Protein 7F8Y (pdb70)

Structure (mmCIF, N/CA/C/O backbone):
data_7F8Y
#
_entry.id   7F8Y
#
_cell.length_a   54.780
_cell.length_b   72.420
_cell.length_c   86.140
_cell.angle_alpha   90.000
_cell.angle_beta   107.284
_cell.angle_gamma   90.000
#
_symmetry.space_group_name_H-M   'P 1 21 1'
#
loop_
_entity.id
_entity.type
_entity.pdbx_description
1 polymer 'fusion protein of Cholecystokinin receptor type A and Endolysin'
2 non-polymer N-[(3S)-1-methyl-2-oxidanylidene-5-phenyl-3H-1,4-benzodiazepin-3-yl]-1H-indole-2-carboxamide
#
loop_
_atom_site.group_PDB
_atom_site.id
_atom_site.type_symbol
_atom_site.label_atom_id
_atom_site.label_alt_id
_atom_site.label_comp_id
_atom_site.label_asym_id
_atom_site.label_entity_id
_atom_site.label_seq_id
_atom_site.pdbx_PDB_ins_code
_atom_site.Cartn_x
_atom_site.Cartn_y
_atom_site.Cartn_z
_atom_site.occupancy
_atom_site.B_iso_or_equiv
_atom_site.auth_seq_id
_atom_site.auth_comp_id
_atom_site.auth_asym_id
_atom_site.auth_atom_id
_atom_site.pdbx_PDB_model_num
ATOM 1 N N . LYS A 1 46 ? 23.04000 30.98200 63.58700 1.000 158.38871 37 LYS A N 1
ATOM 2 C CA . LYS A 1 46 ? 24.16600 31.67600 64.26800 1.000 158.58136 37 LYS A CA 1
ATOM 3 C C . LYS A 1 46 ? 24.32700 33.08800 63.69500 1.000 153.95640 37 LYS A C 1
ATOM 4 O O . LYS A 1 46 ? 23.37500 33.88600 63.79600 1.000 153.54660 37 LYS A O 1
ATOM 10 N N . GLU A 1 47 ? 25.49100 33.38300 63.11800 1.000 147.12404 38 GLU A N 1
ATOM 11 C CA . GLU A 1 47 ? 25.72100 34.70800 62.55800 1.000 141.57198 38 GLU A CA 1
ATOM 12 C C . GLU A 1 47 ? 25.64000 34.73400 61.03800 1.000 140.53422 38 GLU A C 1
ATOM 13 O O . GLU A 1 47 ? 25.07100 35.66900 60.47000 1.000 140.13318 38 GLU A O 1
ATOM 15 N N . TRP A 1 48 ? 26.15000 33.71400 60.35900 1.000 142.13697 39 TRP A N 1
ATOM 16 C CA . TRP A 1 48 ? 26.07400 33.82200 58.88100 1.000 145.84105 39 TRP A CA 1
ATOM 17 C C . TRP A 1 48 ? 24.74600 33.27700 58.36300 1.000 137.82795 39 TRP A C 1
ATOM 18 O O . TRP A 1 48 ? 24.07900 33.96900 57.58200 1.000 139.06367 39 TRP A O 1
ATOM 29 N N . GLN A 1 49 ? 24.35000 32.11500 58.86100 1.000 132.84517 40 GLN A N 1
ATOM 30 C CA . GLN A 1 49 ? 23.17300 31.43100 58.30900 1.000 129.85331 40 GLN A CA 1
ATOM 31 C C . GLN A 1 49 ? 22.03900 32.35900 57.89100 1.000 119.79273 40 GLN A C 1
ATOM 32 O O . GLN A 1 49 ? 21.53900 32.20100 56.76800 1.000 121.33878 40 GLN A O 1
ATOM 38 N N . PRO A 1 50 ? 21.59700 33.33000 58.69700 1.000 104.28121 41 PRO A N 1
ATOM 39 C CA . PRO A 1 50 ? 20.54600 34.23600 58.20800 1.000 93.99319 41 PRO A CA 1
ATOM 40 C C . PRO A 1 50 ? 20.96900 35.03000 56.98600 1.000 92.56856 41 PRO A C 1
ATOM 41 O O . PRO A 1 50 ? 20.12600 35.31100 56.12500 1.000 93.47062 41 PRO A O 1
ATOM 45 N N . ALA A 1 51 ? 22.25000 35.39600 56.88200 1.000 93.16168 42 ALA A N 1
ATOM 46 C CA . ALA A 1 51 ? 22.70900 36.18100 55.74000 1.000 91.87193 42 ALA A CA 1
ATOM 47 C C . ALA A 1 51 ? 22.62100 35.37500 54.45600 1.000 93.05620 42 ALA A C 1
ATOM 48 O O . ALA A 1 51 ? 22.05000 35.83700 53.46200 1.000 98.94577 42 ALA A O 1
ATOM 50 N N . VAL A 1 52 ? 23.17400 34.16200 54.45900 1.000 90.92752 43 VAL A N 1
ATOM 51 C CA . VAL A 1 52 ? 23.10000 33.32300 53.26800 1.000 86.89741 43 VAL A CA 1
ATOM 52 C C . VAL A 1 52 ? 21.64800 33.04400 52.90900 1.000 89.13563 43 VAL A C 1
ATOM 53 O O . VAL A 1 52 ? 21.27900 32.99800 51.72500 1.000 98.51573 43 VAL A O 1
ATOM 57 N N . GLN A 1 53 ? 20.79700 32.87700 53.92000 1.000 84.23826 44 GLN A N 1
ATOM 58 C CA . GLN A 1 53 ? 19.38000 32.64900 53.66700 1.000 83.23625 44 GLN A CA 1
ATOM 59 C C . GLN A 1 53 ? 18.74600 33.84600 52.95500 1.000 82.93497 44 GLN A C 1
ATOM 60 O O . GLN A 1 53 ? 18.17400 33.70100 51.86800 1.000 74.87124 44 GLN A O 1
ATOM 66 N N . ILE A 1 54 ? 18.85000 35.04000 53.55200 1.000 83.32083 45 ILE A N 1
ATOM 67 C CA . ILE A 1 54 ? 18.34900 36.26200 52.91800 1.000 78.46003 45 ILE A CA 1
ATOM 68 C C . ILE A 1 54 ? 18.89200 36.39300 51.50100 1.000 88.19529 45 ILE A C 1
ATOM 69 O O . ILE A 1 54 ? 18.14800 36.66200 50.55100 1.000 83.89135 45 ILE A O 1
ATOM 74 N N . LEU A 1 55 ? 20.20200 36.19400 51.34700 1.000 90.68525 46 LEU A N 1
ATOM 75 C CA . LEU A 1 55 ? 20.84700 36.23900 50.04000 1.000 80.14205 46 LEU A CA 1
ATOM 76 C C . LEU A 1 55 ? 20.21500 35.24800 49.07500 1.000 85.15002 46 LEU A C 1
ATOM 77 O O . LEU A 1 55 ? 19.66800 35.63700 48.03900 1.000 88.12025 46 LEU A O 1
ATOM 82 N N . LEU A 1 56 ? 20.29000 33.95000 49.39200 1.000 83.92582 47 LEU A N 1
ATOM 83 C CA . LEU A 1 56 ? 19.84400 32.93600 48.43300 1.000 79.39215 47 LEU A CA 1
ATOM 84 C C . LEU A 1 56 ? 18.35400 33.03500 48.16500 1.000 77.81036 47 LEU A C 1
ATOM 85 O O . LEU A 1 56 ? 17.92000 32.91900 47.01400 1.000 85.01499 47 LEU A O 1
ATOM 90 N N . TYR A 1 57 ? 17.55500 33.22400 49.21500 1.000 75.25012 48 TYR A N 1
ATOM 91 C CA . TYR A 1 57 ? 16.11400 33.34500 49.04100 1.000 69.82164 48 TYR A CA 1
ATOM 92 C C . TYR A 1 57 ? 15.77200 34.53400 48.15400 1.000 66.35170 48 TYR A C 1
ATOM 93 O O . TYR A 1 57 ? 14.96700 34.42400 47.22900 1.000 70.59305 48 TYR A O 1
ATOM 102 N N . SER A 1 58 ? 16.37800 35.68300 48.41800 1.000 73.37054 49 SER A N 1
ATOM 103 C CA . SER A 1 58 ? 15.99800 36.87600 47.67600 1.000 81.25916 49 SER A CA 1
ATOM 104 C C . SER A 1 58 ? 16.47500 36.79800 46.23700 1.000 86.91445 49 SER A C 1
ATOM 105 O O . SER A 1 58 ? 15.81500 37.31200 45.32700 1.000 89.00187 49 SER A O 1
ATOM 108 N N . LEU A 1 59 ? 17.62400 36.16100 46.01900 1.000 86.97239 50 LEU A N 1
ATOM 109 C CA . LEU A 1 59 ? 18.12000 35.93700 44.67100 1.000 79.15291 50 LEU A CA 1
ATOM 110 C C . LEU A 1 59 ? 17.20500 34.99300 43.90700 1.000 80.44232 50 LEU A C 1
ATOM 111 O O . LEU A 1 59 ? 16.82400 35.26700 42.76400 1.000 89.41303 50 LEU A O 1
ATOM 116 N N . ILE A 1 60 ? 16.85500 33.86100 44.52500 1.000 71.61097 51 ILE A N 1
ATOM 117 C CA . ILE A 1 60 ? 16.00200 32.87200 43.87200 1.000 68.78420 51 ILE A CA 1
ATOM 118 C C . ILE A 1 60 ? 14.60200 33.42600 43.64000 1.000 74.52377 51 ILE A C 1
ATOM 119 O O . ILE A 1 60 ? 13.90600 33.01200 42.70900 1.000 77.68147 51 ILE A O 1
ATOM 124 N N . PHE A 1 61 ? 14.16600 34.36800 44.46800 1.000 78.74124 52 PHE A N 1
ATOM 125 C CA . PHE A 1 61 ? 12.89900 35.04800 44.22700 1.000 82.86618 52 PHE A CA 1
ATOM 126 C C . PHE A 1 61 ? 12.98100 35.92500 42.98700 1.000 87.63109 52 PHE A C 1
ATOM 127 O O . PHE A 1 61 ? 12.10800 35.86300 42.11200 1.000 89.31625 52 PHE A O 1
ATOM 135 N N . LEU A 1 62 ? 14.04400 36.72900 42.88100 1.000 88.14574 53 LEU A N 1
ATOM 136 C CA . LEU A 1 62 ? 14.19300 37.62500 41.73900 1.000 84.64518 53 LEU A CA 1
ATOM 137 C C . LEU A 1 62 ? 14.25200 36.84500 40.43900 1.000 83.34573 53 LEU A C 1
ATOM 138 O O . LEU A 1 62 ? 13.49300 37.12100 39.50800 1.000 87.06060 53 LEU A O 1
ATOM 143 N N . LEU A 1 63 ? 15.14300 35.85200 40.36400 1.000 82.48305 54 LEU A N 1
ATOM 144 C CA . LEU A 1 63 ? 15.24500 35.03800 39.15700 1.000 87.92670 54 LEU A CA 1
ATOM 145 C C . LEU A 1 63 ? 13.90400 34.41700 38.79000 1.000 83.90989 54 LEU A C 1
ATOM 146 O O . LEU A 1 63 ? 13.52200 34.39900 37.61600 1.000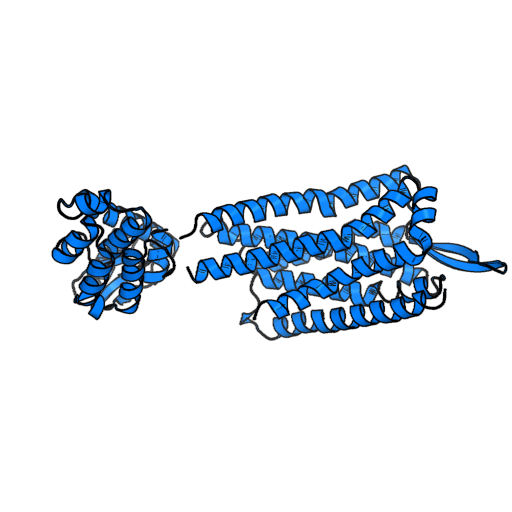 88.02816 54 LEU A O 1
ATOM 151 N N . SER A 1 64 ? 13.17800 33.90200 39.78100 1.000 78.16977 55 SER A N 1
ATOM 152 C CA . SER A 1 64 ? 11.93800 33.18800 39.50000 1.000 81.99789 55 SER A CA 1
ATOM 153 C C . SER A 1 64 ? 10.83700 34.14400 39.06300 1.000 84.06860 55 SER A C 1
ATOM 154 O O . SER A 1 64 ? 10.05400 33.82700 38.16200 1.000 79.11005 55 SER A O 1
ATOM 157 N N . VAL A 1 65 ? 10.76800 35.32000 39.68200 1.000 84.68439 56 VAL A N 1
ATOM 158 C CA . VAL A 1 65 ? 9.78100 36.32100 39.28600 1.000 84.06754 56 VAL A CA 1
ATOM 159 C C . VAL A 1 65 ? 10.11400 36.87000 37.90200 1.000 97.67206 56 VAL A C 1
ATOM 160 O O . VAL A 1 65 ? 9.30600 36.79500 36.96700 1.000 101.24068 56 VAL A O 1
ATOM 164 N N . LEU A 1 66 ? 11.32200 37.41500 37.74800 1.000 101.10318 57 LEU A N 1
ATOM 165 C CA . LEU A 1 66 ? 11.76900 37.88400 36.44300 1.000 96.54356 57 LEU A CA 1
ATOM 166 C C . LEU A 1 66 ? 11.69500 36.76500 35.41200 1.000 94.75109 57 LEU A C 1
ATOM 167 O O . LEU A 1 66 ? 11.12600 36.93700 34.32800 1.000 100.39199 57 LEU A O 1
ATOM 172 N N . GLY A 1 67 ? 12.23500 35.59300 35.75400 1.000 87.56360 58 GLY A N 1
ATOM 173 C CA . GLY A 1 67 ? 12.30700 34.51100 34.78400 1.000 79.17183 58 GLY A CA 1
ATOM 174 C C . GLY A 1 67 ? 10.94800 34.10100 34.25500 1.000 78.45007 58 GLY A C 1
ATOM 175 O O . GLY A 1 67 ? 10.74400 34.00500 33.04300 1.000 78.81497 58 GLY A O 1
ATOM 176 N N . ASN A 1 68 ? 9.99200 33.87100 35.15600 1.000 73.02110 59 ASN A N 1
ATOM 177 C CA . ASN A 1 68 ? 8.71400 33.33900 34.71000 1.000 66.84032 59 ASN A CA 1
ATOM 178 C C . ASN A 1 68 ? 7.84700 34.41300 34.06700 1.000 71.23790 59 ASN A C 1
ATOM 179 O O . ASN A 1 68 ? 7.17900 34.13500 33.06800 1.000 82.31717 59 ASN A O 1
ATOM 184 N N . THR A 1 69 ? 7.82400 35.63900 34.59400 1.000 65.72633 60 THR A N 1
ATOM 185 C CA . THR A 1 69 ? 7.00800 36.65200 33.92800 1.000 78.83494 60 THR A CA 1
ATOM 186 C C . THR A 1 69 ? 7.53600 36.93700 32.52600 1.000 86.97114 60 THR A C 1
ATOM 187 O O . THR A 1 69 ? 6.75800 37.15300 31.58900 1.000 93.29396 60 THR A O 1
ATOM 191 N N . LEU A 1 70 ? 8.85600 36.92600 32.36400 1.000 86.71321 61 LEU A N 1
ATOM 192 C CA . LEU A 1 70 ? 9.45400 36.97600 31.03700 1.000 82.53859 61 LEU A CA 1
ATOM 193 C C . LEU A 1 70 ? 8.87900 35.89000 30.13100 1.000 75.39492 61 LEU A C 1
ATOM 194 O O . LEU A 1 70 ? 8.29900 36.18500 29.08000 1.000 73.43601 61 LEU A O 1
ATOM 199 N N . VAL A 1 71 ? 9.02400 34.62200 30.54000 1.000 67.38780 62 VAL A N 1
ATOM 200 C CA . VAL A 1 71 ? 8.49300 33.50600 29.76000 1.000 64.95834 62 VAL A CA 1
ATOM 201 C C . VAL A 1 71 ? 7.02500 33.73300 29.41700 1.000 78.58473 62 VAL A C 1
ATOM 202 O O . VAL A 1 71 ? 6.59000 33.46900 28.28900 1.000 84.98138 62 VAL A O 1
ATOM 206 N N . ILE A 1 72 ? 6.23800 34.23700 30.37300 1.000 78.12433 63 ILE A N 1
ATOM 207 C CA . ILE A 1 72 ? 4.82000 34.47300 30.10400 1.000 78.08815 63 ILE A CA 1
ATOM 208 C C . ILE A 1 72 ? 4.64000 35.61100 29.10900 1.000 89.73413 63 ILE A C 1
ATOM 209 O O . ILE A 1 72 ? 3.88000 35.49400 28.14100 1.000 95.40311 63 ILE A O 1
ATOM 214 N N . THR A 1 73 ? 5.29900 36.74800 29.35100 1.000 92.24697 64 THR A N 1
ATOM 215 C CA . THR A 1 73 ? 5.06900 37.91400 28.50300 1.000 93.40298 64 THR A CA 1
ATOM 216 C C . THR A 1 73 ? 5.54600 37.66300 27.07400 1.000 93.33527 64 THR A C 1
ATOM 217 O O . THR A 1 73 ? 4.91400 38.12400 26.11800 1.000 96.21968 64 THR A O 1
ATOM 221 N N . VAL A 1 74 ? 6.65700 36.93800 26.90600 1.000 86.71768 65 VAL A N 1
ATOM 222 C CA . VAL A 1 74 ? 7.09600 36.56300 25.56600 1.000 84.67595 65 VAL A CA 1
ATOM 223 C C . VAL A 1 74 ? 6.02900 35.72300 24.87700 1.000 97.58540 65 VAL A C 1
ATOM 224 O O . VAL A 1 74 ? 5.66100 35.98100 23.72500 1.000 105.67540 65 VAL A O 1
ATOM 228 N N . LEU A 1 75 ? 5.50200 34.71500 25.58100 1.000 94.41765 66 LEU A N 1
ATOM 229 C CA . LEU A 1 75 ? 4.51900 33.81500 24.98300 1.000 86.70560 66 LEU A CA 1
ATOM 230 C C . LEU A 1 75 ? 3.20000 34.52800 24.70600 1.000 89.49602 66 LEU A C 1
ATOM 231 O O . LEU A 1 75 ? 2.57300 34.29300 23.66900 1.000 89.74458 66 LEU A O 1
ATOM 236 N N . ILE A 1 76 ? 2.75600 35.39300 25.62200 1.000 95.91983 67 ILE A N 1
ATOM 237 C CA . ILE A 1 76 ? 1.54000 36.16700 25.37800 1.000 98.23484 67 ILE A CA 1
ATOM 238 C C . ILE A 1 76 ? 1.74200 37.10900 24.19700 1.000 110.04755 67 ILE A C 1
ATOM 239 O O . ILE A 1 76 ? 0.82000 37.34700 23.40700 1.000 118.56180 67 ILE A O 1
ATOM 244 N N . ARG A 1 77 ? 2.95600 37.64500 24.04500 1.000 110.02865 68 ARG A N 1
ATOM 245 C CA . ARG A 1 77 ? 3.24900 38.52800 22.91800 1.000 107.58522 68 ARG A CA 1
ATOM 246 C C . ARG A 1 77 ? 3.13800 37.78200 21.59500 1.000 100.65413 68 ARG A C 1
ATOM 247 O O . ARG A 1 77 ? 2.31500 38.12600 20.74200 1.000 103.14205 68 ARG A O 1
ATOM 255 N N . ASN A 1 78 ? 3.99500 36.78300 21.41400 1.000 93.55806 69 ASN A N 1
ATOM 256 C CA . ASN A 1 78 ? 4.09600 36.09800 20.10200 1.000 100.57749 69 ASN A CA 1
ATOM 257 C C . ASN A 1 78 ? 3.08800 34.97000 19.88800 1.000 98.37950 69 ASN A C 1
ATOM 258 O O . ASN A 1 78 ? 3.23700 33.91500 20.49500 1.000 89.48694 69 ASN A O 1
ATOM 263 N N . LYS A 1 79 ? 2.09900 35.21200 19.03200 1.000 104.78683 70 LYS A N 1
ATOM 264 C CA . LYS A 1 79 ? 1.21000 34.12900 18.63100 1.000 106.34971 70 LYS A CA 1
ATOM 265 C C . LYS A 1 79 ? 1.98300 32.99700 17.96100 1.000 107.65283 70 LYS A C 1
ATOM 266 O O . LYS A 1 79 ? 1.61600 31.82500 18.11000 1.000 109.02416 70 LYS A O 1
ATOM 268 N N . ARG A 1 80 ? 3.07100 33.34500 17.28200 1.000 107.36219 71 ARG A N 1
ATOM 269 C CA . ARG A 1 80 ? 3.87400 32.31700 16.58000 1.000 106.43109 71 ARG A CA 1
ATOM 270 C C . ARG A 1 80 ? 4.45200 31.33000 17.59500 1.000 106.65239 71 ARG A C 1
ATOM 271 O O . ARG A 1 80 ? 4.61300 30.15900 17.23800 1.000 105.30638 71 ARG A O 1
ATOM 279 N N . MET A 1 81 ? 4.72600 31.78600 18.81900 1.000 107.28223 72 MET A N 1
ATOM 280 C CA . MET A 1 81 ? 5.34200 30.92200 19.81800 1.000 104.31614 72 MET A CA 1
ATOM 281 C C . MET A 1 81 ? 4.35800 29.90100 20.38900 1.000 105.13750 72 MET A C 1
ATOM 282 O O . MET A 1 81 ? 4.76800 28.79400 20.74900 1.000 115.44612 72 MET A O 1
ATOM 287 N N . ARG A 1 82 ? 3.06700 30.23900 20.46900 1.000 96.10455 73 ARG A N 1
ATOM 288 C CA . ARG A 1 82 ? 2.07100 29.39900 21.14000 1.000 89.95428 73 ARG A CA 1
ATOM 289 C C . ARG A 1 82 ? 1.85300 28.08900 20.38200 1.000 91.66732 73 ARG A C 1
ATOM 290 O O . ARG A 1 82 ? 0.85700 27.88800 19.68400 1.000 101.96361 73 ARG A O 1
ATOM 298 N N . THR A 1 83 ? 2.80000 27.17200 20.53000 1.000 87.99407 74 THR A N 1
ATOM 299 C CA . THR A 1 83 ? 2.60000 25.79300 20.11700 1.000 86.98636 74 THR A CA 1
ATOM 300 C C . THR A 1 83 ? 1.92300 25.01400 21.24600 1.000 89.26960 74 THR A C 1
ATOM 301 O O . THR A 1 83 ? 1.73600 25.52400 22.35000 1.000 98.79405 74 THR A O 1
ATOM 305 N N . VAL A 1 84 ? 1.52800 23.77200 20.95900 1.000 78.85874 75 VAL A N 1
ATOM 306 C CA . VAL A 1 84 ? 0.88700 22.96800 21.99500 1.000 79.46106 75 VAL A CA 1
ATOM 307 C C . VAL A 1 84 ? 1.85000 22.74700 23.15700 1.000 78.74888 75 VAL A C 1
ATOM 308 O O . VAL A 1 84 ? 1.48200 22.89600 24.32800 1.000 82.38107 75 VAL A O 1
ATOM 312 N N . THR A 1 85 ? 3.10600 22.41800 22.85100 1.000 70.39968 76 THR A N 1
ATOM 313 C CA . THR A 1 85 ? 4.06900 22.16500 23.91300 1.000 73.69676 76 THR A CA 1
ATOM 314 C C . THR A 1 85 ? 4.30200 23.41300 24.76400 1.000 84.97577 76 THR A C 1
ATOM 315 O O . THR A 1 85 ? 4.47500 23.30900 25.98500 1.000 92.84726 76 THR A O 1
ATOM 319 N N . ASN A 1 86 ? 4.27300 24.60300 24.15400 1.000 80.62700 77 ASN A N 1
ATOM 320 C CA . ASN A 1 86 ? 4.54200 25.82100 24.91300 1.000 75.37335 77 ASN A CA 1
ATOM 321 C C . ASN A 1 86 ? 3.33100 26.33200 25.67800 1.000 85.35168 77 ASN A C 1
ATOM 322 O O . ASN A 1 86 ? 3.50600 27.05800 26.66500 1.000 89.15245 77 ASN A O 1
ATOM 327 N N . ILE A 1 87 ? 2.11600 26.00500 25.23700 1.000 84.11133 78 ILE A N 1
ATOM 328 C CA . ILE A 1 87 ? 0.93900 26.33900 26.03100 1.000 73.72200 78 ILE A CA 1
ATOM 329 C C . ILE A 1 87 ? 1.02900 25.65500 27.38900 1.000 72.02198 78 ILE A C 1
ATOM 330 O O . ILE A 1 87 ? 0.68800 26.23700 28.42900 1.000 67.34190 78 ILE A O 1
ATOM 335 N N . PHE A 1 88 ? 1.53800 24.42600 27.40700 1.000 69.00849 79 PHE A N 1
ATOM 336 C CA . PHE A 1 88 ? 1.80900 23.76500 28.67500 1.000 66.82650 79 PHE A CA 1
ATOM 337 C C . PHE A 1 88 ? 2.92500 24.46900 29.44400 1.000 66.32416 79 PHE A C 1
ATOM 338 O O . PHE A 1 88 ? 2.74100 24.84300 30.60500 1.000 71.94908 79 PHE A O 1
ATOM 346 N N . LEU A 1 89 ? 4.08900 24.67600 28.81700 1.000 63.27858 80 LEU A N 1
ATOM 347 C CA . LEU A 1 89 ? 5.15500 25.43000 29.47500 1.000 57.48495 80 LEU A CA 1
ATOM 348 C C . LEU A 1 89 ? 4.68100 26.80700 29.91500 1.000 55.53655 80 LEU A C 1
ATOM 349 O O . LEU A 1 89 ? 5.37300 27.47600 30.68900 1.000 68.30770 80 LEU A O 1
ATOM 354 N N . LEU A 1 90 ? 3.52700 27.25100 29.43000 1.000 56.96736 81 LEU A N 1
ATOM 355 C CA . LEU A 1 90 ? 2.95400 28.50900 29.88600 1.000 65.10498 81 LEU A CA 1
ATOM 356 C C . LEU A 1 90 ? 2.12100 28.30900 31.15100 1.000 65.37431 81 LEU A C 1
ATOM 357 O O . LEU A 1 90 ? 2.08300 29.18800 32.01400 1.000 69.15970 81 LEU A O 1
ATOM 362 N N . SER A 1 91 ? 1.51800 27.12000 31.25800 1.000 56.68678 82 SER A N 1
ATOM 363 C CA . SER A 1 91 ? 0.75400 26.72400 32.46900 1.000 61.33101 82 SER A CA 1
ATOM 364 C C . SER A 1 91 ? 1.77800 26.39100 33.55900 1.000 67.52525 82 SER A C 1
ATOM 365 O O . SER A 1 91 ? 1.49500 26.65000 34.74500 1.000 74.23541 82 SER A O 1
ATOM 368 N N . LEU A 1 92 ? 2.92500 25.83600 33.14600 1.000 60.76086 83 LEU A N 1
ATOM 369 C CA . LEU A 1 92 ? 4.01700 25.52100 34.05300 1.000 62.08018 83 LEU A CA 1
ATOM 370 C C . LEU A 1 92 ? 4.62900 26.79000 34.62900 1.000 72.14070 83 LEU A C 1
ATOM 371 O O . LEU A 1 92 ? 4.91500 26.86300 35.83500 1.000 78.14744 83 LEU A O 1
ATOM 376 N N . ALA A 1 93 ? 4.81700 27.81000 33.78700 1.000 66.69777 84 ALA A N 1
ATOM 377 C CA . ALA A 1 93 ? 5.39100 29.06500 34.25900 1.000 69.20932 84 ALA A CA 1
ATOM 378 C C . ALA A 1 93 ? 4.41200 29.85400 35.11400 1.000 69.43076 84 ALA A C 1
ATOM 379 O O . ALA A 1 93 ? 4.83600 30.71200 35.89600 1.000 70.75486 84 ALA A O 1
ATOM 381 N N . VAL A 1 94 ? 3.11200 29.58600 34.98900 1.000 68.71029 85 VAL A N 1
ATOM 382 C CA . VAL A 1 94 ? 2.16400 30.25800 35.86300 1.000 69.68046 85 VAL A CA 1
ATOM 383 C C . VAL A 1 94 ? 2.19300 29.63300 37.25500 1.000 68.51361 85 VAL A C 1
ATOM 384 O O . VAL A 1 94 ? 2.17100 30.34800 38.26100 1.000 73.86063 85 VAL A O 1
ATOM 388 N N . SER A 1 95 ? 2.31000 28.31200 37.31500 1.000 62.01032 86 SER A N 1
ATOM 389 C CA . SER A 1 95 ? 2.40700 27.65300 38.63800 1.000 64.06728 86 SER A CA 1
ATOM 390 C C . SER A 1 95 ? 3.71800 28.07700 39.30000 1.000 71.40013 86 SER A C 1
ATOM 391 O O . SER A 1 95 ? 3.71900 28.25800 40.50800 1.000 76.49997 86 SER A O 1
ATOM 394 N N . ASN A 1 96 ? 4.79900 28.19500 38.53200 1.000 73.75131 87 ASN A N 1
ATOM 395 C CA . ASN A 1 96 ? 6.05800 28.65500 39.10500 1.000 64.28924 87 ASN A CA 1
ATOM 396 C C . ASN A 1 96 ? 5.92000 30.06500 39.66300 1.000 66.80329 87 ASN A C 1
ATOM 397 O O . ASN A 1 96 ? 6.54300 30.39800 40.67100 1.000 85.14585 87 ASN A O 1
ATOM 402 N N . LEU A 1 97 ? 5.11800 30.91100 39.02000 1.000 58.61531 88 LEU A N 1
ATOM 403 C CA . LEU A 1 97 ? 4.89800 32.25700 39.53900 1.000 70.65815 88 LEU A CA 1
ATOM 404 C C . LEU A 1 97 ? 4.00600 32.22200 40.77000 1.000 81.35228 88 LEU A C 1
ATOM 405 O O . LEU A 1 97 ? 4.20200 32.99900 41.71200 1.000 86.93703 88 LEU A O 1
ATOM 410 N N . MET A 1 98 ? 3.00600 31.34000 40.76300 1.000 82.47248 89 MET A N 1
ATOM 411 C CA . MET A 1 98 ? 2.11100 31.20800 41.90500 1.000 80.93626 89 MET A CA 1
ATOM 412 C C . MET A 1 98 ? 2.88900 30.74600 43.14000 1.000 79.80401 89 MET A C 1
ATOM 413 O O . MET A 1 98 ? 2.85900 31.39000 44.19700 1.000 85.72773 89 MET A O 1
ATOM 418 N N . LEU A 1 99 ? 3.62200 29.64300 43.00900 1.000 64.80884 90 LEU A N 1
ATOM 419 C CA . LEU A 1 99 ? 4.50800 29.19000 44.07000 1.000 64.46181 90 LEU A CA 1
ATOM 420 C C . LEU A 1 99 ? 5.47300 30.28500 44.50900 1.000 72.62873 90 LEU A C 1
ATOM 421 O O . LEU A 1 99 ? 5.80700 30.38900 45.69900 1.000 73.67665 90 LEU A O 1
ATOM 426 N N . CYS A 1 100 ? 5.92200 31.09600 43.56800 1.000 66.60590 91 CYS A N 1
ATOM 427 C CA . CYS A 1 100 ? 6.97600 32.07100 43.91600 1.000 74.95661 91 CYS A CA 1
ATOM 428 C C . CYS A 1 100 ? 6.43100 33.27600 44.68200 1.000 82.65834 91 CYS A C 1
ATOM 429 O O . CYS A 1 100 ? 7.16100 33.79300 45.51500 1.000 92.17638 91 CYS A O 1
ATOM 432 N N . LEU A 1 101 ? 5.19400 33.68600 44.42200 1.000 82.80694 92 LEU A N 1
ATOM 433 C CA . LEU A 1 101 ? 4.61700 34.86900 45.06000 1.000 81.98433 92 LEU A CA 1
ATOM 434 C C . LEU A 1 101 ? 3.66100 34.54500 46.19500 1.000 86.32045 92 LEU A C 1
ATOM 435 O O . LEU A 1 101 ? 3.49200 35.36800 47.09800 1.000 90.05012 92 LEU A O 1
ATOM 440 N N . PHE A 1 102 ? 3.03000 33.37800 46.18100 1.000 87.87904 93 PHE A N 1
ATOM 441 C CA . PHE A 1 102 ? 2.04800 33.04900 47.19900 1.000 85.87660 93 PHE A CA 1
ATOM 442 C C . PHE A 1 102 ? 2.56300 32.05900 48.23000 1.000 81.10805 93 PHE A C 1
ATOM 443 O O . PHE A 1 102 ? 1.78000 31.62100 49.07100 1.000 90.16889 93 PHE A O 1
ATOM 451 N N . CYS A 1 103 ? 3.84000 31.67600 48.18700 1.000 75.61240 94 CYS A N 1
ATOM 452 C CA . CYS A 1 103 ? 4.35000 30.72400 49.17100 1.000 73.74106 94 CYS A CA 1
ATOM 453 C C . CYS A 1 103 ? 5.72900 31.09200 49.69600 1.000 86.47030 94 CYS A C 1
ATOM 454 O O . CYS A 1 103 ? 5.99000 30.95700 50.89300 1.000 101.29298 94 CYS A O 1
ATOM 457 N N . MET A 1 104 ? 6.62400 31.53300 48.82100 1.000 84.67786 95 MET A N 1
ATOM 458 C CA . MET A 1 104 ? 8.01400 31.71200 49.23700 1.000 86.70077 95 MET A CA 1
ATOM 459 C C . MET A 1 104 ? 8.19900 32.77300 50.31700 1.000 92.47828 95 MET A C 1
ATOM 460 O O . MET A 1 104 ? 8.93600 32.50600 51.28200 1.000 102.32472 95 MET A O 1
ATOM 465 N N . PRO A 1 105 ? 7.59100 33.96400 50.24700 1.000 86.87801 96 PRO A N 1
ATOM 466 C CA . PRO A 1 105 ? 7.81000 34.91800 51.34800 1.000 83.14322 96 PRO A CA 1
ATOM 467 C C . PRO A 1 105 ? 7.29200 34.37300 52.66700 1.000 80.06102 96 PRO A C 1
ATOM 468 O O . PRO A 1 105 ? 8.00100 34.38100 53.67900 1.000 88.17735 96 PRO A O 1
ATOM 472 N N . PHE A 1 106 ? 6.08000 33.83700 52.65800 1.000 75.40568 97 PHE A N 1
ATOM 473 C CA . PHE A 1 106 ? 5.47200 33.22900 53.82700 1.000 74.86595 97 PHE A CA 1
ATOM 474 C C . PHE A 1 106 ? 6.12300 31.88900 54.16600 1.000 85.92089 97 PHE A C 1
ATOM 475 O O . PHE A 1 106 ? 5.52900 31.06200 54.86900 1.000 85.64779 97 PHE A O 1
ATOM 483 N N . ASN A 1 107 ? 7.34600 31.67000 53.68100 1.000 88.84985 98 ASN A N 1
ATOM 484 C CA . ASN A 1 107 ? 8.20600 30.60600 54.19000 1.000 91.94323 98 ASN A CA 1
ATOM 485 C C . ASN A 1 107 ? 9.56100 31.10600 54.65400 1.000 93.72075 98 ASN A C 1
ATOM 486 O O . ASN A 1 107 ? 10.03700 30.67000 55.70200 1.000 106.08139 98 ASN A O 1
ATOM 491 N N . LEU A 1 108 ? 10.20100 32.01300 53.91300 1.000 89.78538 99 LEU A N 1
ATOM 492 C CA . LEU A 1 108 ? 11.46400 32.58200 54.38000 1.000 90.11553 99 LEU A CA 1
ATOM 493 C C . LEU A 1 108 ? 11.25100 33.42800 55.62400 1.000 93.62699 99 LEU A C 1
ATOM 494 O O . LEU A 1 108 ? 11.94400 33.25600 56.63200 1.000 91.41688 99 LEU A O 1
ATOM 499 N N . ILE A 1 109 ? 10.31300 34.37600 55.55800 1.000 92.87937 100 ILE A N 1
ATOM 500 C CA . ILE A 1 109 ? 10.07700 35.26200 56.69100 1.000 92.05886 100 ILE A CA 1
ATOM 501 C C . ILE A 1 109 ? 9.76600 34.46800 57.96700 1.000 85.88438 100 ILE A C 1
ATOM 502 O O . ILE A 1 109 ? 10.45100 34.67500 58.97200 1.000 91.13390 100 ILE A O 1
ATOM 507 N N . PRO A 1 110 ? 8.79200 33.55000 57.97300 1.000 77.33640 101 PRO A N 1
ATOM 508 C CA . PRO A 1 110 ? 8.58700 32.77800 59.21100 1.000 71.49127 101 PRO A CA 1
ATOM 509 C C . PRO A 1 110 ? 9.77600 31.91200 59.59500 1.000 75.26084 101 PRO A C 1
ATOM 510 O O . PRO A 1 110 ? 10.05100 31.75900 60.78800 1.000 82.36663 101 PRO A O 1
ATOM 514 N N . ASN A 1 111 ? 10.48300 31.32600 58.62500 1.000 76.20585 102 ASN A N 1
ATOM 515 C CA . ASN A 1 111 ? 11.62000 30.47700 58.96600 1.000 81.22553 102 ASN A CA 1
ATOM 516 C C . ASN A 1 111 ? 12.80900 31.31700 59.40300 1.000 88.22165 102 ASN A C 1
ATOM 517 O O . ASN A 1 111 ? 13.64900 30.85500 60.18200 1.000 91.56066 102 ASN A O 1
ATOM 522 N N . LEU A 1 112 ? 12.88500 32.55500 58.92000 1.000 94.17713 103 LEU A N 1
ATOM 523 C CA . LEU A 1 112 ? 13.93800 33.46400 59.35200 1.000 97.25631 103 LEU A CA 1
ATOM 524 C C . LEU A 1 112 ? 13.66700 33.98700 60.75400 1.000 89.65285 103 LEU A C 1
ATOM 525 O O . LEU A 1 112 ? 14.60300 34.17400 61.54100 1.000 87.54458 103 LEU A O 1
ATOM 530 N N . LEU A 1 113 ? 12.39100 34.25700 61.06900 1.000 89.67817 104 LEU A N 1
ATOM 531 C CA . LEU A 1 113 ? 11.98400 34.72300 62.39300 1.000 95.94548 104 LEU A CA 1
ATOM 532 C C . LEU A 1 113 ? 11.74800 33.58400 63.38100 1.000 98.96000 104 LEU A C 1
ATOM 533 O O . LEU A 1 113 ? 11.70000 33.83300 64.59000 1.000 97.54777 104 LEU A O 1
ATOM 538 N N . LYS A 1 114 ? 11.58200 32.35100 62.89200 1.000 98.75324 105 LYS A N 1
ATOM 539 C CA . LYS A 1 114 ? 11.21900 31.19800 63.71500 1.000 97.77072 105 LYS A CA 1
ATOM 540 C C . LYS A 1 114 ? 9.85200 31.39500 64.36500 1.000 101.05998 105 LYS A C 1
ATOM 541 O O . LYS A 1 114 ? 9.54900 30.79600 65.39900 1.000 108.94865 105 LYS A O 1
ATOM 547 N N . ASP A 1 115 ? 9.01100 32.22700 63.75600 1.000 97.31667 106 ASP A N 1
ATOM 548 C CA . ASP A 1 115 ? 7.66400 32.47900 64.25700 1.000 92.89887 106 ASP A CA 1
ATOM 549 C C . ASP A 1 115 ? 6.77500 32.79500 63.06800 1.000 88.96145 106 ASP A C 1
ATOM 550 O O . ASP A 1 115 ? 6.97600 33.81500 62.40600 1.000 85.57435 106 ASP A O 1
ATOM 555 N N . PHE A 1 116 ? 5.79800 31.93600 62.79600 1.000 89.23528 107 PHE A N 1
ATOM 556 C CA . PHE A 1 116 ? 4.81700 32.24100 61.76000 1.000 93.43636 107 PHE A CA 1
ATOM 557 C C . PHE A 1 116 ? 3.91100 33.34700 62.28800 1.000 93.30228 107 PHE A C 1
ATOM 558 O O . PHE A 1 116 ? 3.00600 33.10400 63.08800 1.000 93.98916 107 PHE A O 1
ATOM 566 N N . ILE A 1 117 ? 4.16700 34.57800 61.84000 1.000 86.88053 108 ILE A N 1
ATOM 567 C CA . ILE A 1 117 ? 3.48600 35.76100 62.35600 1.000 83.29735 108 ILE A CA 1
ATOM 568 C C . ILE A 1 117 ? 2.32400 36.20600 61.48100 1.000 83.86233 108 ILE A C 1
ATOM 569 O O . ILE A 1 117 ? 1.60300 37.14600 61.85800 1.000 81.49539 108 ILE A O 1
ATOM 574 N N . PHE A 1 118 ? 2.13600 35.59000 60.31800 1.000 79.61965 109 PHE A N 1
ATOM 575 C CA . PHE A 1 118 ? 0.97900 35.89900 59.50100 1.000 84.68129 109 PHE A CA 1
ATOM 576 C C . PHE A 1 118 ? -0.23100 35.15600 60.05800 1.000 90.15360 109 PHE A C 1
ATOM 577 O O . PHE A 1 118 ? -0.14000 34.39600 61.03000 1.000 98.24532 109 PHE A O 1
ATOM 585 N N . GLY A 1 119 ? -1.38100 35.37400 59.44300 1.000 88.22637 110 GLY A N 1
ATOM 586 C CA . GLY A 1 119 ? -2.61100 34.84500 59.99600 1.000 90.05309 110 GLY A CA 1
ATOM 587 C C . GLY A 1 119 ? -2.71900 33.33400 59.90800 1.000 83.74929 110 GLY A C 1
ATOM 588 O O . GLY A 1 119 ? -1.91100 32.64300 59.29300 1.000 84.85335 110 GLY A O 1
ATOM 589 N N . SER A 1 120 ? -3.75600 32.80600 60.55600 1.000 84.83240 111 SER A N 1
ATOM 590 C CA . SER A 1 120 ? -4.11000 31.41200 60.32300 1.000 84.30935 111 SER A CA 1
ATOM 591 C C . SER A 1 120 ? -4.54300 31.19200 58.87900 1.000 82.99654 111 SER A C 1
ATOM 592 O O . SER A 1 120 ? -4.36400 30.09600 58.33700 1.000 79.36061 111 SER A O 1
ATOM 595 N N . ALA A 1 121 ? -5.09600 32.22500 58.23800 1.000 79.43815 112 ALA A N 1
ATOM 596 C CA . ALA A 1 121 ? -5.53000 32.09900 56.85300 1.000 74.80587 112 ALA A CA 1
ATOM 597 C C . ALA A 1 121 ? -4.33500 31.99100 55.91500 1.000 76.60329 112 ALA A C 1
ATOM 598 O O . ALA A 1 121 ? -4.25800 31.06300 55.09600 1.000 78.90052 112 ALA A O 1
ATOM 600 N N . VAL A 1 122 ? -3.40300 32.94500 56.00400 1.000 69.31633 113 VAL A N 1
ATOM 601 C CA . VAL A 1 122 ? -2.14700 32.84400 55.26400 1.000 66.90881 113 VAL A CA 1
ATOM 602 C C . VAL A 1 122 ? -1.51600 31.47100 55.44100 1.000 72.02513 113 VAL A C 1
ATOM 603 O O . VAL A 1 122 ? -0.90300 30.92700 54.51700 1.000 73.10888 113 VAL A O 1
ATOM 607 N N . CYS A 1 123 ? -1.63600 30.89900 56.63600 1.000 75.20373 114 CYS A N 1
ATOM 608 C CA . CYS A 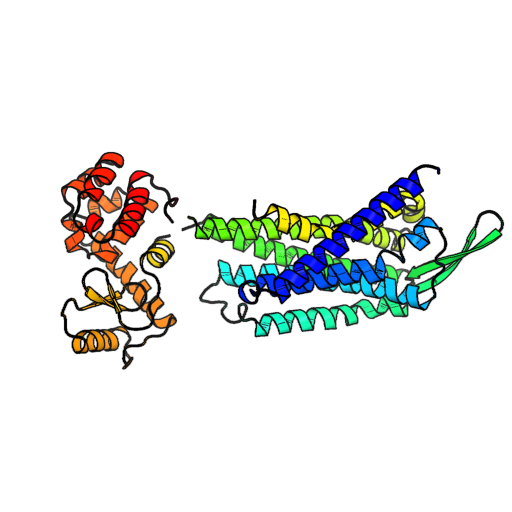1 123 ? -1.07600 29.57500 56.86600 1.000 65.67270 114 CYS A CA 1
ATOM 609 C C . CYS A 1 123 ? -1.79200 28.51800 56.02000 1.000 59.84284 114 CYS A C 1
ATOM 610 O O . CYS A 1 123 ? -1.15200 27.63200 55.44600 1.000 54.40583 114 CYS A O 1
ATOM 613 N N . LYS A 1 124 ? -3.11700 28.59200 55.92500 1.000 67.35170 115 LYS A N 1
ATOM 614 C CA . LYS A 1 124 ? -3.84200 27.66800 55.05800 1.000 68.92651 115 LYS A CA 1
ATOM 615 C C . LYS A 1 124 ? -3.59300 27.97900 53.58400 1.000 68.41984 115 LYS A C 1
ATOM 616 O O . LYS A 1 124 ? -3.54500 27.06400 52.75600 1.000 61.68645 115 LYS A O 1
ATOM 622 N N . THR A 1 125 ? -3.44600 29.26300 53.23900 1.000 72.68984 116 THR A N 1
ATOM 623 C CA . THR A 1 125 ? -3.23600 29.65500 51.84500 1.000 74.73950 116 THR A CA 1
ATOM 624 C C . THR A 1 125 ? -1.88300 29.18000 51.33500 1.000 76.55423 116 THR A C 1
ATOM 625 O O . THR A 1 125 ? -1.78900 28.55100 50.27500 1.000 77.43757 116 THR A O 1
ATOM 629 N N . THR A 1 126 ? -0.81900 29.49100 52.07700 1.000 76.87710 117 THR A N 1
ATOM 630 C CA . THR A 1 126 ? 0.53500 29.17500 51.63600 1.000 76.52037 117 THR A CA 1
ATOM 631 C C . THR A 1 126 ? 0.72700 27.67300 51.45700 1.000 74.94247 117 THR A C 1
ATOM 632 O O . THR A 1 126 ? 1.48300 27.23400 50.58500 1.000 72.13179 117 THR A O 1
ATOM 636 N N . THR A 1 127 ? 0.05400 26.86400 52.26900 1.000 70.31542 118 THR A N 1
ATOM 637 C CA . THR A 1 127 ? 0.19700 25.42400 52.10900 1.000 66.94379 118 THR A CA 1
ATOM 638 C C . THR A 1 127 ? -0.63900 24.92800 50.93300 1.000 67.99957 118 THR A C 1
ATOM 639 O O . THR A 1 127 ? -0.21900 24.02700 50.18600 1.000 58.13248 118 THR A O 1
ATOM 643 N N . TYR A 1 128 ? -1.80600 25.54900 50.72900 1.000 70.76555 119 TYR A N 1
ATOM 644 C CA . TYR A 1 128 ? -2.69300 25.18900 49.62800 1.000 61.12941 119 TYR A CA 1
ATOM 645 C C . TYR A 1 128 ? -2.01900 25.40900 48.27800 1.000 65.36365 119 TYR A C 1
ATOM 646 O O . TYR A 1 128 ? -1.96700 24.50000 47.44400 1.000 69.02369 119 TYR A O 1
ATOM 655 N N . PHE A 1 129 ? -1.48900 26.61500 48.05000 1.000 64.52133 120 PHE A N 1
ATOM 656 C CA . PHE A 1 129 ? -0.89500 26.92800 46.75600 1.000 68.30879 120 PHE A CA 1
ATOM 657 C C . PHE A 1 129 ? 0.38900 26.14900 46.51200 1.000 73.52636 120 PHE A C 1
ATOM 658 O O . PHE A 1 129 ? 0.70600 25.83900 45.36300 1.000 70.82178 120 PHE A O 1
ATOM 666 N N . MET A 1 130 ? 1.11700 25.79400 47.56700 1.000 71.03080 121 MET A N 1
ATOM 667 C CA . MET A 1 130 ? 2.33800 25.02200 47.37800 1.000 61.30545 121 MET A CA 1
ATOM 668 C C . MET A 1 130 ? 2.02700 23.63500 46.83400 1.000 57.30219 121 MET A C 1
ATOM 669 O O . MET A 1 130 ? 2.71100 23.15000 45.93200 1.000 67.51484 121 MET A O 1
ATOM 674 N N . GLY A 1 131 ? 1.00500 22.97500 47.37300 1.000 54.74627 122 GLY A N 1
ATOM 675 C CA . GLY A 1 131 ? 0.64400 21.65500 46.88800 1.000 49.46525 122 GLY A CA 1
ATOM 676 C C . GLY A 1 131 ? -0.13500 21.71100 45.59300 1.000 63.36834 122 GLY A C 1
ATOM 677 O O . GLY A 1 131 ? -0.04300 20.79200 44.76600 1.000 65.85158 122 GLY A O 1
ATOM 678 N N . THR A 1 132 ? -0.91100 22.77900 45.39100 1.000 60.51846 123 THR A N 1
ATOM 679 C CA . THR A 1 132 ? -1.57400 22.94700 44.10900 1.000 60.36537 123 THR A CA 1
ATOM 680 C C . THR A 1 132 ? -0.54800 23.10500 43.00400 1.000 63.72134 123 THR A C 1
ATOM 681 O O . THR A 1 132 ? -0.63100 22.44800 41.96200 1.000 66.69270 123 THR A O 1
ATOM 685 N N . SER A 1 133 ? 0.44200 23.95300 43.24800 1.000 66.40681 124 SER A N 1
ATOM 686 C CA . SER A 1 133 ? 1.50400 24.21100 42.24800 1.000 54.15069 124 SER A CA 1
ATOM 687 C C . SER A 1 133 ? 2.20900 22.91100 41.86100 1.000 61.86624 124 SER A C 1
ATOM 688 O O . SER A 1 133 ? 2.28300 22.61900 40.68100 1.000 76.57724 124 SER A O 1
ATOM 691 N N . VAL A 1 134 ? 2.71400 22.17800 42.83900 1.000 55.54190 125 VAL A N 1
ATOM 692 C CA . VAL A 1 134 ? 3.44300 20.91800 42.54700 1.000 51.86032 125 VAL A CA 1
ATOM 693 C C . VAL A 1 134 ? 2.56400 19.98200 41.72100 1.000 48.56055 125 VAL A C 1
ATOM 694 O O . VAL A 1 134 ? 3.09900 19.28100 40.88600 1.000 51.74125 125 VAL A O 1
ATOM 698 N N . SER A 1 135 ? 1.26000 19.97900 41.95800 1.000 52.77645 126 SER A N 1
ATOM 699 C CA . SER A 1 135 ? 0.37000 19.07800 41.24100 1.000 55.27016 126 SER A CA 1
ATOM 700 C C . SER A 1 135 ? 0.18900 19.54700 39.79900 1.000 60.32164 126 SER A C 1
ATOM 701 O O . SER A 1 135 ? 0.37200 18.77800 38.85100 1.000 63.15743 126 SER A O 1
ATOM 704 N N . VAL A 1 136 ? -0.10000 20.82500 39.64700 1.000 59.67726 127 VAL A N 1
ATOM 705 C CA . VAL A 1 136 ? -0.26500 21.38200 38.28700 1.000 48.25247 127 VAL A CA 1
ATOM 706 C C . VAL A 1 136 ? 1.02300 21.10500 37.52400 1.000 60.12416 127 VAL A C 1
ATOM 707 O O . VAL A 1 136 ? 0.94500 20.58000 36.43200 1.000 72.58319 127 VAL A O 1
ATOM 711 N N . SER A 1 137 ? 2.16900 21.39400 38.12700 1.000 56.20009 128 SER A N 1
ATOM 712 C CA . SER A 1 137 ? 3.43700 21.27700 37.41200 1.000 57.88574 128 SER A CA 1
ATOM 713 C C . SER A 1 137 ? 3.70500 19.84500 36.98700 1.000 60.62117 128 SER A C 1
ATOM 714 O O . SER A 1 137 ? 4.04400 19.57800 35.82500 1.000 67.77436 128 SER A O 1
ATOM 717 N N . THR A 1 138 ? 3.54700 18.91200 37.91900 1.000 56.48531 129 THR A N 1
ATOM 718 C CA . THR A 1 138 ? 3.79900 17.50900 37.62700 1.000 57.27592 129 THR A CA 1
ATOM 719 C C . THR A 1 138 ? 2.89300 17.00100 36.50800 1.000 55.60653 129 THR A C 1
ATOM 720 O O . THR A 1 138 ? 3.29500 16.16600 35.69500 1.000 45.10340 129 THR A O 1
ATOM 724 N N . TRP A 1 139 ? 1.66300 17.46100 36.46600 1.000 47.30140 130 TRP A N 1
ATOM 725 C CA . TRP A 1 139 ? 0.79200 16.92400 35.45200 1.000 58.05377 130 TRP A CA 1
ATOM 726 C C . TRP A 1 139 ? 0.88800 17.71000 34.15500 1.000 61.29094 130 TRP A C 1
ATOM 727 O O . TRP A 1 139 ? 0.65500 17.13100 33.09600 1.000 63.09179 130 TRP A O 1
ATOM 738 N N . ASN A 1 140 ? 1.33100 18.96800 34.21000 1.000 55.98785 131 ASN A N 1
ATOM 739 C CA . ASN A 1 140 ? 1.75000 19.64900 32.99300 1.000 63.01003 131 ASN A CA 1
ATOM 740 C C . ASN A 1 140 ? 2.92200 18.92200 32.33900 1.000 70.58009 131 ASN A C 1
ATOM 741 O O . ASN A 1 140 ? 2.91700 18.67000 31.12600 1.000 80.45137 131 ASN A O 1
ATOM 746 N N . LEU A 1 141 ? 3.91200 18.54900 33.13500 1.000 62.07416 132 LEU A N 1
ATOM 747 C CA . LEU A 1 141 ? 5.06900 17.83400 32.55700 1.000 51.89734 132 LEU A CA 1
ATOM 748 C C . LEU A 1 141 ? 4.60700 16.50600 31.95800 1.000 53.47046 132 LEU A C 1
ATOM 749 O O . LEU A 1 141 ? 5.19800 16.08600 30.98000 1.000 54.59377 132 LEU A O 1
ATOM 754 N N . VAL A 1 142 ? 3.59800 15.86900 32.54000 1.000 51.15717 133 VAL A N 1
ATOM 755 C CA . VAL A 1 142 ? 3.10400 14.61400 31.98700 1.000 53.60009 133 VAL A CA 1
ATOM 756 C C . VAL A 1 142 ? 2.40300 14.85900 30.65600 1.000 59.94993 133 VAL A C 1
ATOM 757 O O . VAL A 1 142 ? 2.56600 14.09400 29.70100 1.000 56.10052 133 VAL A O 1
ATOM 761 N N . ALA A 1 143 ? 1.58500 15.90800 30.59300 1.000 46.53084 134 ALA A N 1
ATOM 762 C CA . ALA A 1 143 ? 0.90800 16.24900 29.36000 1.000 52.22766 134 ALA A CA 1
ATOM 763 C C . ALA A 1 143 ? 1.91400 16.49300 28.24300 1.000 60.88567 134 ALA A C 1
ATOM 764 O O . ALA A 1 143 ? 1.72900 16.01800 27.11800 1.000 66.09169 134 ALA A O 1
ATOM 766 N N . ILE A 1 144 ? 2.98800 17.19800 28.56400 1.000 62.36523 135 ILE A N 1
ATOM 767 C CA . ILE A 1 144 ? 4.03200 17.49000 27.54700 1.000 52.41456 135 ILE A CA 1
ATOM 768 C C . ILE A 1 144 ? 4.57000 16.17000 26.99700 1.000 58.31309 135 ILE A C 1
ATOM 769 O O . ILE A 1 144 ? 4.49400 15.96700 25.79600 1.000 76.03884 135 ILE A O 1
ATOM 774 N N . SER A 1 145 ? 5.07400 15.30300 27.86400 1.000 55.28550 136 SER A N 1
ATOM 775 C CA . SER A 1 145 ? 5.61200 14.00700 27.44800 1.000 55.56745 136 SER A CA 1
ATOM 776 C C . SER A 1 145 ? 4.62400 13.23800 26.57900 1.000 56.82079 136 SER A C 1
ATOM 777 O O . SER A 1 145 ? 5.03200 12.44900 25.72800 1.000 61.62815 136 SER A O 1
ATOM 780 N N . LEU A 1 146 ? 3.32600 13.41700 26.81800 1.000 58.70008 137 LEU A N 1
ATOM 781 C CA . LEU A 1 146 ? 2.29100 12.66900 26.11300 1.000 62.54166 137 LEU A CA 1
ATOM 782 C C . LEU A 1 146 ? 1.99800 13.27800 24.74400 1.000 67.08380 137 LEU A C 1
ATOM 783 O O . LEU A 1 146 ? 1.62400 12.56100 23.81300 1.000 60.97560 137 LEU A O 1
ATOM 788 N N . GLU A 1 147 ? 2.17500 14.59000 24.60100 1.000 70.38242 138 GLU A N 1
ATOM 789 C CA . GLU A 1 147 ? 1.96600 15.23100 23.31500 1.000 68.93161 138 GLU A CA 1
ATOM 790 C C . GLU A 1 147 ? 3.17800 15.03700 22.40200 1.000 75.33369 138 GLU A C 1
ATOM 791 O O . GLU A 1 147 ? 3.02300 14.70400 21.22500 1.000 75.84093 138 GLU A O 1
ATOM 797 N N . ARG A 1 148 ? 4.39400 15.21700 22.92000 1.000 72.75512 139 ARG A N 1
ATOM 798 C CA . ARG A 1 148 ? 5.56800 14.85500 22.13500 1.000 63.77740 139 ARG A CA 1
ATOM 799 C C . ARG A 1 148 ? 5.54600 13.37800 21.76200 1.000 63.27804 139 ARG A C 1
ATOM 800 O O . ARG A 1 148 ? 6.10100 12.98700 20.73000 1.000 68.28521 139 ARG A O 1
ATOM 808 N N . TYR A 1 149 ? 4.95500 12.53200 22.60000 1.000 63.34546 140 TYR A N 1
ATOM 809 C CA . TYR A 1 149 ? 4.84000 11.13400 22.20700 1.000 64.33572 140 TYR A CA 1
ATOM 810 C C . TYR A 1 149 ? 3.89400 10.99300 21.02700 1.000 70.33957 140 TYR A C 1
ATOM 811 O O . TYR A 1 149 ? 4.16300 10.23300 20.08900 1.000 72.33142 140 TYR A O 1
ATOM 820 N N . GLY A 1 150 ? 2.76700 11.70100 21.07200 1.000 68.20936 141 GLY A N 1
ATOM 821 C CA . GLY A 1 150 ? 1.86000 11.68700 19.94600 1.000 74.85111 141 GLY A CA 1
ATOM 822 C C . GLY A 1 150 ? 2.51500 12.19600 18.67700 1.000 70.89724 141 GLY A C 1
ATOM 823 O O . GLY A 1 150 ? 2.36600 11.60600 17.61100 1.000 77.15339 141 GLY A O 1
ATOM 824 N N . ALA A 1 151 ? 3.27000 13.28800 18.78200 1.000 62.68564 142 ALA A N 1
ATOM 825 C CA . ALA A 1 151 ? 3.82200 13.91200 17.59000 1.000 56.13830 142 ALA A CA 1
ATOM 826 C C . ALA A 1 151 ? 4.92500 13.05300 16.98800 1.000 64.23704 142 ALA A C 1
ATOM 827 O O . ALA A 1 151 ? 4.95700 12.82200 15.77700 1.000 81.53089 142 ALA A O 1
ATOM 829 N N . ILE A 1 152 ? 5.82000 12.53900 17.82300 1.000 66.74339 143 ILE A N 1
ATOM 830 C CA . ILE A 1 152 ? 7.01400 11.86900 17.32300 1.000 62.45732 143 ILE A CA 1
ATOM 831 C C . ILE A 1 152 ? 6.73200 10.40700 16.98500 1.000 69.36945 143 ILE A C 1
ATOM 832 O O . ILE A 1 152 ? 7.27100 9.86900 16.01600 1.000 81.90274 143 ILE A O 1
ATOM 837 N N . CYS A 1 153 ? 5.89500 9.73800 17.76900 1.000 72.24627 144 CYS A N 1
ATOM 838 C CA . CYS A 1 153 ? 5.72800 8.29200 17.67200 1.000 79.79218 144 CYS A CA 1
ATOM 839 C C . CYS A 1 153 ? 4.47000 7.87400 16.93700 1.000 86.41685 144 CYS A C 1
ATOM 840 O O . CYS A 1 153 ? 4.41100 6.75300 16.42500 1.000 91.48866 144 CYS A O 1
ATOM 843 N N . LYS A 1 154 ? 3.44100 8.71300 16.92500 1.000 86.75065 145 LYS A N 1
ATOM 844 C CA . LYS A 1 154 ? 2.19900 8.41300 16.21500 1.000 89.92316 145 LYS A CA 1
ATOM 845 C C . LYS A 1 154 ? 1.72700 9.67300 15.49700 1.000 103.03123 145 LYS A C 1
ATOM 846 O O . LYS A 1 154 ? 0.66000 10.21500 15.79400 1.000 115.62822 145 LYS A O 1
ATOM 852 N N . PRO A 1 155 ? 2.52600 10.17700 14.53000 1.000 95.01681 146 PRO A N 1
ATOM 853 C CA . PRO A 1 155 ? 2.20900 11.46900 13.90600 1.000 96.48998 146 PRO A CA 1
ATOM 854 C C . PRO A 1 155 ? 0.88900 11.46500 13.14800 1.000 111.72952 146 PRO A C 1
ATOM 855 O O . PRO A 1 155 ? -0.01800 12.23600 13.47800 1.000 111.87358 146 PRO A O 1
ATOM 859 N N . LEU A 1 156 ? 0.76200 10.57000 12.16900 1.000 122.90730 147 LEU A N 1
ATOM 860 C CA . LEU A 1 156 ? -0.47800 10.48500 11.35300 1.000 130.87057 147 LEU A CA 1
ATOM 861 C C . LEU A 1 156 ? -1.49100 9.56800 12.04100 1.000 132.15618 147 LEU A C 1
ATOM 862 O O . LEU A 1 156 ? -2.36000 9.01900 11.33900 1.000 139.64693 147 LEU A O 1
ATOM 864 N N . GLN A 1 157 ? -1.37300 9.41600 13.36000 1.000 125.01134 148 GLN A N 1
ATOM 865 C CA . GLN A 1 157 ? -2.27900 8.56900 14.12400 1.000 122.75843 148 GLN A CA 1
ATOM 866 C C . GLN A 1 157 ? -2.78100 9.21600 15.40400 1.000 128.89681 148 GLN A C 1
ATOM 867 O O . GLN A 1 157 ? -3.79500 8.75800 15.94500 1.000 135.70284 148 GLN A O 1
ATOM 873 N N . SER A 1 158 ? -2.06700 10.23700 15.88300 1.000 127.61261 149 SER A N 1
ATOM 874 C CA . SER A 1 158 ? -2.43800 10.95900 17.12800 1.000 124.94923 149 SER A CA 1
ATOM 875 C C . SER A 1 158 ? -2.81000 12.39400 16.76700 1.000 123.27838 149 SER A C 1
ATOM 876 O O . SER A 1 158 ? -2.14800 13.31600 17.25800 1.000 123.35979 149 SER A O 1
ATOM 879 N N . ARG A 1 159 ? -3.83100 12.54900 15.93300 1.000 119.78555 150 ARG A N 1
ATOM 880 C CA . ARG A 1 159 ? -4.27100 13.88300 15.45500 1.000 116.53101 150 ARG A CA 1
ATOM 881 C C . ARG A 1 159 ? -4.90500 14.76400 16.53500 1.000 118.36260 150 ARG A C 1
ATOM 882 O O . ARG A 1 159 ? -4.63000 15.96600 16.49300 1.000 119.35499 150 ARG A O 1
ATOM 884 N N . VAL A 1 160 ? -5.70600 14.23500 17.46200 1.000 114.99447 151 VAL A N 1
ATOM 885 C CA . VAL A 1 160 ? -6.38100 15.20700 18.38100 1.000 109.33954 151 VAL A CA 1
ATOM 886 C C . VAL A 1 160 ? -5.45600 15.69800 19.49500 1.000 102.92769 151 VAL A C 1
ATOM 887 O O . VAL A 1 160 ? -5.62100 16.84300 19.93100 1.000 94.36126 151 VAL A O 1
ATOM 891 N N . TRP A 1 161 ? -4.52500 14.86000 19.93200 1.000 106.69132 152 TRP A N 1
ATOM 892 C CA . TRP A 1 161 ? -3.58800 15.27600 20.99900 1.000 111.45360 152 TRP A CA 1
ATOM 893 C C . TRP A 1 161 ? -2.82800 16.51400 20.52700 1.000 112.12978 152 TRP A C 1
ATOM 894 O O . TRP A 1 161 ? -2.15200 17.11000 21.36000 1.000 115.17988 152 TRP A O 1
ATOM 905 N N . GLN A 1 162 ? -2.94000 16.88100 19.24800 1.000 97.95211 153 GLN A N 1
ATOM 906 C CA . GLN A 1 162 ? -2.17400 18.01500 18.75800 1.000 84.70999 153 GLN A CA 1
ATOM 907 C C . GLN A 1 162 ? -3.03600 19.23300 18.49900 1.000 85.07802 153 GLN A C 1
ATOM 908 O O . GLN A 1 162 ? -2.58000 20.15800 17.82100 1.000 87.84977 153 GLN A O 1
ATOM 910 N N . THR A 1 163 ? -4.26700 19.26300 19.00600 1.000 85.19098 154 THR A N 1
ATOM 911 C CA . THR A 1 163 ? -5.09900 20.45000 18.85800 1.000 99.13434 154 THR A CA 1
ATOM 912 C C . THR A 1 163 ? -4.92900 21.34100 20.07900 1.000 100.83643 154 THR A C 1
ATOM 913 O O . THR A 1 163 ? -4.89200 20.85000 21.21300 1.000 99.66137 154 THR A O 1
ATOM 917 N N . LYS A 1 164 ? -4.79400 22.64700 19.83400 1.000 100.37604 155 LYS A N 1
ATOM 918 C CA . LYS A 1 164 ? -4.70600 23.61500 20.91900 1.000 94.89089 155 LYS A CA 1
ATOM 919 C C . LYS A 1 164 ? -5.96400 23.64400 21.77200 1.000 94.22920 155 LYS A C 1
ATOM 920 O O . LYS A 1 164 ? -5.90500 24.07900 22.92900 1.000 93.07815 155 LYS A O 1
ATOM 926 N N . SER A 1 165 ? -7.10000 23.21500 21.21800 1.000 86.34984 156 SER A N 1
ATOM 927 C CA . SER A 1 165 ? -8.33400 23.19200 21.99000 1.000 81.36690 156 SER A CA 1
ATOM 928 C C . SER A 1 165 ? -8.30400 22.09800 23.04000 1.000 79.76943 156 SER A C 1
ATOM 929 O O . SER A 1 165 ? -8.79500 22.29000 24.15600 1.000 84.98004 156 SER A O 1
ATOM 932 N N . HIS A 1 166 ? -7.74000 20.94500 22.69700 1.000 82.98542 157 HIS A N 1
ATOM 933 C CA . HIS A 1 166 ? -7.52600 19.90700 23.68800 1.000 90.83451 157 HIS A CA 1
ATOM 934 C C . HIS A 1 166 ? -6.50600 20.36600 24.72400 1.000 92.43390 157 HIS A C 1
ATOM 935 O O . HIS A 1 166 ? -6.68800 20.13800 25.92400 1.000 84.47587 157 HIS A O 1
ATOM 942 N N . ALA A 1 167 ? -5.44200 21.03400 24.26900 1.000 86.39403 158 ALA A N 1
ATOM 943 C CA . ALA A 1 167 ? -4.39900 21.51300 25.16700 1.000 77.41306 158 ALA A CA 1
ATOM 944 C C . ALA A 1 167 ? -4.96200 22.40700 26.27000 1.000 78.46791 158 ALA A C 1
ATOM 945 O O . ALA A 1 167 ? -4.57000 22.28800 27.43500 1.000 76.22074 158 ALA A O 1
ATOM 947 N N . LEU A 1 168 ? -5.87300 23.31200 25.92800 1.000 71.14304 159 LEU A N 1
ATOM 948 C CA . LEU A 1 168 ? -6.48400 24.14300 26.95300 1.000 75.74430 159 LEU A CA 1
ATOM 949 C C . LEU A 1 168 ? -7.55700 23.39900 27.74800 1.000 82.49162 159 LEU A C 1
ATOM 950 O O . LEU A 1 168 ? -7.96100 23.87500 28.81500 1.000 80.66691 159 LEU A O 1
ATOM 955 N N . LYS A 1 169 ? -8.03000 22.25000 27.25400 1.000 86.72780 160 LYS A N 1
ATOM 956 C CA . LYS A 1 169 ? -8.90600 21.39300 28.05100 1.000 86.10514 160 LYS A CA 1
ATOM 957 C C . LYS A 1 169 ? -8.11500 20.68000 29.14000 1.000 83.01649 160 LYS A C 1
ATOM 958 O O . LYS A 1 169 ? -8.55700 20.58900 30.29000 1.000 88.96400 160 LYS A O 1
ATOM 964 N N . VAL A 1 170 ? -6.93900 20.16300 28.78700 1.000 77.58877 161 VAL A N 1
ATOM 965 C CA . VAL A 1 170 ? -6.08900 19.47900 29.75000 1.000 72.63707 161 VAL A CA 1
ATOM 966 C C . VAL A 1 170 ? -5.60900 20.45100 30.81600 1.000 77.54364 161 VAL A C 1
ATOM 967 O O . VAL A 1 170 ? -5.67300 20.16700 32.01800 1.000 82.61782 161 VAL A O 1
ATOM 971 N N . ILE A 1 171 ? -5.14000 21.62200 30.39000 1.000 72.53184 162 ILE A N 1
ATOM 972 C CA . ILE A 1 171 ? -4.67300 22.64000 31.32500 1.000 70.64958 162 ILE A CA 1
ATOM 973 C C . ILE A 1 171 ? -5.77800 23.01700 32.31000 1.000 84.62793 162 ILE A C 1
ATOM 974 O O . ILE A 1 171 ? -5.55000 23.09700 33.52500 1.000 87.88838 162 ILE A O 1
ATOM 979 N N . ALA A 1 172 ? -6.99900 23.21700 31.81300 1.000 84.65519 163 ALA A N 1
ATOM 980 C CA . ALA A 1 172 ? -8.10700 23.51500 32.71500 1.000 84.21677 163 ALA A CA 1
ATOM 981 C C . ALA A 1 172 ? -8.36900 22.35500 33.67600 1.000 81.15722 163 ALA A C 1
ATOM 982 O O . ALA A 1 172 ? -8.59900 22.57300 34.87300 1.000 87.86081 163 ALA A O 1
ATOM 984 N N . ALA A 1 173 ? -8.33600 21.11500 33.17900 1.000 70.04755 164 ALA A N 1
ATOM 985 C CA . ALA A 1 173 ? -8.59600 19.97900 34.05900 1.000 67.86297 164 ALA A CA 1
ATOM 986 C C . ALA A 1 173 ? -7.46400 19.76800 35.05800 1.000 71.59147 164 ALA A C 1
ATOM 987 O O . ALA A 1 173 ? -7.66900 19.16300 36.11600 1.000 76.98593 164 ALA A O 1
ATOM 989 N N . THR A 1 174 ? -6.26700 20.24800 34.74500 1.000 65.16651 165 THR A N 1
ATOM 990 C CA . THR A 1 174 ? -5.16900 20.11100 35.69000 1.000 59.64118 165 THR A CA 1
ATOM 991 C C . THR A 1 174 ? -5.32900 21.08800 36.84700 1.000 61.72375 165 THR A C 1
ATOM 992 O O . THR A 1 174 ? -5.21400 20.69900 38.01100 1.000 64.15647 165 THR A O 1
ATOM 996 N N . TRP A 1 175 ? -5.63000 22.35500 36.55000 1.000 62.95805 166 TRP A N 1
ATOM 997 C CA . TRP A 1 175 ? -5.77000 23.34500 37.61200 1.000 67.78716 166 TRP A CA 1
ATOM 998 C C . TRP A 1 175 ? -6.98000 23.04900 38.48600 1.000 81.76756 166 TRP A C 1
ATOM 999 O O . TRP A 1 175 ? -6.92400 23.20100 39.71000 1.000 90.57476 166 TRP A O 1
ATOM 1010 N N . CYS A 1 176 ? -8.08600 22.62500 37.87500 1.000 84.80594 167 CYS A N 1
ATOM 1011 C CA . CYS A 1 176 ? -9.29800 22.36700 38.64100 1.000 79.65572 167 CYS A CA 1
ATOM 1012 C C . CYS A 1 176 ? -9.13000 21.15800 39.54500 1.000 75.09044 167 CYS A C 1
ATOM 1013 O O . CYS A 1 176 ? -9.51800 21.19700 40.71600 1.000 76.45135 167 CYS A O 1
ATOM 1016 N N . LEU A 1 177 ? -8.57300 20.06800 39.02200 1.000 67.37404 168 LEU A N 1
ATOM 1017 C CA . LEU A 1 177 ? -8.36500 18.89800 39.86400 1.000 68.64864 168 LEU A CA 1
ATOM 1018 C C . LEU A 1 177 ? -7.26500 19.13300 40.89700 1.000 71.71233 168 LEU A C 1
ATOM 1019 O O . LEU A 1 177 ? -7.28600 18.52500 41.97300 1.000 65.37844 168 LEU A O 1
ATOM 1024 N N . SER A 1 178 ? -6.28200 19.97900 40.58200 1.000 71.33325 169 SER A N 1
ATOM 1025 C CA . SER A 1 178 ? -5.18300 20.20000 41.51300 1.000 63.11154 169 SER A CA 1
ATOM 1026 C C . SER A 1 178 ? -5.64500 21.00100 42.71600 1.000 61.18425 169 SER A C 1
ATOM 1027 O O . SER A 1 178 ? -5.22400 20.73100 43.84400 1.000 59.32512 169 SER A O 1
ATOM 1030 N N . PHE A 1 179 ? -6.52200 21.97900 42.49700 1.000 68.67362 170 PHE A N 1
ATOM 1031 C CA . PHE A 1 179 ? -7.15000 22.65700 43.62900 1.000 83.35079 170 PHE A CA 1
ATOM 1032 C C . PHE A 1 179 ? -8.04400 21.71800 44.42700 1.000 81.99222 170 PHE A C 1
ATOM 1033 O O . PHE A 1 179 ? -8.19700 21.90000 45.64100 1.000 86.15809 170 PHE A O 1
ATOM 1041 N N . THR A 1 180 ? -8.62900 20.70800 43.77600 1.000 69.61895 171 THR A N 1
ATOM 1042 C CA . THR A 1 180 ? -9.58400 19.85600 44.47500 1.000 63.38237 171 THR A CA 1
ATOM 1043 C C . THR A 1 180 ? -8.87700 18.86300 45.38700 1.000 64.63216 171 THR A C 1
ATOM 1044 O O . THR A 1 180 ? -9.12400 18.83800 46.59700 1.000 74.29784 171 THR A O 1
ATOM 1048 N N . ILE A 1 181 ? -7.98500 18.03900 44.83400 1.000 55.85675 172 ILE A N 1
ATOM 1049 C CA . ILE A 1 181 ? -7.31500 17.03300 45.65300 1.000 62.65993 172 ILE A CA 1
ATOM 1050 C C . ILE A 1 181 ? -6.45300 17.64600 46.76000 1.000 70.60023 172 ILE A C 1
ATOM 1051 O O . ILE A 1 181 ? -6.05600 16.93300 47.68600 1.000 72.02376 172 ILE A O 1
ATOM 1056 N N . MET A 1 182 ? -6.12000 18.93300 46.67300 1.000 70.29458 173 MET A N 1
ATOM 1057 C CA . MET A 1 182 ? -5.26500 19.59000 47.65400 1.000 61.67185 173 MET A CA 1
ATOM 1058 C C . MET A 1 182 ? -6.05400 20.25100 48.79800 1.000 63.38292 173 MET A C 1
ATOM 1059 O O . MET A 1 182 ? -5.44100 20.78600 49.72900 1.000 67.18697 173 MET A O 1
ATOM 1064 N N . THR A 1 183 ? -7.39400 20.20300 48.77200 1.000 57.11177 174 THR A N 1
ATOM 1065 C CA . THR A 1 183 ? -8.22200 20.86900 49.77900 1.000 62.30959 174 THR A CA 1
ATOM 1066 C C . THR A 1 183 ? -7.96600 20.39500 51.20200 1.000 70.78571 174 THR A C 1
ATOM 1067 O O . THR A 1 183 ? -8.33900 21.11100 52.13500 1.000 85.71986 174 THR A O 1
ATOM 1071 N N . PRO A 1 184 ? -7.42600 19.19400 51.43200 1.000 66.28700 175 PRO A N 1
ATOM 1072 C CA . PRO A 1 184 ? -6.92400 18.88700 52.78000 1.000 63.68442 175 PRO A CA 1
ATOM 1073 C C . PRO A 1 184 ? -5.96200 19.91600 53.34900 1.000 64.90698 175 PRO A C 1
ATOM 1074 O O . PRO A 1 184 ? -6.00200 20.18400 54.55600 1.000 68.55605 175 PRO A O 1
ATOM 1078 N N . TYR A 1 185 ? -5.11000 20.51500 52.52900 1.000 61.46973 176 TYR A N 1
ATOM 1079 C CA . TYR A 1 185 ? -4.13800 21.44100 53.09900 1.000 59.60973 176 TYR A CA 1
ATOM 1080 C C . TYR A 1 185 ? -4.81700 22.62200 53.77400 1.000 59.80610 176 TYR A C 1
ATOM 1081 O O . TYR A 1 185 ? -4.53600 22.85800 54.95900 1.000 72.60818 176 TYR A O 1
ATOM 1090 N N . PRO A 1 186 ? -5.74000 23.35000 53.14700 1.000 61.42711 177 PRO A N 1
ATOM 1091 C CA . PRO A 1 186 ? -6.42300 24.41900 53.89500 1.000 66.50141 177 PRO A CA 1
ATOM 1092 C C . PRO A 1 186 ? -7.32100 23.90700 55.00800 1.000 75.42187 177 PRO A C 1
ATOM 1093 O O . PRO A 1 186 ? -7.53500 24.62900 55.99400 1.000 75.28475 177 PRO A O 1
ATOM 1097 N N . ILE A 1 187 ? -7.86700 22.69300 54.88500 1.000 75.61188 178 ILE A N 1
ATOM 1098 C CA . ILE A 1 187 ? -8.80800 22.23200 55.90100 1.000 73.77594 178 ILE A CA 1
ATOM 1099 C C . ILE A 1 187 ? -8.07700 21.89900 57.19800 1.000 69.50131 178 ILE A C 1
ATOM 1100 O O . ILE A 1 187 ? -8.57700 22.17000 58.29200 1.000 61.70266 178 ILE A O 1
ATOM 1105 N N . TYR A 1 188 ? -6.87800 21.32500 57.10300 1.000 62.06721 179 TYR A N 1
ATOM 1106 C CA . TYR A 1 188 ? -6.21100 20.75400 58.26300 1.000 58.31057 179 TYR A CA 1
ATOM 1107 C C . TYR A 1 188 ? -4.89500 21.44200 58.60400 1.000 65.94779 179 TYR A C 1
ATOM 1108 O O . TYR A 1 188 ? -4.09200 20.87600 59.35000 1.000 77.21956 179 TYR A O 1
ATOM 1117 N N . SER A 1 189 ? -4.64900 22.63700 58.08600 1.000 57.23320 180 SER A N 1
ATOM 1118 C CA . SER A 1 189 ? -3.46200 23.39600 58.44000 1.000 54.29034 180 SER A CA 1
ATOM 1119 C C . SER A 1 189 ? -3.86200 24.48000 59.42500 1.000 65.14994 180 SER A C 1
ATOM 1120 O O . SER A 1 189 ? -4.80700 25.23800 59.17100 1.000 59.87516 180 SER A O 1
ATOM 1123 N N . ASN A 1 190 ? -3.14400 24.53800 60.55000 1.000 65.09245 181 ASN A N 1
ATOM 1124 C CA . ASN A 1 190 ? -3.46300 25.46400 61.62000 1.000 72.84648 181 ASN A CA 1
ATOM 1125 C C . ASN A 1 190 ? -2.18100 25.99200 62.22700 1.000 67.02490 181 ASN A C 1
ATOM 1126 O O . ASN A 1 190 ? -1.12800 25.35600 62.15200 1.000 67.50818 181 ASN A O 1
ATOM 1131 N N . LEU A 1 191 ? -2.28300 27.18300 62.81500 1.000 63.51002 182 LEU A N 1
ATOM 1132 C CA . LEU A 1 191 ? -1.25000 27.63800 63.73500 1.000 62.07201 182 LEU A CA 1
ATOM 1133 C C . LEU A 1 191 ? -1.12200 26.63500 64.86800 1.000 61.32434 182 LEU A C 1
ATOM 1134 O O . LEU A 1 191 ? -2.11700 26.19000 65.42900 1.000 62.36100 182 LEU A O 1
ATOM 1139 N N . VAL A 1 192 ? 0.10000 26.22100 65.15700 1.000 55.19474 183 VAL A N 1
ATOM 1140 C CA . VAL A 1 192 ? 0.35700 25.34000 66.28700 1.000 59.67622 183 VAL A CA 1
ATOM 1141 C C . VAL A 1 192 ? 1.22800 26.11300 67.27500 1.000 67.88907 183 VAL A C 1
ATOM 1142 O O . VAL A 1 192 ? 2.41100 26.35800 66.99400 1.000 64.74349 183 VAL A O 1
ATOM 1146 N N . PRO A 1 193 ? 0.69400 26.51100 68.43100 1.000 78.77294 184 PRO A N 1
ATOM 1147 C CA . PRO A 1 193 ? 1.48000 27.32400 69.36600 1.000 79.63950 184 PRO A CA 1
ATOM 1148 C C . PRO A 1 193 ? 2.58300 26.50700 70.00800 1.000 80.37893 184 PRO A C 1
ATOM 1149 O O . PRO A 1 193 ? 2.38900 25.34300 70.36800 1.000 88.89604 184 PRO A O 1
ATOM 1153 N N . PHE A 1 194 ? 3.75200 27.12800 70.13300 1.000 74.10885 185 PHE A N 1
ATOM 1154 C CA . PHE A 1 194 ? 4.87000 26.58500 70.89000 1.000 78.77766 185 PHE A CA 1
ATOM 1155 C C . PHE A 1 194 ? 5.51900 27.73400 71.65300 1.000 86.40649 185 PHE A C 1
ATOM 1156 O O . PHE A 1 194 ? 5.07400 28.88500 71.58000 1.000 80.89056 185 PHE A O 1
ATOM 1164 N N . THR A 1 195 ? 6.56500 27.41900 72.41100 1.000 99.44298 186 THR A N 1
ATOM 1165 C CA . THR A 1 195 ? 7.16800 28.38400 73.31700 1.000 105.97875 186 THR A CA 1
ATOM 1166 C C . THR A 1 195 ? 8.66900 28.42200 73.10400 1.000 101.00946 186 THR A C 1
ATOM 1167 O O . THR A 1 195 ? 9.31400 27.37900 72.95200 1.000 93.98836 186 THR A O 1
ATOM 1171 N N . LYS A 1 196 ? 9.19100 29.64800 73.04100 1.000 103.21020 187 LYS A N 1
ATOM 1172 C CA . LYS A 1 196 ? 10.61100 29.89600 72.69100 1.000 106.35800 187 LYS A CA 1
ATOM 1173 C C . LYS A 1 196 ? 11.52500 29.98000 73.91300 1.000 114.42190 187 LYS A C 1
ATOM 1174 O O . LYS A 1 196 ? 11.14400 29.50800 74.99100 1.000 112.21615 187 LYS A O 1
ATOM 1180 N N . ASN A 1 197 ? 12.69000 30.59600 73.70500 1.000 115.07190 188 ASN A N 1
ATOM 1181 C CA . ASN A 1 197 ? 13.76400 30.70200 74.68900 1.000 115.33768 188 ASN A CA 1
ATOM 1182 C C . ASN A 1 197 ? 13.29100 31.17600 76.05800 1.000 114.02440 188 ASN A C 1
ATOM 1183 O O . ASN A 1 197 ? 13.26000 30.39200 77.01400 1.000 104.82170 188 ASN A O 1
ATOM 1188 N N . ASN A 1 198 ? 12.93100 32.45200 76.16700 1.000 121.74856 189 ASN A N 1
ATOM 1189 C CA . ASN A 1 198 ? 12.52100 33.02000 77.44900 1.000 132.85727 189 ASN A CA 1
ATOM 1190 C C . ASN A 1 198 ? 11.02200 32.86400 77.66800 1.000 132.16671 189 ASN A C 1
ATOM 1191 O O . ASN A 1 198 ? 10.33100 33.81000 78.04900 1.000 140.27845 189 ASN A O 1
ATOM 1196 N N . ASN A 1 199 ? 10.50600 31.65600 77.43800 1.000 125.71339 190 ASN A N 1
ATOM 1197 C CA . ASN A 1 199 ? 9.08500 31.38000 77.63200 1.000 119.60096 190 ASN A CA 1
ATOM 1198 C C . ASN A 1 199 ? 8.25300 32.38700 76.83300 1.000 111.18682 190 ASN A C 1
ATOM 1199 O O . ASN A 1 199 ? 7.37700 33.08300 77.34900 1.000 107.98041 190 ASN A O 1
ATOM 1204 N N . GLN A 1 200 ? 8.58600 32.49700 75.55500 1.000 108.43969 191 GLN A N 1
ATOM 1205 C CA . GLN A 1 200 ? 7.97100 33.46300 74.65500 1.000 107.49083 191 GLN A CA 1
ATOM 1206 C C . GLN A 1 200 ? 7.11700 32.72000 73.63800 1.000 99.33882 191 GLN A C 1
ATOM 1207 O O . GLN A 1 200 ? 7.61900 31.85400 72.91000 1.000 86.10970 191 GLN A O 1
ATOM 1213 N N . THR A 1 201 ? 5.82200 33.00700 73.64800 1.000 100.67152 192 THR A N 1
ATOM 1214 C CA . THR A 1 201 ? 4.87600 32.28200 72.77300 1.000 103.53611 192 THR A CA 1
ATOM 1215 C C . THR A 1 201 ? 5.08400 32.66500 71.31200 1.000 93.31412 192 THR A C 1
ATOM 1216 O O . THR A 1 201 ? 5.23300 33.85200 71.02400 1.000 89.66674 192 THR A O 1
ATOM 1220 N N . ALA A 1 202 ? 5.09500 31.65100 70.45100 1.000 84.07402 193 ALA A N 1
ATOM 1221 C CA . ALA A 1 202 ? 5.19800 31.80000 69.01100 1.000 84.44528 193 ALA A CA 1
ATOM 1222 C C . ALA A 1 202 ? 4.19300 30.87100 68.35000 1.000 78.97635 193 ALA A C 1
ATOM 1223 O O . ALA A 1 202 ? 3.52200 30.07100 69.01100 1.000 78.92426 193 ALA A O 1
ATOM 1225 N N . ASN A 1 203 ? 4.09300 30.97000 67.03000 1.000 67.14899 194 ASN A N 1
ATOM 1226 C CA . ASN A 1 203 ? 3.29000 30.02200 66.28400 1.000 62.48260 194 ASN A CA 1
ATOM 1227 C C . ASN A 1 203 ? 4.10000 29.46200 65.13500 1.000 74.18293 194 ASN A C 1
ATOM 1228 O O . ASN A 1 203 ? 4.94200 30.14500 64.54300 1.000 80.69204 194 ASN A O 1
ATOM 1233 N N . MET A 1 204 ? 3.83200 28.21300 64.81500 1.000 70.86029 195 MET A N 1
ATOM 1234 C CA . MET A 1 204 ? 4.29900 27.66600 63.55800 1.000 69.60045 195 MET A CA 1
ATOM 1235 C C . MET A 1 204 ? 3.10400 27.15900 62.77300 1.000 65.10183 195 MET A C 1
ATOM 1236 O O . MET A 1 204 ? 2.13000 26.66900 63.35300 1.000 63.98524 195 MET A O 1
ATOM 1241 N N . CYS A 1 205 ? 3.17100 27.31600 61.45200 1.000 70.23801 196 CYS A N 1
ATOM 1242 C CA . CYS A 1 205 ? 2.11500 26.84300 60.57200 1.000 54.93926 196 CYS A CA 1
ATOM 1243 C C . CYS A 1 205 ? 2.32000 25.36700 60.29700 1.000 64.08182 196 CYS A C 1
ATOM 1244 O O . CYS A 1 205 ? 3.38200 24.95900 59.82500 1.000 77.90617 196 CYS A O 1
ATOM 1247 N N . ARG A 1 206 ? 1.30900 24.55800 60.58900 1.000 66.70043 197 ARG A N 1
ATOM 1248 C CA . ARG A 1 206 ? 1.49800 23.11600 60.55100 1.000 61.21197 197 ARG A CA 1
ATOM 1249 C C . ARG A 1 206 ? 0.26900 22.40700 59.97900 1.000 58.92750 197 ARG A C 1
ATOM 1250 O O . ARG A 1 206 ? -0.87000 22.82500 60.21500 1.000 61.18477 197 ARG A O 1
ATOM 1258 N N . PHE A 1 207 ? 0.50800 21.31400 59.25000 1.000 52.08757 198 PHE A N 1
ATOM 1259 C CA . PHE A 1 207 ? -0.53200 20.55200 58.55700 1.000 55.26061 198 PHE A CA 1
ATOM 1260 C C . PHE A 1 207 ? -0.70900 19.21500 59.27100 1.000 49.21991 198 PHE A C 1
ATOM 1261 O O . PHE A 1 207 ? 0.15800 18.33900 59.18600 1.000 51.48867 198 PHE A O 1
ATOM 1269 N N . LEU A 1 208 ? -1.84500 19.05000 59.95600 1.000 49.66313 199 LEU A N 1
ATOM 1270 C CA . LEU A 1 208 ? -2.06300 17.92100 60.85600 1.000 56.66988 199 LEU A CA 1
ATOM 1271 C C . LEU A 1 208 ? -3.38900 17.25100 60.55900 1.000 58.78166 199 LEU A C 1
ATOM 1272 O O . LEU A 1 208 ? -4.44800 17.86600 60.71800 1.000 59.90499 199 LEU A O 1
ATOM 1277 N N . LEU A 1 209 ? -3.33100 15.99100 60.19600 1.000 62.09277 200 LEU A N 1
ATOM 1278 C CA . LEU A 1 209 ? -4.52300 15.20100 59.94300 1.000 66.20249 200 LEU A CA 1
ATOM 1279 C C . LEU A 1 209 ? -4.93700 14.46900 61.21900 1.000 67.50790 200 LEU A C 1
ATOM 1280 O O . LEU A 1 209 ? -4.12600 14.27600 62.13200 1.000 62.53932 200 LEU A O 1
ATOM 1285 N N . PRO A 1 210 ? -6.19900 14.04700 61.31300 1.000 68.46902 201 PRO A N 1
ATOM 1286 C CA . PRO A 1 210 ? -6.72400 13.52200 62.58900 1.000 62.15335 201 PRO A CA 1
ATOM 1287 C C . PRO A 1 210 ? -5.83700 12.51900 63.32600 1.000 65.22569 201 PRO A C 1
ATOM 1288 O O . PRO A 1 210 ? -5.91700 12.47100 64.55800 1.000 70.66173 201 PRO A O 1
ATOM 1292 N N . ASN A 1 211 ? -5.00600 11.72500 62.65500 1.000 60.88866 202 ASN A N 1
ATOM 1293 C CA . ASN A 1 211 ? -4.14700 10.81600 63.42000 1.000 60.26752 202 ASN A CA 1
ATOM 1294 C C . ASN A 1 211 ? -2.91900 10.48400 62.57900 1.000 62.25279 202 ASN A C 1
ATOM 1295 O O . ASN A 1 211 ? -2.56200 11.24300 61.67700 1.000 64.11844 202 ASN A O 1
ATOM 1300 N N . ASP A 1 212 ? -2.24300 9.38200 62.91000 1.000 61.54606 203 ASP A N 1
ATOM 1301 C CA . ASP A 1 212 ? -1.00100 9.03300 62.23600 1.000 60.76627 203 ASP A CA 1
ATOM 1302 C C . ASP A 1 212 ? -1.26100 8.17300 61.02200 1.000 71.79803 203 ASP A C 1
ATOM 1303 O O . ASP A 1 212 ? -0.58800 8.32900 59.99800 1.000 87.92734 203 ASP A O 1
ATOM 1308 N N . VAL A 1 213 ? -2.22300 7.26500 61.11600 1.000 67.51315 204 VAL A N 1
ATOM 1309 C CA . VAL A 1 213 ? -2.59900 6.49000 59.94500 1.000 63.32942 204 VAL A CA 1
ATOM 1310 C C . VAL A 1 213 ? -3.02900 7.40300 58.79800 1.000 69.74341 204 VAL A C 1
ATOM 1311 O O . VAL A 1 213 ? -2.66500 7.17200 57.63800 1.000 83.47586 204 VAL A O 1
ATOM 1315 N N . MET A 1 214 ? -3.77300 8.47000 59.09100 1.000 65.22488 205 MET A N 1
ATOM 1316 C CA . MET A 1 214 ? -4.18000 9.36600 58.01100 1.000 67.84411 205 MET A CA 1
ATOM 1317 C C . MET A 1 214 ? -3.00800 10.19500 57.49900 1.000 71.74683 205 MET A C 1
ATOM 1318 O O . MET A 1 214 ? -2.87200 10.38500 56.28200 1.000 66.46317 205 MET A O 1
ATOM 1323 N N . GLN A 1 215 ? -2.16300 10.71200 58.40900 1.000 65.12369 206 GLN A N 1
ATOM 1324 C CA . GLN A 1 215 ? -0.97300 11.44500 57.97500 1.000 63.45794 206 GLN A CA 1
ATOM 1325 C C . GLN A 1 215 ? -0.11600 10.59800 57.04400 1.000 60.75328 206 GLN A C 1
ATOM 1326 O O . GLN A 1 215 ? 0.43600 11.10900 56.06600 1.000 56.73177 206 GLN A O 1
ATOM 1332 N N . GLN A 1 216 ? 0.01200 9.30200 57.34100 1.000 55.98573 207 GLN A N 1
ATOM 1333 C CA . GLN A 1 216 ? 0.83500 8.41500 56.53100 1.000 58.95500 207 GLN A CA 1
ATOM 1334 C C . GLN A 1 216 ? 0.11500 7.98400 55.25900 1.000 64.96406 207 GLN A C 1
ATOM 1335 O O . GLN A 1 216 ? 0.76100 7.74400 54.23200 1.000 67.62852 207 GLN A O 1
ATOM 1341 N N . SER A 1 217 ? -1.20800 7.86700 55.31000 1.000 66.06666 208 SER A N 1
ATOM 1342 C CA . SER A 1 217 ? -1.95200 7.55100 54.10300 1.000 65.37951 208 SER A CA 1
ATOM 1343 C C . SER A 1 217 ? -1.85700 8.68500 53.10000 1.000 65.27654 208 SER A C 1
ATOM 1344 O O . SER A 1 217 ? -1.71500 8.45500 51.89300 1.000 67.60060 208 SER A O 1
ATOM 1347 N N . TRP A 1 218 ? -1.90700 9.91800 53.58600 1.000 63.13802 209 TRP A N 1
ATOM 1348 C CA . TRP A 1 218 ? -1.82400 11.06400 52.70100 1.000 53.02204 209 TRP A CA 1
ATOM 1349 C C . TRP A 1 218 ? -0.49500 11.08700 51.96900 1.000 65.41004 209 TRP A C 1
ATOM 1350 O O . TRP A 1 218 ? -0.44300 11.40700 50.78000 1.000 69.26370 209 TRP A O 1
ATOM 1361 N N . HIS A 1 219 ? 0.59400 10.72800 52.65700 1.000 70.00342 210 HIS A N 1
ATOM 1362 C CA . HIS A 1 219 ? 1.89400 10.73900 52.00200 1.000 61.02841 210 HIS A CA 1
ATOM 1363 C C . HIS A 1 219 ? 2.02100 9.62100 50.99600 1.000 57.73879 210 HIS A C 1
ATOM 1364 O O . HIS A 1 219 ? 2.64700 9.81200 49.95600 1.000 61.90902 210 HIS A O 1
ATOM 1371 N N . THR A 1 220 ? 1.45600 8.45400 51.28300 1.000 58.46173 211 THR A N 1
ATOM 1372 C CA . THR A 1 220 ? 1.38000 7.43400 50.25000 1.000 60.04287 211 THR A CA 1
ATOM 1373 C C . THR A 1 220 ? 0.65800 7.98200 49.03600 1.000 64.64525 211 THR A C 1
ATOM 1374 O O . THR A 1 220 ? 1.11700 7.82900 47.89800 1.000 68.12676 211 THR A O 1
ATOM 1378 N N . PHE A 1 221 ? -0.46100 8.65700 49.27700 1.000 61.22680 212 PHE A N 1
ATOM 1379 C CA . PHE A 1 221 ? -1.21700 9.31000 48.22300 1.000 57.71041 212 PHE A CA 1
ATOM 1380 C C . PHE A 1 221 ? -0.32200 10.19800 47.36000 1.000 63.07761 212 PHE A C 1
ATOM 1381 O O . PHE A 1 221 ? -0.19900 9.98300 46.15000 1.000 68.74067 212 PHE A O 1
ATOM 1389 N N . LEU A 1 222 ? 0.33100 11.18900 47.97300 1.000 58.74005 213 LEU A N 1
ATOM 1390 C CA . LEU A 1 222 ? 1.20900 12.07800 47.21900 1.000 57.11802 213 LEU A CA 1
ATOM 1391 C C . LEU A 1 222 ? 2.31900 11.30400 46.51700 1.000 65.27401 213 LEU A C 1
ATOM 1392 O O . LEU A 1 222 ? 2.69800 11.63400 45.38600 1.000 63.18480 213 LEU A O 1
ATOM 1397 N N . LEU A 1 223 ? 2.87000 10.28200 47.17500 1.000 66.51412 214 LEU A N 1
ATOM 1398 C CA . LEU A 1 223 ? 3.90600 9.49500 46.51500 1.000 67.05595 214 LEU A CA 1
ATOM 1399 C C . LEU A 1 223 ? 3.42200 8.98500 45.16500 1.000 65.35744 214 LEU A C 1
ATOM 1400 O O . LEU A 1 223 ? 4.18700 8.98200 44.20100 1.000 71.27296 214 LEU A O 1
ATOM 1405 N N . LEU A 1 224 ? 2.14300 8.60800 45.07400 1.000 62.68002 215 LEU A N 1
ATOM 1406 C CA . LEU A 1 224 ? 1.60800 7.91400 43.90700 1.000 59.88347 215 LEU A CA 1
ATOM 1407 C C . LEU A 1 224 ? 1.23800 8.87700 42.79500 1.000 59.10114 215 LEU A C 1
ATOM 1408 O O . LEU A 1 224 ? 1.66100 8.69900 41.65800 1.000 64.44504 215 LEU A O 1
ATOM 1413 N N . ILE A 1 225 ? 0.42600 9.89100 43.10100 1.000 58.95516 216 ILE A N 1
ATOM 1414 C CA . ILE A 1 225 ? -0.08200 10.78700 42.07800 1.000 60.69630 216 ILE A CA 1
ATOM 1415 C C . ILE A 1 225 ? 0.79600 11.99800 41.87100 1.000 66.02109 216 ILE A C 1
ATOM 1416 O O . ILE A 1 225 ? 0.39900 12.90500 41.13200 1.000 82.32884 216 ILE A O 1
ATOM 1421 N N . LEU A 1 226 ? 1.97000 12.05700 42.48800 1.000 56.11847 217 LEU A N 1
ATOM 1422 C CA . LEU A 1 226 ? 2.91500 13.12000 42.18100 1.000 49.54487 217 LEU A CA 1
ATOM 1423 C C . LEU A 1 226 ? 4.30000 12.61900 41.80300 1.000 50.23964 217 LEU A C 1
ATOM 1424 O O . LEU A 1 226 ? 5.11900 13.42500 41.36000 1.000 56.70507 217 LEU A O 1
ATOM 1429 N N . PHE A 1 227 ? 4.58800 11.33100 41.96600 1.000 46.69551 218 PHE A N 1
ATOM 1430 C CA . PHE A 1 227 ? 5.88100 10.79200 41.58100 1.000 59.67555 218 PHE A CA 1
ATOM 1431 C C . PHE A 1 227 ? 5.74200 9.45600 40.85600 1.000 62.07374 218 PHE A C 1
ATOM 1432 O O . PHE A 1 227 ? 6.07200 9.36800 39.67500 1.000 73.83929 218 PHE A O 1
ATOM 1440 N N . LEU A 1 228 ? 5.28200 8.41100 41.54000 1.000 51.73187 219 LEU A N 1
ATOM 1441 C CA . LEU A 1 228 ? 5.21900 7.09900 40.91200 1.000 61.90586 219 LEU A CA 1
ATOM 1442 C C . LEU A 1 228 ? 4.45000 7.14200 39.59100 1.000 70.84012 219 LEU A C 1
ATOM 1443 O O . LEU A 1 228 ? 4.98500 6.78000 38.53600 1.000 74.50895 219 LEU A O 1
ATOM 1448 N N . ILE A 1 229 ? 3.19400 7.57700 39.62300 1.000 63.40747 220 ILE A N 1
ATOM 1449 C CA . ILE A 1 229 ? 2.35900 7.48900 38.43100 1.000 59.05868 220 ILE A CA 1
ATOM 1450 C C . ILE A 1 229 ? 2.85900 8.46300 37.37600 1.000 64.48710 220 ILE A C 1
ATOM 1451 O O . ILE A 1 229 ? 3.05000 8.05000 36.22800 1.000 69.98061 220 ILE A O 1
ATOM 1456 N N . PRO A 1 230 ? 3.09800 9.74200 37.68600 1.000 64.31656 221 PRO A N 1
ATOM 1457 C CA . PRO A 1 230 ? 3.71200 10.61500 36.66400 1.000 61.81454 221 PRO A CA 1
ATOM 1458 C C . PRO A 1 230 ? 5.10900 10.17900 36.24600 1.000 71.49676 221 PRO A C 1
ATOM 1459 O O . PRO A 1 230 ? 5.50900 10.38100 35.08500 1.000 73.67794 221 PRO A O 1
ATOM 1463 N N . GLY A 1 231 ? 5.86700 9.58600 37.17400 1.000 78.48903 222 GLY A N 1
ATOM 1464 C CA . GLY A 1 231 ? 7.22000 9.15800 36.85100 1.000 72.41414 222 GLY A CA 1
ATOM 1465 C C . GLY A 1 231 ? 7.28800 8.07600 35.78800 1.000 64.28361 222 GLY A C 1
ATOM 1466 O O . GLY A 1 231 ? 8.07800 8.16900 34.85100 1.000 63.22109 222 GLY A O 1
ATOM 1467 N N . ILE A 1 232 ? 6.47700 7.02600 35.92600 1.000 59.76947 223 ILE A N 1
ATOM 1468 C CA . ILE A 1 232 ? 6.56300 5.93200 34.96700 1.000 64.24523 223 ILE A CA 1
ATOM 1469 C C . ILE A 1 232 ? 5.92400 6.33500 33.64300 1.000 63.28048 223 ILE A C 1
ATOM 1470 O O . ILE A 1 232 ? 6.44000 6.01800 32.56700 1.000 66.21375 223 ILE A O 1
ATOM 1475 N N . VAL A 1 233 ? 4.80200 7.05100 33.70100 1.000 60.55875 224 VAL A N 1
ATOM 1476 C CA . VAL A 1 233 ? 4.17000 7.56600 32.48600 1.000 61.81057 224 VAL A CA 1
ATOM 1477 C C . VAL A 1 233 ? 5.18200 8.31700 31.62700 1.000 60.87436 224 VAL A C 1
ATOM 1478 O O . VAL A 1 233 ? 5.33300 8.04600 30.43600 1.000 72.62842 224 VAL A O 1
ATOM 1482 N N . MET A 1 234 ? 5.91300 9.24900 32.22200 1.000 58.94119 225 MET A N 1
ATOM 1483 C CA . MET A 1 234 ? 6.88100 10.01600 31.45200 1.000 62.64004 225 MET A CA 1
ATOM 1484 C C . MET A 1 234 ? 8.15100 9.24000 31.14400 1.000 72.15887 225 MET A C 1
ATOM 1485 O O . MET A 1 234 ? 8.88100 9.61400 30.22300 1.000 76.88784 225 MET A O 1
ATOM 1490 N N . MET A 1 235 ? 8.45400 8.19100 31.89600 1.000 69.94296 226 MET A N 1
ATOM 1491 C CA . MET A 1 235 ? 9.63500 7.40900 31.56300 1.000 70.25284 226 MET A CA 1
ATOM 1492 C C . MET A 1 235 ? 9.34500 6.44400 30.42100 1.000 74.53006 226 MET A C 1
ATOM 1493 O O . MET A 1 235 ? 10.20800 6.20400 29.56900 1.000 83.45887 226 MET A O 1
ATOM 1498 N N . VAL A 1 236 ? 8.14100 5.87500 30.38800 1.000 63.05289 227 VAL A N 1
ATOM 1499 C CA . VAL A 1 236 ? 7.75100 5.09000 29.23000 1.000 62.78922 227 VAL A CA 1
ATOM 1500 C C . VAL A 1 236 ? 7.66400 5.99100 28.00500 1.000 63.12397 227 VAL A C 1
ATOM 1501 O O . VAL A 1 236 ? 8.19000 5.65900 26.93900 1.000 70.63906 227 VAL A O 1
ATOM 1505 N N . ALA A 1 237 ? 7.06400 7.17300 28.15900 1.000 56.46772 228 ALA A N 1
ATOM 1506 C CA . ALA A 1 237 ? 6.86400 8.07300 27.02700 1.000 53.75490 228 ALA A CA 1
ATOM 1507 C C . ALA A 1 237 ? 8.19300 8.58300 26.47700 1.000 67.17681 228 ALA A C 1
ATOM 1508 O O . ALA A 1 237 ? 8.49100 8.41200 25.28900 1.000 80.75971 228 ALA A O 1
ATOM 1510 N N . TYR A 1 238 ? 9.00300 9.23600 27.31400 1.000 63.87441 229 TYR A N 1
ATOM 1511 C CA . TYR A 1 238 ? 10.29800 9.71700 26.83300 1.000 61.41309 229 TYR A CA 1
ATOM 1512 C C . TYR A 1 238 ? 11.19900 8.57200 26.41200 1.000 63.46328 229 TYR A C 1
ATOM 1513 O O . TYR A 1 238 ? 12.11600 8.77700 25.60900 1.000 69.33130 229 TYR A O 1
ATOM 1522 N N . GLY A 1 239 ? 10.92700 7.36600 26.90100 1.000 61.93657 230 GLY A N 1
ATOM 1523 C CA . GLY A 1 239 ? 11.68100 6.21500 26.44400 1.000 67.61422 230 GLY A CA 1
ATOM 1524 C C . GLY A 1 239 ? 11.30300 5.77900 25.04100 1.000 70.73921 230 GLY A C 1
ATOM 1525 O O . GLY A 1 239 ? 12.17300 5.43200 24.24400 1.000 71.63235 230 GLY A O 1
ATOM 1526 N N . LEU A 1 240 ? 9.99900 5.78200 24.72500 1.000 69.32302 231 LEU A N 1
ATOM 1527 C CA . LEU A 1 240 ? 9.54400 5.43600 23.37500 1.000 60.79346 231 LEU A CA 1
ATOM 1528 C C . LEU A 1 240 ? 9.93600 6.51400 22.36900 1.000 64.49585 231 LEU A C 1
ATOM 1529 O O . LEU A 1 240 ? 10.48900 6.21200 21.30100 1.000 71.46015 231 LEU A O 1
ATOM 1534 N N . ILE A 1 241 ? 9.65700 7.78000 22.70100 1.000 62.23502 232 ILE A N 1
ATOM 1535 C CA . ILE A 1 241 ? 10.15300 8.91400 21.91800 1.000 53.45944 232 ILE A CA 1
ATOM 1536 C C . ILE A 1 241 ? 11.62800 8.74000 21.59700 1.000 68.73224 232 ILE A C 1
ATOM 1537 O O . ILE A 1 241 ? 12.06700 8.95500 20.46100 1.000 83.15658 232 ILE A O 1
ATOM 1542 N N . SER A 1 242 ? 12.42100 8.36600 22.60500 1.000 66.66367 233 SER A N 1
ATOM 1543 C CA . SER A 1 242 ? 13.86500 8.28700 22.42500 1.000 64.98007 233 SER A CA 1
ATOM 1544 C C . SER A 1 242 ? 14.23900 7.15500 21.47700 1.000 62.17930 233 SER A C 1
ATOM 1545 O O . SER A 1 242 ? 15.16000 7.30000 20.67000 1.000 65.39143 233 SER A O 1
ATOM 1548 N N . LEU A 1 243 ? 13.55300 6.01500 21.58200 1.000 63.66967 234 LEU A N 1
ATOM 1549 C CA . LEU A 1 243 ? 13.76300 4.91700 20.64500 1.000 67.10826 234 LEU A CA 1
ATOM 1550 C C . LEU A 1 243 ? 13.54200 5.37100 19.20400 1.000 69.72204 234 LEU A C 1
ATOM 1551 O O . LEU A 1 243 ? 14.39200 5.16700 18.33300 1.000 65.00595 234 LEU A O 1
ATOM 1556 N N . GLU A 1 244 ? 12.37800 5.96000 18.93500 1.000 67.56415 235 GLU A N 1
ATOM 1557 C CA . GLU A 1 244 ? 12.08100 6.48000 17.61200 1.000 61.73137 235 GLU A CA 1
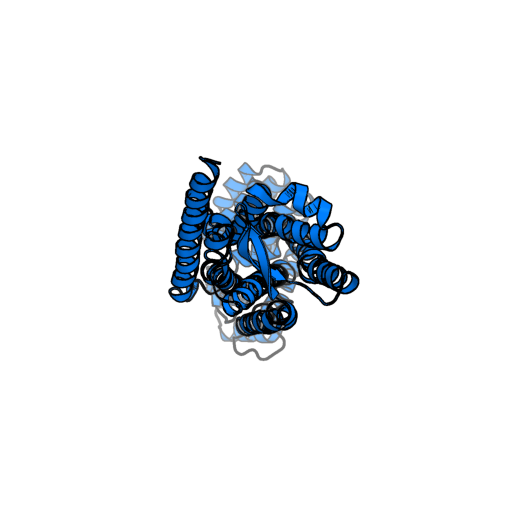ATOM 1558 C C . GLU A 1 244 ? 13.17600 7.42300 17.14000 1.000 64.37534 235 GLU A C 1
ATOM 1559 O O . GLU A 1 244 ? 13.83200 7.16400 16.13000 1.000 84.93080 235 GLU A O 1
ATOM 1565 N N . LEU A 1 245 ? 13.41500 8.50900 17.87600 1.000 55.41783 236 LEU A N 1
ATOM 1566 C CA . LEU A 1 245 ? 14.41700 9.48100 17.44600 1.000 57.78200 236 LEU A CA 1
ATOM 1567 C C . LEU A 1 245 ? 15.78700 8.85500 17.21100 1.000 63.27779 236 LEU A C 1
ATOM 1568 O O . LEU A 1 245 ? 16.61900 9.44200 16.51400 1.000 69.94641 236 LEU A O 1
ATOM 1573 N N . TYR A 1 246 ? 16.05100 7.68100 17.76800 1.000 68.75637 237 TYR A N 1
ATOM 1574 C CA . TYR A 1 246 ? 17.35200 7.07300 17.53800 1.000 65.47460 237 TYR A CA 1
ATOM 1575 C C . TYR A 1 246 ? 17.38400 6.37300 16.19000 1.000 78.08302 237 TYR A C 1
ATOM 1576 O O . TYR A 1 246 ? 18.39800 6.41800 15.48100 1.000 87.36119 237 TYR A O 1
ATOM 1585 N N . GLN A 1 247 ? 16.27200 5.73600 15.82400 1.000 75.65079 238 GLN A N 1
ATOM 1586 C CA . GLN A 1 247 ? 16.18900 5.00800 14.56800 1.000 71.79097 238 GLN A CA 1
ATOM 1587 C C . GLN A 1 247 ? 16.30000 5.93000 13.35300 1.000 70.31168 238 GLN A C 1
ATOM 1588 O O . GLN A 1 247 ? 16.72800 5.48200 12.28000 1.000 83.81764 238 GLN A O 1
ATOM 1594 N N . GLY A 1 248 ? 15.94200 7.19600 13.50200 1.000 59.30177 239 GLY A N 1
ATOM 1595 C CA . GLY A 1 248 ? 16.40900 8.22100 12.59700 1.000 68.63122 239 GLY A CA 1
ATOM 1596 C C . GLY A 1 248 ? 15.67400 8.29500 11.26700 1.000 73.46347 239 GLY A C 1
ATOM 1597 O O . GLY A 1 248 ? 14.57100 7.77300 11.07000 1.000 75.70422 239 GLY A O 1
ATOM 1598 N N . ILE A 1 249 ? 16.33900 8.96600 10.32900 1.000 72.67544 240 ILE A N 1
ATOM 1599 C CA . ILE A 1 249 ? 15.76300 9.25500 9.02300 1.000 73.85607 240 ILE A CA 1
ATOM 1600 C C . ILE A 1 249 ? 15.66000 7.99000 8.17100 1.000 70.91511 240 ILE A C 1
ATOM 1601 O O . ILE A 1 249 ? 16.44700 7.04300 8.29900 1.000 74.55955 240 ILE A O 1
ATOM 1606 N N . ASN A 1 250 ? 14.65300 7.95500 7.31800 1.000 58.50535 1241 ASN A N 1
ATOM 1607 C CA . ASN A 1 250 ? 14.46700 6.84800 6.40000 1.000 60.80807 1241 ASN A CA 1
ATOM 1608 C C . ASN A 1 250 ? 14.00600 7.42000 5.06100 1.000 67.13878 1241 ASN A C 1
ATOM 1609 O O . ASN A 1 250 ? 13.85000 8.63700 4.89800 1.000 70.61956 1241 ASN A O 1
ATOM 1614 N N . ILE A 1 251 ? 13.75200 6.53000 4.10100 1.000 65.78847 1242 ILE A N 1
ATOM 1615 C CA . ILE A 1 251 ? 13.39200 6.97800 2.75900 1.000 62.89681 1242 ILE A CA 1
ATOM 1616 C C . ILE A 1 251 ? 12.15900 7.86700 2.79800 1.000 62.23033 1242 ILE A C 1
ATOM 1617 O O . ILE A 1 251 ? 12.09700 8.88900 2.10600 1.000 68.69446 1242 ILE A O 1
ATOM 1622 N N . PHE A 1 252 ? 11.18100 7.52700 3.64000 1.000 65.15678 1243 PHE A N 1
ATOM 1623 C CA . PHE A 1 252 ? 9.94200 8.30400 3.67400 1.000 61.36718 1243 PHE A CA 1
ATOM 1624 C C . PHE A 1 252 ? 10.18300 9.72000 4.18600 1.000 60.17272 1243 PHE A C 1
ATOM 1625 O O . PHE A 1 252 ? 9.74300 10.69400 3.56200 1.000 66.24258 1243 PHE A O 1
ATOM 1633 N N . GLU A 1 253 ? 10.92000 9.86300 5.29200 1.000 51.63254 1244 GLU A N 1
ATOM 1634 C CA . GLU A 1 253 ? 11.21300 11.20700 5.78200 1.000 63.79610 1244 GLU A CA 1
ATOM 1635 C C . GLU A 1 253 ? 12.08900 11.95900 4.79900 1.000 69.38480 1244 GLU A C 1
ATOM 1636 O O . GLU A 1 253 ? 11.94200 13.17900 4.63500 1.000 69.12121 1244 GLU A O 1
ATOM 1642 N N . MET A 1 254 ? 13.01900 11.23900 4.15300 1.000 66.88718 1245 MET A N 1
ATOM 1643 C CA . MET A 1 254 ? 13.90100 11.83600 3.15000 1.000 62.60752 1245 MET A CA 1
ATOM 1644 C C . MET A 1 254 ? 13.10700 12.38600 1.97200 1.000 57.28828 1245 MET A C 1
ATOM 1645 O O . MET A 1 254 ? 13.28700 13.54400 1.57300 1.000 57.03738 1245 MET A O 1
ATOM 1650 N N . LEU A 1 255 ? 12.19100 11.58300 1.42200 1.000 52.39111 1246 LEU A N 1
ATOM 1651 C CA . LEU A 1 255 ? 11.37200 12.07600 0.31600 1.000 55.44082 1246 LEU A CA 1
ATOM 1652 C C . LEU A 1 255 ? 10.38200 13.15500 0.76600 1.000 65.18353 1246 LEU A C 1
ATOM 1653 O O . LEU A 1 255 ? 10.04100 14.04400 -0.02900 1.000 62.87060 1246 LEU A O 1
ATOM 1658 N N . ARG A 1 256 ? 9.92700 13.12400 2.03300 1.000 62.57575 1247 ARG A N 1
ATOM 1659 C CA . ARG A 1 256 ? 9.04500 14.19500 2.50300 1.000 58.81762 1247 ARG A CA 1
ATOM 1660 C C . ARG A 1 256 ? 9.77000 15.53500 2.54600 1.000 63.83563 1247 ARG A C 1
ATOM 1661 O O . ARG A 1 256 ? 9.17800 16.58000 2.24500 1.000 62.82461 1247 ARG A O 1
ATOM 1669 N N . ILE A 1 257 ? 11.05400 15.53000 2.90300 1.000 61.95685 1248 ILE A N 1
ATOM 1670 C CA . ILE A 1 257 ? 11.80400 16.78200 2.89100 1.000 63.21538 1248 ILE A CA 1
ATOM 1671 C C . ILE A 1 257 ? 12.05300 17.24700 1.46200 1.000 68.21152 1248 ILE A C 1
ATOM 1672 O O . ILE A 1 257 ? 11.94800 18.44100 1.15700 1.000 69.37225 1248 ILE A O 1
ATOM 1677 N N . ASP A 1 258 ? 12.34500 16.31700 0.55200 1.000 74.13615 1249 ASP A N 1
ATOM 1678 C CA . ASP A 1 258 ? 12.68000 16.72300 -0.81000 1.000 66.81121 1249 ASP A CA 1
ATOM 1679 C C . ASP A 1 258 ? 11.46300 17.11800 -1.64000 1.000 73.60749 1249 ASP A C 1
ATOM 1680 O O . ASP A 1 258 ? 11.58500 17.96300 -2.53500 1.000 77.02389 1249 ASP A O 1
ATOM 1685 N N . GLU A 1 259 ? 10.30100 16.52300 -1.38100 1.000 77.17162 1250 GLU A N 1
ATOM 1686 C CA . GLU A 1 259 ? 9.10600 16.75000 -2.19700 1.000 75.83411 1250 GLU A CA 1
ATOM 1687 C C . GLU A 1 259 ? 8.12100 17.72400 -1.57900 1.000 80.11198 1250 GLU A C 1
ATOM 1688 O O . GLU A 1 259 ? 7.54300 18.54700 -2.29400 1.000 84.24719 1250 GLU A O 1
ATOM 1694 N N . GLY A 1 260 ? 7.89700 17.62600 -0.26900 1.000 75.63286 1251 GLY A N 1
ATOM 1695 C CA . GLY A 1 260 ? 6.92200 18.44700 0.39100 1.000 71.76958 1251 GLY A CA 1
ATOM 1696 C C . GLY A 1 260 ? 5.54100 17.82700 0.30700 1.000 86.26174 1251 GLY A C 1
ATOM 1697 O O . GLY A 1 260 ? 5.37300 16.64600 -0.02200 1.000 89.19178 1251 GLY A O 1
ATOM 1698 N N . LEU A 1 261 ? 4.53700 18.65000 0.62400 1.000 89.79368 1252 LEU A N 1
ATOM 1699 C CA . LEU A 1 261 ? 3.13300 18.30300 0.42500 1.000 88.65081 1252 LEU A CA 1
ATOM 1700 C C . LEU A 1 261 ? 2.42300 19.47400 -0.23600 1.000 95.58647 1252 LEU A C 1
ATOM 1701 O O . LEU A 1 261 ? 2.38600 20.57200 0.32600 1.000 97.58342 1252 LEU A O 1
ATOM 1706 N N . ARG A 1 262 ? 1.88100 19.24100 -1.43100 1.000 96.32825 1253 ARG A N 1
ATOM 1707 C CA . ARG A 1 262 ? 0.95500 20.16000 -2.08300 1.000 98.09155 1253 ARG A CA 1
ATOM 1708 C C . ARG A 1 262 ? -0.36200 19.41700 -2.26900 1.000 94.72754 1253 ARG A C 1
ATOM 1709 O O . ARG A 1 262 ? -0.40600 18.39300 -2.96200 1.000 86.37087 1253 ARG A O 1
ATOM 1717 N N . LEU A 1 263 ? -1.42100 19.91100 -1.61500 1.000 92.62044 1254 LEU A N 1
ATOM 1718 C CA . LEU A 1 263 ? -2.72600 19.26000 -1.69400 1.000 89.81526 1254 LEU A CA 1
ATOM 1719 C C . LEU A 1 263 ? -3.38700 19.50700 -3.04300 1.000 91.85278 1254 LEU A C 1
ATOM 1720 O O . LEU A 1 263 ? -4.23700 18.71500 -3.47400 1.000 95.64369 1254 LEU A O 1
ATOM 1725 N N . LYS A 1 264 ? -3.02800 20.60100 -3.70700 1.000 86.33155 1255 LYS A N 1
ATOM 1726 C CA . LYS A 1 264 ? -3.61800 20.96700 -4.98400 1.000 96.80669 1255 LYS A CA 1
ATOM 1727 C C . LYS A 1 264 ? -2.61900 20.74500 -6.11100 1.000 96.28903 1255 LYS A C 1
ATOM 1728 O O . LYS A 1 264 ? -1.40000 20.76400 -5.90700 1.000 87.07548 1255 LYS A O 1
ATOM 1734 N N . ILE A 1 265 ? -3.16000 20.51700 -7.31000 1.000 100.79236 1256 ILE A N 1
ATOM 1735 C CA . ILE A 1 265 ? -2.32500 20.19700 -8.46000 1.000 93.64212 1256 ILE A CA 1
ATOM 1736 C C . ILE A 1 265 ? -1.33700 21.32800 -8.69800 1.000 92.33425 1256 ILE A C 1
ATOM 1737 O O . ILE A 1 265 ? -1.65300 22.50800 -8.50600 1.000 92.61128 1256 ILE A O 1
ATOM 1742 N N . TYR A 1 266 ? -0.10700 20.96500 -9.06000 1.000 93.82304 1257 TYR A N 1
ATOM 1743 C CA . TYR A 1 266 ? 0.95500 21.94500 -9.24400 1.000 96.08646 1257 TYR A CA 1
ATOM 1744 C C . TYR A 1 266 ? 1.95600 21.42200 -10.26800 1.000 89.82820 1257 TYR A C 1
ATOM 1745 O O . TYR A 1 266 ? 1.86900 20.28000 -10.72800 1.000 86.66341 1257 TYR A O 1
ATOM 1754 N N . LYS A 1 267 ? 2.91400 22.26900 -10.62800 1.000 90.71186 1258 LYS A N 1
ATOM 1755 C CA . LYS A 1 267 ? 3.94000 21.88800 -11.58400 1.000 98.10047 1258 LYS A CA 1
ATOM 1756 C C . LYS A 1 267 ? 5.31800 21.99100 -10.95300 1.000 99.55252 1258 LYS A C 1
ATOM 1757 O O . LYS A 1 267 ? 5.61400 22.93700 -10.22100 1.000 100.24775 1258 LYS A O 1
ATOM 1763 N N . ASP A 1 268 ? 6.15300 21.01300 -11.26200 1.000 98.17264 1259 ASP A N 1
ATOM 1764 C CA . ASP A 1 268 ? 7.47000 20.86900 -10.67000 1.000 98.65888 1259 ASP A CA 1
ATOM 1765 C C . ASP A 1 268 ? 8.47900 21.72500 -11.44300 1.000 108.57491 1259 ASP A C 1
ATOM 1766 O O . ASP A 1 268 ? 8.11100 22.62900 -12.19800 1.000 110.38853 1259 ASP A O 1
ATOM 1771 N N . THR A 1 269 ? 9.76900 21.44400 -11.26400 1.000 113.04734 1260 THR A N 1
ATOM 1772 C CA . THR A 1 269 ? 10.79900 22.17900 -11.98700 1.000 116.73521 1260 THR A CA 1
ATOM 1773 C C . THR A 1 269 ? 10.69300 21.94700 -13.49000 1.000 120.07946 1260 THR A C 1
ATOM 1774 O O . THR A 1 269 ? 10.89300 22.87400 -14.28300 1.000 126.47062 1260 THR A O 1
ATOM 1778 N N . GLU A 1 270 ? 10.36500 20.72000 -13.90200 1.000 118.69046 1261 GLU A N 1
ATOM 1779 C CA . GLU A 1 270 ? 10.21400 20.42800 -15.32500 1.000 115.21747 1261 GLU A CA 1
ATOM 1780 C C . GLU A 1 270 ? 8.96800 21.04300 -15.94200 1.000 110.62738 1261 GLU A C 1
ATOM 1781 O O . GLU A 1 270 ? 8.84200 21.02100 -17.16600 1.000 111.60643 1261 GLU A O 1
ATOM 1787 N N . GLY A 1 271 ? 8.05000 21.57500 -15.14500 1.000 110.43086 1262 GLY A N 1
ATOM 1788 C CA . GLY A 1 271 ? 6.75900 21.98900 -15.65800 1.000 113.46165 1262 GLY A CA 1
ATOM 1789 C C . GLY A 1 271 ? 5.71300 20.89600 -15.73500 1.000 107.12207 1262 GLY A C 1
ATOM 1790 O O . GLY A 1 271 ? 4.64800 21.12400 -16.32300 1.000 110.34664 1262 GLY A O 1
ATOM 1791 N N . TYR A 1 272 ? 5.97700 19.72000 -15.16100 1.000 96.70537 1263 TYR A N 1
ATOM 1792 C CA . TYR A 1 272 ? 5.05000 18.60100 -15.24900 1.000 86.09833 1263 TYR A CA 1
ATOM 1793 C C . TYR A 1 272 ? 4.02600 18.67800 -14.12700 1.000 91.81365 1263 TYR A C 1
ATOM 1794 O O . TYR A 1 272 ? 4.30200 19.20300 -13.04300 1.000 94.49022 1263 TYR A O 1
ATOM 1803 N N . TYR A 1 273 ? 2.83400 18.13800 -14.38800 1.000 94.49241 1264 TYR A N 1
ATOM 1804 C CA . TYR A 1 273 ? 1.74200 18.22000 -13.42100 1.000 90.51094 1264 TYR A CA 1
ATOM 1805 C C . TYR A 1 273 ? 1.90700 17.17900 -12.32600 1.000 81.00897 1264 TYR A C 1
ATOM 1806 O O . TYR A 1 273 ? 2.03100 15.98300 -12.60800 1.000 74.00647 1264 TYR A O 1
ATOM 1815 N N . THR A 1 274 ? 1.89300 17.65100 -11.07700 1.000 85.69045 1265 THR A N 1
ATOM 1816 C CA . THR A 1 274 ? 2.25400 16.87100 -9.89900 1.000 84.58658 1265 THR A CA 1
ATOM 1817 C C . THR A 1 274 ? 1.27900 17.19600 -8.77200 1.000 80.94367 1265 THR A C 1
ATOM 1818 O O . THR A 1 274 ? 0.62600 18.24100 -8.78600 1.000 78.81334 1265 THR A O 1
ATOM 1822 N N . ILE A 1 275 ? 1.17400 16.28000 -7.79700 1.000 78.89294 1266 ILE A N 1
ATOM 1823 C CA . ILE A 1 275 ? 0.28600 16.44300 -6.64800 1.000 79.08004 1266 ILE A CA 1
ATOM 1824 C C . ILE A 1 275 ? 0.83000 15.67200 -5.44900 1.000 78.16339 1266 ILE A C 1
ATOM 1825 O O . ILE A 1 275 ? 1.67500 14.78300 -5.57900 1.000 77.63885 1266 ILE A O 1
ATOM 1830 N N . GLY A 1 276 ? 0.34500 16.04300 -4.26700 1.000 74.69581 1267 GLY A N 1
ATOM 1831 C CA . GLY A 1 276 ? 0.62800 15.28100 -3.06200 1.000 78.75817 1267 GLY A CA 1
ATOM 1832 C C . GLY A 1 276 ? 2.07100 15.41700 -2.63500 1.000 75.44827 1267 GLY A C 1
ATOM 1833 O O . GLY A 1 276 ? 2.60700 16.52300 -2.49500 1.000 76.63726 1267 GLY A O 1
ATOM 1834 N N . ILE A 1 277 ? 2.71300 14.27500 -2.42400 1.000 72.65785 1268 ILE A N 1
ATOM 1835 C CA . ILE A 1 277 ? 4.13200 14.24700 -2.08700 1.000 73.17272 1268 ILE A CA 1
ATOM 1836 C C . ILE A 1 277 ? 4.89000 13.88000 -3.35700 1.000 69.45417 1268 ILE A C 1
ATOM 1837 O O . ILE A 1 277 ? 5.32400 12.73800 -3.52600 1.000 71.12139 1268 ILE A O 1
ATOM 1842 N N . GLY A 1 278 ? 4.99700 14.83100 -4.28300 1.000 75.34304 1269 GLY A N 1
ATOM 1843 C CA . GLY A 1 278 ? 5.73500 14.61900 -5.52700 1.000 69.07067 1269 GLY A CA 1
ATOM 1844 C C . GLY A 1 278 ? 5.18300 13.54100 -6.44100 1.000 70.22431 1269 GLY A C 1
ATOM 1845 O O . GLY A 1 278 ? 5.95200 12.80800 -7.07900 1.000 61.73688 1269 GLY A O 1
ATOM 1846 N N . HIS A 1 279 ? 3.86600 13.42100 -6.53500 1.000 73.14355 1270 HIS A N 1
ATOM 1847 C CA . HIS A 1 279 ? 3.28900 12.40500 -7.39800 1.000 72.80267 1270 HIS A CA 1
ATOM 1848 C C . HIS A 1 279 ? 3.10400 12.98900 -8.79300 1.000 84.78766 1270 HIS A C 1
ATOM 1849 O O . HIS A 1 279 ? 2.28500 13.88900 -8.99500 1.000 86.65726 1270 HIS A O 1
ATOM 1856 N N . LEU A 1 280 ? 3.86400 12.46500 -9.75100 1.000 91.90683 1271 LEU A N 1
ATOM 1857 C CA . LEU A 1 280 ? 3.74600 12.89000 -11.13800 1.000 92.47589 1271 LEU A CA 1
ATOM 1858 C C . LEU A 1 280 ? 2.48500 12.30600 -11.75500 1.000 88.14213 1271 LEU A C 1
ATOM 1859 O O . LEU A 1 280 ? 2.26600 11.09100 -11.70300 1.000 87.90439 1271 LEU A O 1
ATOM 1864 N N . LEU A 1 281 ? 1.65800 13.17400 -12.34600 1.000 88.60702 1272 LEU A N 1
ATOM 1865 C CA . LEU A 1 281 ? 0.36200 12.78400 -12.89100 1.000 85.30827 1272 LEU A CA 1
ATOM 1866 C C . LEU A 1 281 ? 0.44300 12.48900 -14.37500 1.000 91.61247 1272 LEU A C 1
ATOM 1867 O O . LEU A 1 281 ? 0.08200 11.39300 -14.81100 1.000 91.60427 1272 LEU A O 1
ATOM 1872 N N . THR A 1 282 ? 0.94500 13.43600 -15.15400 1.000 98.18897 1273 THR A N 1
ATOM 1873 C CA . THR A 1 282 ? 1.20100 13.18200 -16.56000 1.000 98.46273 1273 THR A CA 1
ATOM 1874 C C . THR A 1 282 ? 2.27300 14.14200 -17.04500 1.000 99.44471 1273 THR A C 1
ATOM 1875 O O . THR A 1 282 ? 2.40300 15.26200 -16.54100 1.000 97.88767 1273 THR A O 1
ATOM 1879 N N . LYS A 1 283 ? 3.04900 13.67900 -18.02300 1.000 102.26966 1274 LYS A N 1
ATOM 1880 C CA . LYS A 1 283 ? 4.02700 14.54600 -18.65100 1.000 98.01131 1274 LYS A CA 1
ATOM 1881 C C . LYS A 1 283 ? 3.38000 15.46700 -19.67400 1.000 98.58776 1274 LYS A C 1
ATOM 1882 O O . LYS A 1 283 ? 3.89800 16.56200 -19.92100 1.000 107.35831 1274 LYS A O 1
ATOM 1888 N N . SER A 1 284 ? 2.25400 15.05500 -20.25000 1.000 93.43564 1275 SER A N 1
ATOM 1889 C CA . SER A 1 284 ? 1.45700 15.86700 -21.16800 1.000 104.88731 1275 SER A CA 1
ATOM 1890 C C . SER A 1 284 ? 1.23700 17.27600 -20.61800 1.000 106.46994 1275 SER A C 1
ATOM 1891 O O . SER A 1 284 ? 1.15700 17.46200 -19.39500 1.000 101.72966 1275 SER A O 1
ATOM 1894 N N . PRO A 1 285 ? 1.15200 18.29700 -21.47900 1.000 102.41429 1276 PRO A N 1
ATOM 1895 C CA . PRO A 1 285 ? 0.90800 19.65800 -20.98400 1.000 97.10374 1276 PRO A CA 1
ATOM 1896 C C . PRO A 1 285 ? -0.53500 19.92800 -20.60800 1.000 100.33769 1276 PRO A C 1
ATOM 1897 O O . PRO A 1 285 ? -0.79400 20.94500 -19.94700 1.000 100.47069 1276 PRO A O 1
ATOM 1901 N N . SER A 1 286 ? -1.46900 19.05400 -20.99100 1.000 86.60018 1277 SER A N 1
ATOM 1902 C CA . SER A 1 286 ? -2.88000 19.29200 -20.72000 1.000 96.58269 1277 SER A CA 1
ATOM 1903 C C . SER A 1 286 ? -3.16400 19.25700 -19.22500 1.000 102.93999 1277 SER A C 1
ATOM 1904 O O . SER A 1 286 ? -2.65400 18.40200 -18.50000 1.000 113.70561 1277 SER A O 1
ATOM 1907 N N . LEU A 1 287 ? -3.97500 20.20500 -18.75500 1.000 105.15145 1278 LEU A N 1
ATOM 1908 C CA . LEU A 1 287 ? -4.39900 20.16200 -17.35600 1.000 105.94671 1278 LEU A CA 1
ATOM 1909 C C . LEU A 1 287 ? -5.58900 19.22800 -17.17700 1.000 104.42887 1278 LEU A C 1
ATOM 1910 O O . LEU A 1 287 ? -5.69200 18.54500 -16.15000 1.000 89.17470 1278 LEU A O 1
ATOM 1915 N N . ASN A 1 288 ? -6.47500 19.17400 -18.17800 1.000 111.68652 1279 ASN A N 1
ATOM 1916 C CA . ASN A 1 288 ? -7.56900 18.20800 -18.17500 1.000 112.45472 1279 ASN A CA 1
ATOM 1917 C C . ASN A 1 288 ? -7.05600 16.78200 -17.99600 1.000 107.27433 1279 ASN A C 1
ATOM 1918 O O . ASN A 1 288 ? -7.70600 15.96400 -17.33800 1.000 117.32489 1279 ASN A O 1
ATOM 1923 N N . ALA A 1 289 ? -5.89900 16.46100 -18.58100 1.000 97.11839 1280 ALA A N 1
ATOM 1924 C CA . ALA A 1 289 ? -5.38700 15.09600 -18.51600 1.000 90.05648 1280 ALA A CA 1
ATOM 1925 C C . ALA A 1 289 ? -4.77400 14.78300 -17.16300 1.000 103.64069 1280 ALA A C 1
ATOM 1926 O O . ALA A 1 289 ? -4.83900 13.63500 -16.70700 1.000 104.04527 1280 ALA A O 1
ATOM 1928 N N . ALA A 1 290 ? -4.15300 15.77100 -16.51800 1.000 99.31464 1281 ALA A N 1
ATOM 1929 C CA . ALA A 1 290 ? -3.70100 15.55700 -15.15200 1.000 95.24862 1281 ALA A CA 1
ATOM 1930 C C . ALA A 1 290 ? -4.89600 15.34900 -14.24500 1.000 100.97037 1281 ALA A C 1
ATOM 1931 O O . ALA A 1 290 ? -4.96200 14.36100 -13.50900 1.000 111.33502 1281 ALA A O 1
ATOM 1933 N N . LYS A 1 291 ? -5.87600 16.25600 -14.32000 1.000 100.57556 1282 LYS A N 1
ATOM 1934 C CA . LYS A 1 291 ? -7.07800 16.11200 -13.50600 1.000 101.58986 1282 LYS A CA 1
ATOM 1935 C C . LYS A 1 291 ? -7.72500 14.75000 -13.71600 1.000 104.90861 1282 LYS A C 1
ATOM 1936 O O . LYS A 1 291 ? -8.24700 14.16000 -12.76600 1.000 111.41714 1282 LYS A O 1
ATOM 1942 N N . SER A 1 292 ? -7.66000 14.21300 -14.93300 1.000 106.43411 1283 SER A N 1
ATOM 1943 C CA . SER A 1 292 ? -8.21000 12.88300 -15.18100 1.000 112.58013 1283 SER A CA 1
ATOM 1944 C C . SER A 1 292 ? -7.35600 11.80000 -14.53000 1.000 112.71056 1283 SER A C 1
ATOM 1945 O O . SER A 1 292 ? -7.87600 10.93300 -13.81600 1.000 119.46148 1283 SER A O 1
ATOM 1948 N N . GLU A 1 293 ? -6.04200 11.82600 -14.77400 1.000 105.23240 1284 GLU A N 1
ATOM 1949 C CA . GLU A 1 293 ? -5.14600 10.86100 -14.14600 1.000 106.09030 1284 GLU A CA 1
ATOM 1950 C C . GLU A 1 293 ? -5.14100 10.98900 -12.62900 1.000 103.40855 1284 GLU A C 1
ATOM 1951 O O . GLU A 1 293 ? -4.71500 10.06000 -11.93300 1.000 101.17973 1284 GLU A O 1
ATOM 1957 N N . LEU A 1 294 ? -5.58400 12.13100 -12.10700 1.000 98.16145 1285 LEU A N 1
ATOM 1958 C CA . LEU A 1 294 ? -5.71600 12.28800 -10.67100 1.000 94.74423 1285 LEU A CA 1
ATOM 1959 C C . LEU A 1 294 ? -6.92300 11.52800 -10.15500 1.000 111.63825 1285 LEU A C 1
ATOM 1960 O O . LEU A 1 294 ? -6.80400 10.70300 -9.24200 1.000 115.79437 1285 LEU A O 1
ATOM 1965 N N . ASP A 1 295 ? -8.09800 11.79100 -10.73700 1.000 122.59488 1286 ASP A N 1
ATOM 1966 C CA . ASP A 1 295 ? -9.31900 11.13600 -10.28000 1.000 129.57129 1286 ASP A CA 1
ATOM 1967 C C . ASP A 1 295 ? -9.19700 9.62100 -10.37300 1.000 129.32566 1286 ASP A C 1
ATOM 1968 O O . ASP A 1 295 ? -9.67200 8.89700 -9.48900 1.000 137.84985 1286 ASP A O 1
ATOM 1973 N N . LYS A 1 296 ? -8.53300 9.12500 -11.41900 1.000 119.73458 1287 LYS A N 1
ATOM 1974 C CA . LYS A 1 296 ? -8.33200 7.68700 -11.56300 1.000 124.34209 1287 LYS A CA 1
ATOM 1975 C C . LYS A 1 296 ? -7.44300 7.11800 -10.46000 1.000 128.29508 1287 LYS A C 1
ATOM 1976 O O . LYS A 1 296 ? -7.65400 5.97700 -10.02800 1.000 134.38761 1287 LYS A O 1
ATOM 1982 N N . ALA A 1 297 ? -6.47300 7.89500 -9.96200 1.000 122.96145 1288 ALA A N 1
ATOM 1983 C CA . ALA A 1 297 ? -5.53900 7.35800 -8.97300 1.000 118.77334 1288 ALA A CA 1
ATOM 1984 C C . ALA A 1 297 ? -6.08600 7.41200 -7.55200 1.000 114.04982 1288 ALA A C 1
ATOM 1985 O O . ALA A 1 297 ? -5.75500 6.54300 -6.74000 1.000 121.15557 1288 ALA A O 1
ATOM 1987 N N . ILE A 1 298 ? -6.89800 8.41700 -7.22100 1.000 108.24649 1289 ILE A N 1
ATOM 1988 C CA . ILE A 1 298 ? -7.48500 8.49500 -5.88700 1.000 104.35300 1289 ILE A CA 1
ATOM 1989 C C . ILE A 1 298 ? -8.86600 7.84800 -5.82800 1.000 113.81880 1289 ILE A C 1
ATOM 1990 O O . ILE A 1 298 ? -9.41700 7.68700 -4.73000 1.000 109.46192 1289 ILE A O 1
ATOM 1992 N N . GLY A 1 299 ? -9.44300 7.48100 -6.97600 1.000 127.88920 1290 GLY A N 1
ATOM 1993 C CA . GLY A 1 299 ? -10.69500 6.75500 -7.02100 1.000 142.55485 1290 GLY A CA 1
ATOM 1994 C C . GLY A 1 299 ? -11.95300 7.59300 -6.91200 1.000 152.60894 1290 GLY A C 1
ATOM 1995 O O . GLY A 1 299 ? -13.04800 7.06600 -7.15100 1.000 165.73956 1290 GLY A O 1
ATOM 1996 N N . ARG A 1 300 ? -11.84200 8.86900 -6.54900 1.000 140.29439 1291 ARG A N 1
ATOM 1997 C CA . ARG A 1 300 ? -12.97800 9.77200 -6.45000 1.000 130.50880 1291 ARG A CA 1
ATOM 1998 C C . ARG A 1 300 ? -12.78800 10.93600 -7.41500 1.000 137.39625 1291 ARG A C 1
ATOM 1999 O O . ARG A 1 300 ? -11.66500 11.25500 -7.81200 1.000 142.30496 1291 ARG A O 1
ATOM 2007 N N . ASN A 1 301 ? -13.89900 11.55800 -7.81700 1.000 140.27970 1292 ASN A N 1
ATOM 2008 C CA . ASN A 1 301 ? -13.82900 12.82000 -8.54600 1.000 137.87333 1292 ASN A CA 1
ATOM 2009 C C . ASN A 1 301 ? -13.26100 13.88800 -7.61300 1.000 138.44274 1292 ASN A C 1
ATOM 2010 O O . ASN A 1 301 ? -14.01600 14.51900 -6.86300 1.000 138.76304 1292 ASN A O 1
ATOM 2015 N N . THR A 1 302 ? -11.93300 14.08700 -7.63200 1.000 137.81720 1293 THR A N 1
ATOM 2016 C CA . THR A 1 302 ? -11.29100 14.93800 -6.62900 1.000 139.98462 1293 THR A CA 1
ATOM 2017 C C . THR A 1 302 ? -11.38100 16.42400 -6.95200 1.000 145.83299 1293 THR A C 1
ATOM 2018 O O . THR A 1 302 ? -11.29900 17.24600 -6.03000 1.000 147.93960 1293 THR A O 1
ATOM 2022 N N . ASN A 1 303 ? -11.50100 16.78300 -8.22600 1.000 141.19656 1294 ASN A N 1
ATOM 2023 C CA . ASN A 1 303 ? -11.64900 18.22700 -8.53200 1.000 140.87564 1294 ASN A CA 1
ATOM 2024 C C . ASN A 1 303 ? -10.35100 18.98300 -8.23900 1.000 132.69146 1294 ASN A C 1
ATOM 2025 O O . ASN A 1 303 ? -10.43700 20.09400 -7.70200 1.000 133.05359 1294 ASN A O 1
ATOM 2030 N N . GLY A 1 304 ? -9.20000 18.40100 -8.56800 1.000 123.63822 1295 GLY A N 1
ATOM 2031 C CA . GLY A 1 304 ? -7.93200 19.07600 -8.38800 1.000 112.67270 1295 GLY A CA 1
ATOM 2032 C C . GLY A 1 304 ? -7.38400 19.07100 -6.98400 1.000 110.34996 1295 GLY A C 1
ATOM 2033 O O . GLY A 1 304 ? -6.22700 19.47000 -6.78300 1.000 110.26159 1295 GLY A O 1
ATOM 2034 N N . VAL A 1 305 ? -8.15500 18.62900 -6.00100 1.000 113.97226 1296 VAL A N 1
ATOM 2035 C CA . VAL A 1 305 ? -7.74900 18.73600 -4.61000 1.000 112.05463 1296 VAL A CA 1
ATOM 2036 C C . VAL A 1 305 ? -7.90900 17.37600 -3.94400 1.000 115.62642 1296 VAL A C 1
ATOM 2037 O O . VAL A 1 305 ? -8.93900 16.71400 -4.10900 1.000 117.85858 1296 VAL A O 1
ATOM 2041 N N . ILE A 1 306 ? -6.86700 16.94700 -3.23100 1.000 109.78060 1297 ILE A N 1
ATOM 2042 C CA . ILE A 1 306 ? -6.85600 15.70900 -2.46500 1.000 102.36527 1297 ILE A CA 1
ATOM 2043 C C . ILE A 1 306 ? -6.66700 16.06600 -0.99100 1.000 94.94764 1297 ILE A C 1
ATOM 2044 O O . ILE A 1 306 ? -6.33500 17.19900 -0.64600 1.000 91.86403 1297 ILE A O 1
ATOM 2049 N N . THR A 1 307 ? -6.88800 15.08000 -0.12300 1.000 89.37622 1298 THR A N 1
ATOM 2050 C CA . THR A 1 307 ? -6.61900 15.21200 1.30300 1.000 85.90548 1298 THR A CA 1
ATOM 2051 C C . THR A 1 307 ? -5.18100 14.82000 1.60300 1.000 84.99040 1298 THR A C 1
ATOM 2052 O O . THR A 1 307 ? -4.51100 14.16900 0.79500 1.000 86.69023 1298 THR A O 1
ATOM 2056 N N . LYS A 1 308 ? -4.71500 15.19500 2.80300 1.000 81.41762 1299 LYS A N 1
ATOM 2057 C CA . LYS A 1 308 ? -3.40600 14.71400 3.22700 1.000 80.58273 1299 LYS A CA 1
ATOM 2058 C C . LYS A 1 308 ? -3.39200 13.20000 3.34100 1.000 91.04411 1299 LYS A C 1
ATOM 2059 O O . LYS A 1 308 ? -2.36100 12.56300 3.09600 1.000 93.02537 1299 LYS A O 1
ATOM 2065 N N . ASP A 1 309 ? -4.52500 12.60000 3.68700 1.000 100.41261 1300 ASP A N 1
ATOM 2066 C CA . ASP A 1 309 ? -4.50600 11.16300 3.89400 1.000 111.31985 1300 ASP A CA 1
ATOM 2067 C C . ASP A 1 309 ? -4.41300 10.42000 2.57600 1.000 102.36112 1300 ASP A C 1
ATOM 2068 O O . ASP A 1 309 ? -3.81800 9.33900 2.52100 1.000 94.44915 1300 ASP A O 1
ATOM 2073 N N . GLU A 1 310 ? -4.97700 10.98800 1.50700 1.000 105.63678 1301 GLU A N 1
ATOM 2074 C CA . GLU A 1 310 ? -4.83900 10.37800 0.18900 1.000 106.33641 1301 GLU A CA 1
ATOM 2075 C C . GLU A 1 310 ? -3.44700 10.59800 -0.39600 1.000 92.57512 1301 GLU A C 1
ATOM 2076 O O . GLU A 1 310 ? -2.95600 9.75500 -1.15500 1.000 89.44165 1301 GLU A O 1
ATOM 2082 N N . ALA A 1 311 ? -2.80500 11.72000 -0.05800 1.000 82.32332 1302 ALA A N 1
ATOM 2083 C CA . ALA A 1 311 ? -1.42900 11.94600 -0.48200 1.000 76.32632 1302 ALA A CA 1
ATOM 2084 C C . ALA A 1 311 ? -0.48800 10.89700 0.10700 1.000 79.43216 1302 ALA A C 1
ATOM 2085 O O . ALA A 1 311 ? 0.34800 10.33800 -0.60800 1.000 89.92136 1302 ALA A O 1
ATOM 2087 N N . GLU A 1 312 ? -0.61400 10.61000 1.40500 1.000 74.25868 1303 GLU A N 1
ATOM 2088 C CA . GLU A 1 312 ? 0.24400 9.60600 2.02900 1.000 70.83798 1303 GLU A CA 1
ATOM 2089 C C . GLU A 1 312 ? -0.00200 8.21900 1.44600 1.000 75.64564 1303 GLU A C 1
ATOM 2090 O O . GLU A 1 312 ? 0.94300 7.45100 1.24000 1.000 79.86624 1303 GLU A O 1
ATOM 2096 N N . LYS A 1 313 ? -1.26000 7.86300 1.19800 1.000 78.75550 1304 LYS A N 1
ATOM 2097 C CA . LYS A 1 313 ? -1.53000 6.57600 0.56400 1.000 86.89493 1304 LYS A CA 1
ATOM 2098 C C . LYS A 1 313 ? -0.90800 6.53400 -0.81900 1.000 83.83147 1304 LYS A C 1
ATOM 2099 O O . LYS A 1 313 ? -0.29500 5.53300 -1.21100 1.000 82.07527 1304 LYS A O 1
ATOM 2105 N N . LEU A 1 314 ? -1.05500 7.63200 -1.56100 1.000 85.73838 1305 LEU A N 1
ATOM 2106 C CA . LEU A 1 314 ? -0.43700 7.77100 -2.87200 1.000 79.32383 1305 LEU A CA 1
ATOM 2107 C C . LEU A 1 314 ? 1.08000 7.70700 -2.76100 1.000 78.58666 1305 LEU A C 1
ATOM 2108 O O . LEU A 1 314 ? 1.74800 6.99600 -3.52300 1.000 77.83734 1305 LEU A O 1
ATOM 2113 N N . PHE A 1 315 ? 1.63800 8.45200 -1.80100 1.000 75.25927 1306 PHE A N 1
ATOM 2114 C CA . PHE A 1 315 ? 3.08000 8.50100 -1.61500 1.000 76.11974 1306 PHE A CA 1
ATOM 2115 C C . PHE A 1 315 ? 3.63700 7.13700 -1.22200 1.000 77.87476 1306 PHE A C 1
ATOM 2116 O O . PHE A 1 315 ? 4.74100 6.77000 -1.63700 1.000 84.21677 1306 PHE A O 1
ATOM 2124 N N . ASN A 1 316 ? 2.88500 6.36000 -0.44400 1.000 75.54756 1307 ASN A N 1
ATOM 2125 C CA . ASN A 1 316 ? 3.37300 5.03800 -0.07000 1.000 78.47451 1307 ASN A CA 1
ATOM 2126 C C . ASN A 1 316 ? 3.41200 4.10200 -1.26300 1.000 77.41449 1307 ASN A C 1
ATOM 2127 O O . ASN A 1 316 ? 4.31900 3.26800 -1.36900 1.000 68.90771 1307 ASN A O 1
ATOM 2132 N N . GLN A 1 317 ? 2.42700 4.21500 -2.15900 1.000 84.42357 1308 GLN A N 1
ATOM 2133 C CA . GLN A 1 317 ? 2.45600 3.46100 -3.40600 1.000 81.49201 1308 GLN A CA 1
ATOM 2134 C C . GLN A 1 317 ? 3.61500 3.89200 -4.29200 1.000 78.42351 1308 GLN A C 1
ATOM 2135 O O . GLN A 1 317 ? 4.19700 3.06600 -5.00400 1.000 80.65635 1308 GLN A O 1
ATOM 2141 N N . ASP A 1 318 ? 3.95900 5.17900 -4.25600 1.000 73.77222 1309 ASP A N 1
ATOM 2142 C CA . ASP A 1 318 ? 5.07200 5.68500 -5.04700 1.000 69.41681 1309 ASP A CA 1
ATOM 2143 C C . ASP A 1 318 ? 6.39500 5.06800 -4.61000 1.000 72.86732 1309 ASP A C 1
ATOM 2144 O O . ASP A 1 318 ? 7.14500 4.53700 -5.43700 1.000 75.50776 1309 ASP A O 1
ATOM 2149 N N . VAL A 1 319 ? 6.71400 5.15100 -3.31200 1.000 73.83513 1310 VAL A N 1
ATOM 2150 C CA . VAL A 1 319 ? 7.95400 4.55700 -2.81900 1.000 69.61963 1310 VAL A CA 1
ATOM 2151 C C . VAL A 1 319 ? 7.96300 3.06300 -3.10400 1.000 77.01460 1310 VAL A C 1
ATOM 2152 O O . VAL A 1 319 ? 9.00300 2.48100 -3.44100 1.000 82.37814 1310 VAL A O 1
ATOM 2156 N N . ASP A 1 320 ? 6.80400 2.41700 -2.98300 1.000 82.14079 1311 ASP A N 1
ATOM 2157 C CA . ASP A 1 320 ? 6.69600 1.02200 -3.39300 1.000 81.32432 1311 ASP A CA 1
ATOM 2158 C C . ASP A 1 320 ? 7.08800 0.85700 -4.85800 1.000 84.41571 1311 ASP A C 1
ATOM 2159 O O . ASP A 1 320 ? 7.87700 -0.02900 -5.21000 1.000 91.44556 1311 ASP A O 1
ATOM 2164 N N . ALA A 1 321 ? 6.56100 1.72200 -5.72900 1.000 77.72878 1312 ALA A N 1
ATOM 2165 C CA . ALA A 1 321 ? 6.77500 1.55900 -7.16400 1.000 81.28870 1312 ALA A CA 1
ATOM 2166 C C . ALA A 1 321 ? 8.21800 1.85500 -7.55000 1.000 83.89707 1312 ALA A C 1
ATOM 2167 O O . ALA A 1 321 ? 8.78000 1.17300 -8.42000 1.000 82.97259 1312 ALA A O 1
ATOM 2169 N N . ALA A 1 322 ? 8.82500 2.86700 -6.91800 1.000 76.62711 1313 ALA A N 1
ATOM 2170 C CA . ALA A 1 322 ? 10.23900 3.15400 -7.13800 1.000 75.81269 1313 ALA A CA 1
ATOM 2171 C C . ALA A 1 322 ? 11.10100 1.95200 -6.78300 1.000 74.30195 1313 ALA A C 1
ATOM 2172 O O . ALA A 1 322 ? 12.03500 1.60200 -7.51300 1.000 76.15975 1313 ALA A O 1
ATOM 2174 N N . VAL A 1 323 ? 10.79600 1.30300 -5.66400 1.000 75.90413 1314 VAL A N 1
ATOM 2175 C CA . VAL A 1 323 ? 11.62000 0.19900 -5.19600 1.000 75.15971 1314 VAL A CA 1
ATOM 2176 C C . VAL A 1 323 ? 11.42200 -1.02500 -6.07500 1.000 77.95055 1314 VAL A C 1
ATOM 2177 O O . VAL A 1 323 ? 12.36400 -1.78200 -6.32500 1.000 85.80964 1314 VAL A O 1
ATOM 2181 N N . ARG A 1 324 ? 10.20100 -1.24800 -6.55800 1.000 83.85657 1315 ARG A N 1
ATOM 2182 C CA . ARG A 1 324 ? 9.99800 -2.35000 -7.48700 1.000 92.93686 1315 ARG A CA 1
ATOM 2183 C C . ARG A 1 324 ? 10.74200 -2.09900 -8.79000 1.000 93.53879 1315 ARG A C 1
ATOM 2184 O O . ARG A 1 324 ? 11.32500 -3.02000 -9.37400 1.000 97.23036 1315 ARG A O 1
ATOM 2192 N N . GLY A 1 325 ? 10.73300 -0.85200 -9.25800 1.000 91.82205 1316 GLY A N 1
ATOM 2193 C CA . GLY A 1 325 ? 11.47900 -0.51600 -10.45700 1.000 97.80305 1316 GLY A CA 1
ATOM 2194 C C . GLY A 1 325 ? 12.96800 -0.74400 -10.30700 1.000 98.04977 1316 GLY A C 1
ATOM 2195 O O . GLY A 1 325 ? 13.63600 -1.14700 -11.26300 1.000 97.52861 1316 GLY A O 1
ATOM 2196 N N . ILE A 1 326 ? 13.50900 -0.50100 -9.10900 1.000 90.03943 1317 ILE A N 1
ATOM 2197 C CA . ILE A 1 326 ? 14.91200 -0.82000 -8.87200 1.000 82.12402 1317 ILE A CA 1
ATOM 2198 C C . ILE A 1 326 ? 15.12800 -2.32100 -8.95700 1.000 86.24906 1317 ILE A C 1
ATOM 2199 O O . ILE A 1 326 ? 16.10900 -2.79100 -9.54700 1.000 86.78362 1317 ILE A O 1
ATOM 2204 N N . LEU A 1 327 ? 14.20700 -3.10200 -8.39000 1.000 85.66294 1318 LEU A N 1
ATOM 2205 C CA . LEU A 1 327 ? 14.43100 -4.54100 -8.35800 1.000 90.30453 1318 LEU A CA 1
ATOM 2206 C C . LEU A 1 327 ? 14.24000 -5.17800 -9.72700 1.000 100.14746 1318 LEU A C 1
ATOM 2207 O O . LEU A 1 327 ? 14.96100 -6.12400 -10.05900 1.000 109.71139 1318 LEU A O 1
ATOM 2212 N N . ARG A 1 328 ? 13.32400 -4.66000 -10.55300 1.000 99.46059 1319 ARG A N 1
ATOM 2213 C CA . ARG A 1 328 ? 13.03000 -5.29500 -11.83500 1.000 96.48581 1319 ARG A CA 1
ATOM 2214 C C . ARG A 1 328 ? 13.99900 -4.89800 -12.94600 1.000 99.81133 1319 ARG A C 1
ATOM 2215 O O . ARG A 1 328 ? 14.11800 -5.62600 -13.93700 1.000 100.26789 1319 ARG A O 1
ATOM 2223 N N . ASN A 1 329 ? 14.69900 -3.77700 -12.80100 1.000 100.93861 1320 ASN A N 1
ATOM 2224 C CA . ASN A 1 329 ? 15.61900 -3.28300 -13.81400 1.000 102.85600 1320 ASN A CA 1
ATOM 2225 C C . ASN A 1 329 ? 16.97900 -3.95200 -13.66400 1.000 107.51852 1320 ASN A C 1
ATOM 2226 O O . ASN A 1 329 ? 17.59700 -3.88000 -12.59800 1.000 112.62550 1320 ASN A O 1
ATOM 2231 N N . ALA A 1 330 ? 17.46200 -4.56200 -14.74700 1.000 106.47240 1321 ALA A N 1
ATOM 2232 C CA . ALA A 1 330 ? 18.69200 -5.34400 -14.70400 1.000 104.67062 1321 ALA A CA 1
ATOM 2233 C C . ALA A 1 330 ? 19.95500 -4.49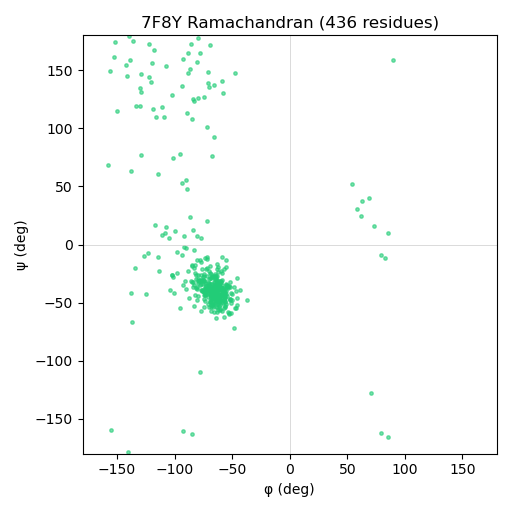800 -14.55200 1.000 94.26560 1321 ALA A C 1
ATOM 2234 O O . ALA A 1 330 ? 21.02500 -5.06200 -14.30300 1.000 91.22797 1321 ALA A O 1
ATOM 2236 N N . LYS A 1 331 ? 19.87800 -3.18000 -14.72100 1.000 85.57306 1322 LYS A N 1
ATOM 2237 C CA . LYS A 1 331 ? 21.03800 -2.33800 -14.45700 1.000 86.24956 1322 LYS A CA 1
ATOM 2238 C C . LYS A 1 331 ? 21.04300 -1.80900 -13.02700 1.000 90.15895 1322 LYS A C 1
ATOM 2239 O O . LYS A 1 331 ? 22.10600 -1.65900 -12.41500 1.000 92.66296 1322 LYS A O 1
ATOM 2245 N N . LEU A 1 332 ? 19.86300 -1.52600 -12.48400 1.000 89.28873 1323 LEU A N 1
ATOM 2246 C CA . LEU A 1 332 ? 19.76700 -0.95600 -11.15000 1.000 88.93240 1323 LEU A CA 1
ATOM 2247 C C . LEU A 1 332 ? 19.89000 -2.00900 -10.05000 1.000 96.26715 1323 LEU A C 1
ATOM 2248 O O . LEU A 1 332 ? 20.49900 -1.73400 -9.00900 1.000 99.59981 1323 LEU A O 1
ATOM 2253 N N . LYS A 1 333 ? 19.33300 -3.20700 -10.24800 1.000 92.95867 1324 LYS A N 1
ATOM 2254 C CA . LYS A 1 333 ? 19.32300 -4.18200 -9.15800 1.000 100.04572 1324 LYS A CA 1
ATOM 2255 C C . LYS A 1 333 ? 20.72200 -4.57000 -8.69600 1.000 101.20095 1324 LYS A C 1
ATOM 2256 O O . LYS A 1 333 ? 20.95300 -4.60100 -7.47500 1.000 107.00355 1324 LYS A O 1
ATOM 2262 N N . PRO A 1 334 ? 21.68100 -4.88000 -9.57500 1.000 91.52933 1325 PRO A N 1
ATOM 2263 C CA . PRO A 1 334 ? 23.05200 -5.14900 -9.09500 1.000 86.55520 1325 PRO A CA 1
ATOM 2264 C C . PRO A 1 334 ? 23.62000 -4.06400 -8.19300 1.000 89.59703 1325 PRO A C 1
ATOM 2265 O O . PRO A 1 334 ? 24.20000 -4.37100 -7.14900 1.000 97.26927 1325 PRO A O 1
ATOM 2269 N N . VAL A 1 335 ? 23.48700 -2.79600 -8.58900 1.000 91.74709 1326 VAL A N 1
ATOM 2270 C CA . VAL A 1 335 ? 23.97100 -1.68200 -7.77600 1.000 87.81684 1326 VAL A CA 1
ATOM 2271 C C . VAL A 1 335 ? 23.26400 -1.67000 -6.43200 1.000 81.06076 1326 VAL A C 1
ATOM 2272 O O . VAL A 1 335 ? 23.89000 -1.49100 -5.38400 1.000 79.64749 1326 VAL A O 1
ATOM 2276 N N . TYR A 1 336 ? 21.94700 -1.86200 -6.45000 1.000 81.58318 1327 TYR A N 1
ATOM 2277 C CA . TYR A 1 336 ? 21.14100 -1.78400 -5.23700 1.000 75.77372 1327 TYR A CA 1
ATOM 2278 C C . TYR A 1 336 ? 21.62400 -2.77500 -4.18600 1.000 85.68474 1327 TYR A C 1
ATOM 2279 O O . TYR A 1 336 ? 21.84800 -2.41100 -3.02300 1.000 87.46356 1327 TYR A O 1
ATOM 2288 N N . ASP A 1 337 ? 21.78200 -4.03900 -4.58500 1.000 89.80122 1328 ASP A N 1
ATOM 2289 C CA . ASP A 1 337 ? 22.23100 -5.07500 -3.66300 1.000 87.61581 1328 ASP A CA 1
ATOM 2290 C C . ASP A 1 337 ? 23.59000 -4.73700 -3.07200 1.000 91.26333 1328 ASP A C 1
ATOM 2291 O O . ASP A 1 337 ? 23.84500 -5.02100 -1.89900 1.000 107.94361 1328 ASP A O 1
ATOM 2296 N N . SER A 1 338 ? 24.46400 -4.10400 -3.84500 1.000 86.90973 1329 SER A N 1
ATOM 2297 C CA . SER A 1 338 ? 25.77000 -3.72700 -3.32300 1.000 94.29469 1329 SER A CA 1
ATOM 2298 C C . SER A 1 338 ? 25.70000 -2.54700 -2.36200 1.000 97.62309 1329 SER A C 1
ATOM 2299 O O . SER A 1 338 ? 26.68700 -2.27100 -1.67200 1.000 101.61859 1329 SER A O 1
ATOM 2302 N N . LEU A 1 339 ? 24.56000 -1.86600 -2.28600 1.000 97.56118 1330 LEU A N 1
ATOM 2303 C CA . LEU A 1 339 ? 24.42600 -0.65800 -1.49200 1.000 82.57470 1330 LEU A CA 1
ATOM 2304 C C . LEU A 1 339 ? 24.01600 -0.98100 -0.05900 1.000 90.53164 1330 LEU A C 1
ATOM 2305 O O . LEU A 1 339 ? 23.31500 -1.96200 0.20900 1.000 94.74263 1330 LEU A O 1
ATOM 2310 N N . ASP A 1 340 ? 24.49000 -0.14600 0.86100 1.000 84.73750 1331 ASP A N 1
ATOM 2311 C CA . ASP A 1 340 ? 24.03000 -0.09400 2.23400 1.000 69.87381 1331 ASP A CA 1
ATOM 2312 C C . ASP A 1 340 ? 22.73800 0.70500 2.31100 1.000 76.43131 1331 ASP A C 1
ATOM 2313 O O . ASP A 1 340 ? 22.47000 1.56400 1.47000 1.000 82.40211 1331 ASP A O 1
ATOM 2318 N N . ALA A 1 341 ? 21.96600 0.45300 3.37700 1.000 79.28503 1332 ALA A N 1
ATOM 2319 C CA . ALA A 1 341 ? 20.58900 0.93200 3.45400 1.000 71.83078 1332 ALA A CA 1
ATOM 2320 C C . ALA A 1 341 ? 20.47600 2.44000 3.27100 1.000 66.37743 1332 ALA A C 1
ATOM 2321 O O . ALA A 1 341 ? 19.48100 2.93200 2.73200 1.000 71.83547 1332 ALA A O 1
ATOM 2323 N N . VAL A 1 342 ? 21.45700 3.20100 3.74200 1.000 62.13460 1333 VAL A N 1
ATOM 2324 C CA . VAL A 1 342 ? 21.36300 4.64400 3.55400 1.000 62.35562 1333 VAL A CA 1
ATOM 2325 C C . VAL A 1 342 ? 21.53700 4.99500 2.07600 1.000 67.88268 1333 VAL A C 1
ATOM 2326 O O . VAL A 1 342 ? 20.82300 5.85000 1.53500 1.000 68.74710 1333 VAL A O 1
ATOM 2330 N N . ARG A 1 343 ? 22.45600 4.31900 1.39200 1.000 60.79571 1334 ARG A N 1
ATOM 2331 C CA . ARG A 1 343 ? 22.66400 4.59800 -0.02600 1.000 71.22201 1334 ARG A CA 1
ATOM 2332 C C . ARG A 1 343 ? 21.53000 4.03900 -0.87100 1.000 76.71157 1334 ARG A C 1
ATOM 2333 O O . ARG A 1 343 ? 21.08900 4.69100 -1.82400 1.000 75.22899 1334 ARG A O 1
ATOM 2341 N N . ARG A 1 344 ? 21.05300 2.83700 -0.53600 1.000 61.05128 1335 ARG A N 1
ATOM 2342 C CA . ARG A 1 344 ? 19.81500 2.32400 -1.11200 1.000 63.92463 1335 ARG A CA 1
ATOM 2343 C C . ARG A 1 344 ? 18.73900 3.39400 -1.15200 1.000 65.90809 1335 ARG A C 1
ATOM 2344 O O . ARG A 1 344 ? 17.95200 3.46900 -2.10100 1.000 73.59983 1335 ARG A O 1
ATOM 2352 N N . ALA A 1 345 ? 18.66300 4.21400 -0.11600 1.000 63.03279 1336 ALA A N 1
ATOM 2353 C CA . ALA A 1 345 ? 17.60000 5.20700 -0.07700 1.000 64.95304 1336 ALA A CA 1
ATOM 2354 C C . ALA A 1 345 ? 17.92600 6.36700 -0.99400 1.000 65.61950 1336 ALA A C 1
ATOM 2355 O O . ALA A 1 345 ? 17.01900 7.04500 -1.48700 1.000 67.46431 1336 ALA A O 1
ATOM 2357 N N . ALA A 1 346 ? 19.21200 6.60900 -1.23000 1.000 56.67265 1337 ALA A N 1
ATOM 2358 C CA . ALA A 1 346 ? 19.57800 7.62400 -2.19700 1.000 56.37215 1337 ALA A CA 1
ATOM 2359 C C . ALA A 1 346 ? 19.24200 7.15700 -3.61200 1.000 57.17953 1337 ALA A C 1
ATOM 2360 O O . ALA A 1 346 ? 18.69700 7.93000 -4.40400 1.000 56.81552 1337 ALA A O 1
ATOM 2362 N N . LEU A 1 347 ? 19.50700 5.88200 -3.92200 1.000 62.38492 1338 LEU A N 1
ATOM 2363 C CA . LEU A 1 347 ? 19.11900 5.33200 -5.22000 1.000 65.97751 1338 LEU A CA 1
ATOM 2364 C C . LEU A 1 347 ? 17.60700 5.37400 -5.40200 1.000 69.45057 1338 LEU A C 1
ATOM 2365 O O . LEU A 1 347 ? 17.12800 5.75500 -6.48000 1.000 69.62471 1338 LEU A O 1
ATOM 2370 N N . ILE A 1 348 ? 16.84200 5.01100 -4.35700 1.000 58.90736 1339 ILE A N 1
ATOM 2371 C CA . ILE A 1 348 ? 15.38200 5.12000 -4.41400 1.000 60.41828 1339 ILE A CA 1
ATOM 2372 C C . ILE A 1 348 ? 14.95900 6.56900 -4.57500 1.000 58.95330 1339 ILE A C 1
ATOM 2373 O O . ILE A 1 348 ? 14.03300 6.87700 -5.33200 1.000 63.65077 1339 ILE A O 1
ATOM 2378 N N . ASN A 1 349 ? 15.60400 7.48000 -3.84800 1.000 59.30156 1340 ASN A N 1
ATOM 2379 C CA . ASN A 1 349 ? 15.27400 8.89500 -3.99300 1.000 63.27055 1340 ASN A CA 1
ATOM 2380 C C . ASN A 1 349 ? 15.37200 9.32600 -5.45400 1.000 67.81756 1340 ASN A C 1
ATOM 2381 O O . ASN A 1 349 ? 14.48100 10.00600 -5.97800 1.000 69.35137 1340 ASN A O 1
ATOM 2386 N N . MET A 1 350 ? 16.43200 8.89900 -6.12200 1.000 65.99789 1341 MET A N 1
ATOM 2387 C CA . MET A 1 350 ? 16.63000 9.29800 -7.53100 1.000 63.19281 1341 MET A CA 1
ATOM 2388 C C . MET A 1 350 ? 15.54800 8.66800 -8.40000 1.000 66.98179 1341 MET A C 1
ATOM 2389 O O . MET A 1 350 ? 14.98000 9.36600 -9.22700 1.000 61.30287 1341 MET A O 1
ATOM 2394 N N . VAL A 1 351 ? 15.27500 7.39000 -8.18500 1.000 67.48614 1342 VAL A N 1
ATOM 2395 C CA . VAL A 1 351 ? 14.33300 6.65900 -9.02300 1.000 60.20532 1342 VAL A CA 1
ATOM 2396 C C . VAL A 1 351 ? 12.93400 7.18300 -8.80700 1.000 71.78756 1342 VAL A C 1
ATOM 2397 O O . VAL A 1 351 ? 12.09100 7.14300 -9.70300 1.000 78.13015 1342 VAL A O 1
ATOM 2401 N N . PHE A 1 352 ? 12.67900 7.71800 -7.62500 1.000 75.09589 1343 PHE A N 1
ATOM 2402 C CA . PHE A 1 352 ? 11.38600 8.31000 -7.33600 1.000 70.61324 1343 PHE A CA 1
ATOM 2403 C C . PHE A 1 352 ? 11.17900 9.60300 -8.11800 1.000 73.90997 1343 PHE A C 1
ATOM 2404 O O . PHE A 1 352 ? 10.04800 9.92500 -8.49500 1.000 76.12875 1343 PHE A O 1
ATOM 2412 N N . GLN A 1 353 ? 12.25600 10.36800 -8.34500 1.000 71.91644 1344 GLN A N 1
ATOM 2413 C CA . GLN A 1 353 ? 12.15300 11.66400 -9.01300 1.000 69.06717 1344 GLN A CA 1
ATOM 2414 C C . GLN A 1 353 ? 12.16000 11.54600 -10.53600 1.000 68.41260 1344 GLN A C 1
ATOM 2415 O O . GLN A 1 353 ? 11.52700 12.36500 -11.21400 1.000 67.96573 1344 GLN A O 1
ATOM 2421 N N . MET A 1 354 ? 12.86100 10.55100 -11.08800 1.000 61.94257 1345 MET A N 1
ATOM 2422 C CA . MET A 1 354 ? 13.10600 10.47700 -12.52300 1.000 74.08796 1345 MET A CA 1
ATOM 2423 C C . MET A 1 354 ? 12.63000 9.18900 -13.18300 1.000 70.32581 1345 MET A C 1
ATOM 2424 O O . MET A 1 354 ? 12.69200 9.09300 -14.41500 1.000 79.75572 1345 MET A O 1
ATOM 2429 N N . GLY A 1 355 ? 12.18400 8.20600 -12.41300 1.000 64.03438 1346 GLY A N 1
ATOM 2430 C CA . GLY A 1 355 ? 11.72200 6.93800 -12.92700 1.000 63.62848 1346 GLY A CA 1
ATOM 2431 C C . GLY A 1 355 ? 12.83100 5.90900 -13.04300 1.000 63.94346 1346 GLY A C 1
ATOM 2432 O O . GLY A 1 355 ? 14.01300 6.22500 -13.09000 1.000 73.72031 1346 GLY A O 1
ATOM 2433 N N . GLU A 1 356 ? 12.41200 4.64500 -13.07100 1.000 75.40473 1347 GLU A N 1
ATOM 2434 C CA . GLU A 1 356 ? 13.31900 3.52800 -13.32200 1.000 82.80907 1347 GLU A CA 1
ATOM 2435 C C . GLU A 1 356 ? 14.25200 3.78300 -14.50800 1.000 85.56686 1347 GLU A C 1
ATOM 2436 O O . GLU A 1 356 ? 15.47700 3.67600 -14.38500 1.000 84.99726 1347 GLU A O 1
ATOM 2442 N N . THR A 1 357 ? 13.69000 4.10300 -15.67600 1.000 87.02308 1348 THR A N 1
ATOM 2443 C CA . THR A 1 357 ? 14.49200 4.10600 -16.90000 1.000 75.88356 1348 THR A CA 1
ATOM 2444 C C . THR A 1 357 ? 15.45200 5.28400 -16.94900 1.000 73.91346 1348 THR A C 1
ATOM 2445 O O . THR A 1 357 ? 16.60400 5.12200 -17.35300 1.000 66.44261 1348 THR A O 1
ATOM 2449 N N . GLY A 1 358 ? 15.00600 6.47300 -16.53000 1.000 76.30796 1349 GLY A N 1
ATOM 2450 C CA . GLY A 1 358 ? 15.88300 7.63500 -16.58300 1.000 76.44419 1349 GLY A CA 1
ATOM 2451 C C . GLY A 1 358 ? 17.12100 7.47900 -15.71900 1.000 75.20021 1349 GLY A C 1
ATOM 2452 O O . GLY A 1 358 ? 18.21200 7.91500 -16.09600 1.000 81.84552 1349 GLY A O 1
ATOM 2453 N N . VAL A 1 359 ? 16.96500 6.84800 -14.55200 1.000 68.57280 1350 VAL A N 1
ATOM 2454 C CA . VAL A 1 359 ? 18.08300 6.59800 -13.65300 1.000 62.61095 1350 VAL A CA 1
ATOM 2455 C C . VAL A 1 359 ? 18.95800 5.47600 -14.19500 1.000 69.14827 1350 VAL A C 1
ATOM 2456 O O . VAL A 1 359 ? 20.19300 5.54400 -14.12200 1.000 72.26961 1350 VAL A O 1
ATOM 2460 N N . ALA A 1 360 ? 18.34300 4.42300 -14.74100 1.000 66.66076 1351 ALA A N 1
ATOM 2461 C CA . ALA A 1 360 ? 19.13500 3.31500 -15.26500 1.000 71.38551 1351 ALA A CA 1
ATOM 2462 C C . ALA A 1 360 ? 20.12400 3.77100 -16.33300 1.000 78.86674 1351 ALA A C 1
ATOM 2463 O O . ALA A 1 360 ? 21.11400 3.07600 -16.59100 1.000 90.26603 1351 ALA A O 1
ATOM 2465 N N . GLY A 1 361 ? 19.88300 4.92400 -16.95100 1.000 74.35726 1352 GLY A N 1
ATOM 2466 C CA . GLY A 1 361 ? 20.81600 5.52300 -17.86900 1.000 70.16482 1352 GLY A CA 1
ATOM 2467 C C . GLY A 1 361 ? 21.90300 6.35100 -17.23500 1.000 67.42813 1352 GLY A C 1
ATOM 2468 O O . GLY A 1 361 ? 22.57300 7.09700 -17.94800 1.000 73.29142 1352 GLY A O 1
ATOM 2469 N N . PHE A 1 362 ? 22.09400 6.27100 -15.91800 1.000 74.48516 1353 PHE A N 1
ATOM 2470 C CA . PHE A 1 362 ? 23.22700 6.93400 -15.26700 1.000 72.52415 1353 PHE A CA 1
ATOM 2471 C C . PHE A 1 362 ? 24.41700 5.97800 -15.21600 1.000 79.18651 1353 PHE A C 1
ATOM 2472 O O . PHE A 1 362 ? 25.01300 5.71500 -14.17800 1.000 82.26293 1353 PHE A O 1
ATOM 2480 N N . THR A 1 363 ? 24.76700 5.50300 -16.41300 1.000 84.49277 1354 THR A N 1
ATOM 2481 C CA . THR A 1 363 ? 25.63600 4.34300 -16.58000 1.000 79.43854 1354 THR A CA 1
ATOM 2482 C C . THR A 1 363 ? 26.98800 4.52900 -15.89700 1.000 79.11418 1354 THR A C 1
ATOM 2483 O O . THR A 1 363 ? 27.50200 3.59700 -15.26300 1.000 73.45671 1354 THR A O 1
ATOM 2487 N N . ASN A 1 364 ? 27.57900 5.72300 -16.00700 1.000 81.59663 1355 ASN A N 1
ATOM 2488 C CA . ASN A 1 364 ? 28.91900 5.92400 -15.46800 1.000 77.17912 1355 ASN A CA 1
ATOM 2489 C C . ASN A 1 364 ? 28.89200 6.15100 -13.96600 1.000 74.52162 1355 ASN A C 1
ATOM 2490 O O . ASN A 1 364 ? 29.82400 5.73300 -13.27200 1.000 74.68989 1355 ASN A O 1
ATOM 2495 N N . SER A 1 365 ? 27.83000 6.80000 -13.45800 1.000 82.02103 1356 SER A N 1
ATOM 2496 C CA . SER A 1 365 ? 27.62900 6.95700 -12.01300 1.000 76.21575 1356 SER A CA 1
ATOM 2497 C C . SER A 1 365 ? 27.18700 5.64900 -11.37300 1.000 75.78973 1356 SER A C 1
ATOM 2498 O O . SER A 1 365 ? 27.68800 5.26900 -10.30500 1.000 66.33150 1356 SER A O 1
ATOM 2501 N N . LEU A 1 366 ? 26.25700 4.94300 -12.02200 1.000 72.46876 1357 LEU A N 1
ATOM 2502 C CA . LEU A 1 366 ? 25.84100 3.63400 -11.53400 1.000 74.69003 1357 LEU A CA 1
ATOM 2503 C C . LEU A 1 366 ? 27.02900 2.70100 -11.36400 1.000 77.44365 1357 LEU A C 1
ATOM 2504 O O . LEU A 1 366 ? 27.06400 1.89900 -10.43000 1.000 73.53696 1357 LEU A O 1
ATOM 2509 N N . ARG A 1 367 ? 28.01200 2.78800 -12.26500 1.000 84.61831 1358 ARG A N 1
ATOM 2510 C CA . ARG A 1 367 ? 29.18100 1.92300 -12.16200 1.000 84.83341 1358 ARG A CA 1
ATOM 2511 C C . ARG A 1 367 ? 30.02800 2.28800 -10.94900 1.000 92.27131 1358 ARG A C 1
ATOM 2512 O O . ARG A 1 367 ? 30.46200 1.41400 -10.19000 1.000 90.47660 1358 ARG A O 1
ATOM 2520 N N . MET A 1 368 ? 30.26600 3.58500 -10.75100 1.000 96.34219 1359 MET A N 1
ATOM 2521 C CA . MET A 1 368 ? 31.11800 4.03000 -9.65800 1.000 89.57596 1359 MET A CA 1
ATOM 2522 C C . MET A 1 368 ? 30.52300 3.65300 -8.31200 1.000 85.71974 1359 MET A C 1
ATOM 2523 O O . MET A 1 368 ? 31.24500 3.20300 -7.41500 1.000 82.64443 1359 MET A O 1
ATOM 2528 N N . LEU A 1 369 ? 29.21000 3.85800 -8.14900 1.000 81.15876 1360 LEU A N 1
ATOM 2529 C CA . LEU A 1 369 ? 28.52800 3.44000 -6.92900 1.000 75.46356 1360 LEU A CA 1
ATOM 2530 C C . LEU A 1 369 ? 28.74100 1.95900 -6.66800 1.000 87.54373 1360 LEU A C 1
ATOM 2531 O O . LEU A 1 369 ? 29.14100 1.56400 -5.56800 1.000 90.23316 1360 LEU A O 1
ATOM 2536 N N . GLN A 1 370 ? 28.48800 1.12100 -7.67400 1.000 93.75550 1361 GLN A N 1
ATOM 2537 C CA . GLN A 1 370 ? 28.67900 -0.31300 -7.49800 1.000 98.56657 1361 GLN A CA 1
ATOM 2538 C C . GLN A 1 370 ? 30.11100 -0.63100 -7.08500 1.000 103.31812 1361 GLN A C 1
ATOM 2539 O O . GLN A 1 370 ? 30.34500 -1.51700 -6.25300 1.000 105.44229 1361 GLN A O 1
ATOM 2545 N N . GLN A 1 371 ? 31.07800 0.09800 -7.63000 1.000 101.05266 1362 GLN A N 1
ATOM 2546 C CA . GLN A 1 371 ? 32.47300 -0.09800 -7.26800 1.000 96.55463 1362 GLN A CA 1
ATOM 2547 C C . GLN A 1 371 ? 32.86600 0.58800 -5.94900 1.000 98.26949 1362 GLN A C 1
ATOM 2548 O O . GLN A 1 371 ? 34.05300 0.59300 -5.60700 1.000 103.70656 1362 GLN A O 1
ATOM 2554 N N . LYS A 1 372 ? 31.90200 1.14400 -5.20700 1.000 93.06780 1363 LYS A N 1
ATOM 2555 C CA . LYS A 1 372 ? 32.14100 1.84400 -3.93300 1.000 95.01055 1363 LYS A CA 1
ATOM 2556 C C . LYS A 1 372 ? 33.09500 3.03400 -4.08500 1.000 94.41769 1363 LYS A C 1
ATOM 2557 O O . LYS A 1 372 ? 33.81400 3.39700 -3.14800 1.000 91.33622 1363 LYS A O 1
ATOM 2563 N N . ARG A 1 373 ? 33.09100 3.66900 -5.25900 1.000 92.42882 1364 ARG A N 1
ATOM 2564 C CA . ARG A 1 373 ? 33.88900 4.87200 -5.49500 1.000 85.62882 1364 ARG A CA 1
ATOM 2565 C C . ARG A 1 373 ? 33.00400 6.09000 -5.24900 1.000 81.81072 1364 ARG A C 1
ATOM 2566 O O . ARG A 1 373 ? 32.51700 6.75100 -6.16700 1.000 90.81106 1364 ARG A O 1
ATOM 2574 N N . TRP A 1 374 ? 32.80100 6.39300 -3.96900 1.000 72.51943 1365 TRP A N 1
ATOM 2575 C CA . TRP A 1 374 ? 31.77200 7.36000 -3.59900 1.000 75.23774 1365 TRP A CA 1
ATOM 2576 C C . TRP A 1 374 ? 32.15200 8.77800 -3.99900 1.000 72.00899 1365 TRP A C 1
ATOM 2577 O O . TRP A 1 374 ? 31.28800 9.56200 -4.39800 1.000 70.83885 1365 TRP A O 1
ATOM 2588 N N . ASP A 1 375 ? 33.41900 9.15600 -3.83200 1.000 77.85833 1366 ASP A N 1
ATOM 2589 C CA . ASP A 1 375 ? 33.81500 10.50500 -4.21600 1.000 79.70717 1366 ASP A CA 1
ATOM 2590 C C . ASP A 1 375 ? 33.69700 10.68600 -5.71800 1.000 82.54165 1366 ASP A C 1
ATOM 2591 O O . ASP A 1 375 ? 33.16700 11.69900 -6.18200 1.000 88.45808 1366 ASP A O 1
ATOM 2596 N N . GLU A 1 376 ? 34.19100 9.71500 -6.49300 1.000 82.02951 1367 GLU A N 1
ATOM 2597 C CA . GLU A 1 376 ? 34.05200 9.77700 -7.94600 1.000 82.21813 1367 GLU A CA 1
ATOM 2598 C C . GLU A 1 376 ? 32.58900 9.91300 -8.34300 1.000 81.07236 1367 GLU A C 1
ATOM 2599 O O . GLU A 1 376 ? 32.22900 10.80800 -9.11800 1.000 78.84049 1367 GLU A O 1
ATOM 2605 N N . ALA A 1 377 ? 31.72500 9.05000 -7.78500 1.000 73.63165 1368 ALA A N 1
ATOM 2606 C CA . ALA A 1 377 ? 30.30700 9.09700 -8.11900 1.000 65.32508 1368 ALA A CA 1
ATOM 2607 C C . ALA A 1 377 ? 29.71300 10.45400 -7.77800 1.000 63.93143 1368 ALA A C 1
ATOM 2608 O O . ALA A 1 377 ? 28.95300 11.03400 -8.56800 1.000 62.85133 1368 ALA A O 1
ATOM 2610 N N . ALA A 1 378 ? 30.09100 10.98600 -6.62100 1.000 63.50224 1369 ALA A N 1
ATOM 2611 C CA . ALA A 1 378 ? 29.55100 12.25000 -6.14000 1.000 62.28225 1369 ALA A CA 1
ATOM 2612 C C . ALA A 1 378 ? 29.94600 13.38900 -7.05800 1.000 62.64555 1369 ALA A C 1
ATOM 2613 O O . ALA A 1 378 ? 29.18600 14.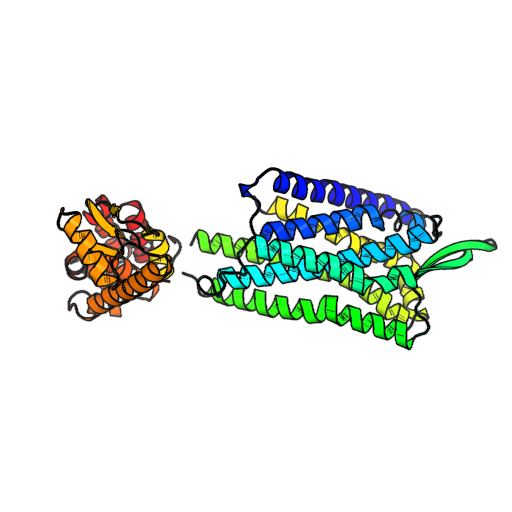34900 -7.23400 1.000 70.48734 1369 ALA A O 1
ATOM 2615 N N . VAL A 1 379 ? 31.15000 13.31000 -7.62600 1.000 67.36289 1370 VAL A N 1
ATOM 2616 C CA . VAL A 1 379 ? 31.63400 14.35100 -8.51600 1.000 64.81734 1370 VAL A CA 1
ATOM 2617 C C . VAL A 1 379 ? 30.96400 14.22600 -9.87800 1.000 68.03966 1370 VAL A C 1
ATOM 2618 O O . VAL A 1 379 ? 30.58100 15.22800 -10.50000 1.000 64.17248 1370 VAL A O 1
ATOM 2622 N N . ASN A 1 380 ? 30.79800 12.98600 -10.34500 1.000 67.32710 1371 ASN A N 1
ATOM 2623 C CA . ASN A 1 380 ? 30.21900 12.73800 -11.65600 1.000 64.58037 1371 ASN A CA 1
ATOM 2624 C C . ASN A 1 380 ? 28.75300 13.09900 -11.67700 1.000 66.28249 1371 ASN A C 1
ATOM 2625 O O . ASN A 1 380 ? 28.28100 13.72400 -12.63100 1.000 67.84155 1371 ASN A O 1
ATOM 2630 N N . LEU A 1 381 ? 28.02800 12.73900 -10.61000 1.000 70.91355 1372 LEU A N 1
ATOM 2631 C CA . LEU A 1 381 ? 26.59600 13.00000 -10.52100 1.000 60.88893 1372 LEU A CA 1
ATOM 2632 C C . LEU A 1 381 ? 26.27100 14.48000 -10.50700 1.000 60.42581 1372 LEU A C 1
ATOM 2633 O O . LEU A 1 381 ? 25.19000 14.86700 -10.94500 1.000 62.12794 1372 LEU A O 1
ATOM 2638 N N . ALA A 1 382 ? 27.18000 15.31600 -10.04100 1.000 65.10280 1373 ALA A N 1
ATOM 2639 C CA . ALA A 1 382 ? 26.92600 16.74600 -10.05500 1.000 65.37661 1373 ALA A CA 1
ATOM 2640 C C . ALA A 1 382 ? 27.24800 17.39700 -11.39700 1.000 63.74332 1373 ALA A C 1
ATOM 2641 O O . ALA A 1 382 ? 26.99700 18.59500 -11.56000 1.000 68.66099 1373 ALA A O 1
ATOM 2643 N N . LYS A 1 383 ? 27.80700 16.65300 -12.35600 1.000 67.77519 1374 LYS A N 1
ATOM 2644 C CA . LYS A 1 383 ? 27.96500 17.14000 -13.72000 1.000 70.01839 1374 LYS A CA 1
ATOM 2645 C C . LYS A 1 383 ? 26.76000 16.82100 -14.60200 1.000 70.25544 1374 LYS A C 1
ATOM 2646 O O . LYS A 1 383 ? 26.75000 17.20800 -15.78400 1.000 73.92412 1374 LYS A O 1
ATOM 2652 N N . SER A 1 384 ? 25.76700 16.11300 -14.06000 1.000 66.07379 1375 SER A N 1
ATOM 2653 C CA . SER A 1 384 ? 24.60800 15.64400 -14.80000 1.000 62.97319 1375 SER A CA 1
ATOM 2654 C C . SER A 1 384 ? 23.60900 16.77400 -15.02100 1.000 68.42217 1375 SER A C 1
ATOM 2655 O O . SER A 1 384 ? 23.67800 17.83300 -14.39400 1.000 72.75197 1375 SER A O 1
ATOM 2658 N N . ARG A 1 385 ? 22.68100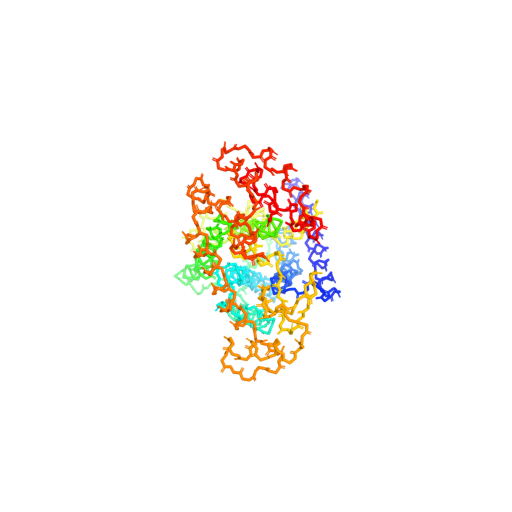 16.54400 -15.94700 1.000 70.10333 1376 ARG A N 1
ATOM 2659 C CA . ARG A 1 385 ? 21.60100 17.50200 -16.15100 1.000 65.04007 1376 ARG A CA 1
ATOM 2660 C C . ARG A 1 385 ? 20.68200 17.54200 -14.93600 1.000 67.39448 1376 ARG A C 1
ATOM 2661 O O . ARG A 1 385 ? 20.21200 18.61400 -14.54200 1.000 71.21948 1376 ARG A O 1
ATOM 2669 N N . TRP A 1 386 ? 20.39300 16.36700 -14.36400 1.000 60.64980 1377 TRP A N 1
ATOM 2670 C CA . TRP A 1 386 ? 19.63400 16.25100 -13.12300 1.000 59.96536 1377 TRP A CA 1
ATOM 2671 C C . TRP A 1 386 ? 20.15000 17.20800 -12.05000 1.000 66.81134 1377 TRP A C 1
ATOM 2672 O O . TRP A 1 386 ? 19.38200 17.99800 -11.47900 1.000 62.11688 1377 TRP A O 1
ATOM 2683 N N . TYR A 1 387 ? 21.44900 17.14500 -11.75300 1.000 58.93113 1378 TYR A N 1
ATOM 2684 C CA . TYR A 1 387 ? 22.00500 18.12200 -10.83200 1.000 65.04509 1378 TYR A CA 1
ATOM 2685 C C . TYR A 1 387 ? 21.61200 19.52200 -11.26500 1.000 61.45319 1378 TYR A C 1
ATOM 2686 O O . TYR A 1 387 ? 21.14400 20.33200 -10.46400 1.000 73.43857 1378 TYR A O 1
ATOM 2695 N N . ASN A 1 388 ? 21.78100 19.81800 -12.53900 1.000 67.55452 1379 ASN A N 1
ATOM 2696 C CA . ASN A 1 388 ? 21.63700 21.19300 -12.98800 1.000 72.24739 1379 ASN A CA 1
ATOM 2697 C C . ASN A 1 388 ? 20.20700 21.70200 -12.82500 1.000 66.27418 1379 ASN A C 1
ATOM 2698 O O . ASN A 1 388 ? 20.00100 22.90000 -12.62400 1.000 63.96246 1379 ASN A O 1
ATOM 2703 N N . GLN A 1 389 ? 19.21900 20.80800 -12.87700 1.000 61.83410 1380 GLN A N 1
ATOM 2704 C CA . GLN A 1 389 ? 17.80300 21.14100 -12.80800 1.000 69.41733 1380 GLN A CA 1
ATOM 2705 C C . GLN A 1 389 ? 17.32100 21.33500 -11.37900 1.000 74.23368 1380 GLN A C 1
ATOM 2706 O O . GLN A 1 389 ? 16.56200 22.26800 -11.09500 1.000 72.52343 1380 GLN A O 1
ATOM 2712 N N . THR A 1 390 ? 17.73800 20.45400 -10.47700 1.000 74.74011 1381 THR A N 1
ATOM 2713 C CA . THR A 1 390 ? 17.36500 20.51400 -9.06800 1.000 58.29292 1381 THR A CA 1
ATOM 2714 C C . THR A 1 390 ? 18.61900 20.42600 -8.21000 1.000 57.73943 1381 THR A C 1
ATOM 2715 O O . THR A 1 390 ? 18.89800 19.38600 -7.60300 1.000 64.17999 1381 THR A O 1
ATOM 2719 N N . PRO A 1 391 ? 19.37300 21.51100 -8.10000 1.000 58.37470 1382 PRO A N 1
ATOM 2720 C CA . PRO A 1 391 ? 20.66500 21.45100 -7.40000 1.000 61.83770 1382 PRO A CA 1
ATOM 2721 C C . PRO A 1 391 ? 20.54800 21.12000 -5.92500 1.000 68.62642 1382 PRO A C 1
ATOM 2722 O O . PRO A 1 391 ? 21.26400 20.25300 -5.40600 1.000 64.07467 1382 PRO A O 1
ATOM 2726 N N . ASN A 1 392 ? 19.65000 21.83600 -5.24300 1.000 75.18854 1383 ASN A N 1
ATOM 2727 C CA . ASN A 1 392 ? 19.55500 21.72900 -3.79100 1.000 56.36698 1383 ASN A CA 1
ATOM 2728 C C . ASN A 1 392 ? 19.20100 20.31200 -3.38500 1.000 59.08869 1383 ASN A C 1
ATOM 2729 O O . ASN A 1 392 ? 19.85400 19.71400 -2.52300 1.000 73.01884 1383 ASN A O 1
ATOM 2734 N N . ARG A 1 393 ? 18.18800 19.74500 -4.02000 1.000 55.18079 1384 ARG A N 1
ATOM 2735 C CA . ARG A 1 393 ? 17.85100 18.36100 -3.73500 1.000 60.61122 1384 ARG A CA 1
ATOM 2736 C C . ARG A 1 393 ? 18.97200 17.43100 -4.16100 1.000 63.37189 1384 ARG A C 1
ATOM 2737 O O . ARG A 1 393 ? 19.29000 16.46100 -3.45400 1.000 67.17865 1384 ARG A O 1
ATOM 2745 N N . ALA A 1 394 ? 19.57400 17.70100 -5.32300 1.000 66.29481 1385 ALA A N 1
ATOM 2746 C CA . ALA A 1 394 ? 20.61600 16.81500 -5.82600 1.000 63.39137 1385 ALA A CA 1
ATOM 2747 C C . ALA A 1 394 ? 21.84900 16.86100 -4.93800 1.000 63.27212 1385 ALA A C 1
ATOM 2748 O O . ALA A 1 394 ? 22.50000 15.83200 -4.71800 1.000 59.47211 1385 ALA A O 1
ATOM 2750 N N . LYS A 1 395 ? 22.18100 18.04400 -4.41200 1.000 55.85789 1386 LYS A N 1
ATOM 2751 C CA . LYS A 1 395 ? 23.34000 18.14300 -3.53500 1.000 56.13017 1386 LYS A CA 1
ATOM 2752 C C . LYS A 1 395 ? 23.15700 17.27700 -2.28600 1.000 55.38607 1386 LYS A C 1
ATOM 2753 O O . LYS A 1 395 ? 24.11100 16.63200 -1.83200 1.000 65.28171 1386 LYS A O 1
ATOM 2759 N N . ARG A 1 396 ? 21.91800 17.18900 -1.76900 1.000 54.52612 1387 ARG A N 1
ATOM 2760 C CA . ARG A 1 396 ? 21.60800 16.35200 -0.60800 1.000 53.85420 1387 ARG A CA 1
ATOM 2761 C C . ARG A 1 396 ? 21.72200 14.86600 -0.92500 1.000 63.05338 1387 ARG A C 1
ATOM 2762 O O . ARG A 1 396 ? 22.32300 14.09200 -0.15700 1.000 54.12440 1387 ARG A O 1
ATOM 2770 N N . VAL A 1 397 ? 21.05500 14.43600 -1.99900 1.000 54.09177 1388 VAL A N 1
ATOM 2771 C CA . VAL A 1 397 ? 21.09400 13.03600 -2.41400 1.000 56.76997 1388 VAL A CA 1
ATOM 2772 C C . VAL A 1 397 ? 22.53700 12.60100 -2.64900 1.000 65.87653 1388 VAL A C 1
ATOM 2773 O O . VAL A 1 397 ? 22.94800 11.50500 -2.23000 1.000 55.82160 1388 VAL A O 1
ATOM 2777 N N . ILE A 1 398 ? 23.33400 13.47700 -3.29800 1.000 61.37550 1389 ILE A N 1
ATOM 2778 C CA . ILE A 1 398 ? 24.75600 13.22500 -3.52300 1.000 56.92196 1389 ILE A CA 1
ATOM 2779 C C . ILE A 1 398 ? 25.51900 13.10900 -2.19800 1.000 66.29527 1389 ILE A C 1
ATOM 2780 O O . ILE A 1 398 ? 26.29200 12.16000 -2.00800 1.000 69.76306 1389 ILE A O 1
ATOM 2785 N N . THR A 1 399 ? 25.32600 14.06900 -1.26400 1.000 58.05172 1390 THR A N 1
ATOM 2786 C CA . THR A 1 399 ? 25.90900 13.92500 0.08100 1.000 61.21596 1390 THR A CA 1
ATOM 2787 C C . THR A 1 399 ? 25.59000 12.56000 0.67300 1.000 56.59612 1390 THR A C 1
ATOM 2788 O O . THR A 1 399 ? 26.44900 11.90900 1.27300 1.000 66.35791 1390 THR A O 1
ATOM 2792 N N . THR A 1 400 ? 24.35800 12.10800 0.50900 1.000 55.77205 1391 THR A N 1
ATOM 2793 C CA . THR A 1 400 ? 23.99600 10.79200 1.00600 1.000 55.88719 1391 THR A CA 1
ATOM 2794 C C . THR A 1 400 ? 24.83600 9.69900 0.35700 1.000 57.27981 1391 THR A C 1
ATOM 2795 O O . THR A 1 400 ? 25.29600 8.78300 1.04000 1.000 70.88134 1391 THR A O 1
ATOM 2799 N N . PHE A 1 401 ? 25.06200 9.79300 -0.96600 1.000 75.18477 1392 PHE A N 1
ATOM 2800 C CA . PHE A 1 401 ? 25.86800 8.80800 -1.69300 1.000 71.64333 1392 PHE A CA 1
ATOM 2801 C C . PHE A 1 401 ? 27.33900 8.87500 -1.28900 1.000 70.58904 1392 PHE A C 1
ATOM 2802 O O . PHE A 1 401 ? 27.98100 7.83700 -1.09500 1.000 70.84999 1392 PHE A O 1
ATOM 2810 N N . ARG A 1 402 ? 27.88100 10.08900 -1.15900 1.000 68.70458 1393 ARG A N 1
ATOM 2811 C CA . ARG A 1 402 ? 29.28300 10.27400 -0.78200 1.000 66.71642 1393 ARG A CA 1
ATOM 2812 C C . ARG A 1 402 ? 29.58100 9.71200 0.60900 1.000 77.34545 1393 ARG A C 1
ATOM 2813 O O . ARG A 1 402 ? 30.55300 8.97000 0.80200 1.000 78.06333 1393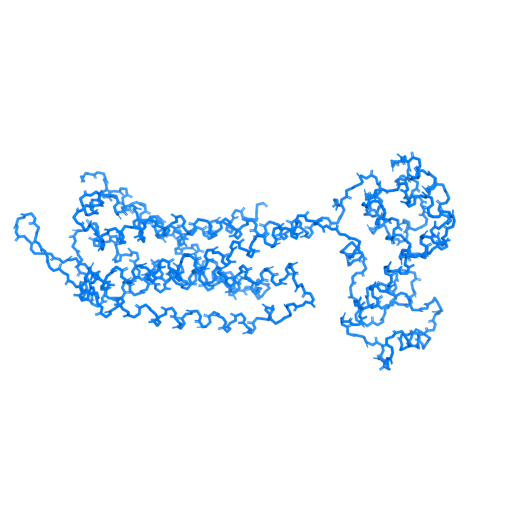 ARG A O 1
ATOM 2821 N N . THR A 1 403 ? 28.76400 10.07200 1.60300 1.000 76.48740 1394 THR A N 1
ATOM 2822 C CA . THR A 1 403 ? 29.13000 9.82300 2.99400 1.000 74.90320 1394 THR A CA 1
ATOM 2823 C C . THR A 1 403 ? 28.50300 8.56900 3.58000 1.000 81.65857 1394 THR A C 1
ATOM 2824 O O . THR A 1 403 ? 29.07300 8.00000 4.51500 1.000 88.26497 1394 THR A O 1
ATOM 2828 N N . GLY A 1 404 ? 27.37600 8.10800 3.04000 1.000 76.95084 1395 GLY A N 1
ATOM 2829 C CA . GLY A 1 404 ? 26.64200 7.02900 3.66100 1.000 65.72502 1395 GLY A CA 1
ATOM 2830 C C . GLY A 1 404 ? 25.91100 7.44700 4.91700 1.000 74.75486 1395 GLY A C 1
ATOM 2831 O O . GLY A 1 404 ? 25.51000 6.59200 5.72100 1.000 69.24204 1395 GLY A O 1
ATOM 2832 N N . THR A 1 405 ? 25.73800 8.74400 5.12000 1.000 68.56827 1396 THR A N 1
ATOM 2833 C CA . THR A 1 405 ? 25.06700 9.25100 6.29400 1.000 66.52127 1396 THR A CA 1
ATOM 2834 C C . THR A 1 405 ? 23.86900 10.08700 5.87500 1.000 69.91714 1396 THR A C 1
ATOM 2835 O O . THR A 1 405 ? 23.66500 10.39600 4.68400 1.000 68.94116 1396 THR A O 1
ATOM 2839 N N . TRP A 1 406 ? 23.09600 10.46800 6.89400 1.000 59.90286 1397 TRP A N 1
ATOM 2840 C CA . TRP A 1 406 ? 21.89300 11.26200 6.73600 1.000 52.89589 1397 TRP A CA 1
ATOM 2841 C C . TRP A 1 406 ? 22.13100 12.72700 7.05100 1.000 52.47563 1397 TRP A C 1
ATOM 2842 O O . TRP A 1 406 ? 21.16200 13.48700 7.17100 1.000 54.83099 1397 TRP A O 1
ATOM 2853 N N . ASP A 1 407 ? 23.39300 13.14100 7.18200 1.000 61.98125 1398 ASP A N 1
ATOM 2854 C CA . ASP A 1 407 ? 23.69200 14.53400 7.51300 1.000 75.20175 1398 ASP A CA 1
ATOM 2855 C C . ASP A 1 407 ? 22.88100 15.50200 6.66700 1.000 74.32492 1398 ASP A C 1
ATOM 2856 O O . ASP A 1 407 ? 22.37800 16.51400 7.17100 1.000 76.65746 1398 ASP A O 1
ATOM 2861 N N . ALA A 1 408 ? 22.71600 15.18500 5.37900 1.000 67.11220 1399 ALA A N 1
ATOM 2862 C CA . ALA A 1 408 ? 22.00500 16.08700 4.48900 1.000 67.61671 1399 ALA A CA 1
ATOM 2863 C C . ALA A 1 408 ? 20.57300 16.33200 4.94700 1.000 65.20517 1399 ALA A C 1
ATOM 2864 O O . ALA A 1 408 ? 20.03800 17.42600 4.74300 1.000 63.55576 1399 ALA A O 1
ATOM 2866 N N . TYR A 1 409 ? 19.94200 15.33900 5.57300 1.000 65.27954 1400 TYR A N 1
ATOM 2867 C CA . TYR A 1 409 ? 18.53800 15.43000 5.96200 1.000 67.63141 1400 TYR A CA 1
ATOM 2868 C C . TYR A 1 409 ? 18.31700 15.51900 7.47500 1.000 71.39494 1400 TYR A C 1
ATOM 2869 O O . TYR A 1 409 ? 17.17000 15.45300 7.92000 1.000 70.28824 1400 TYR A O 1
ATOM 2878 N N . ALA A 1 410 ? 19.37300 15.68100 8.27000 1.000 68.33083 302 ALA A N 1
ATOM 2879 C CA . ALA A 1 410 ? 19.26600 15.50300 9.71400 1.000 68.93225 302 ALA A CA 1
ATOM 2880 C C . ALA A 1 410 ? 18.73400 16.72300 10.46000 1.000 69.81386 302 ALA A C 1
ATOM 2881 O O . ALA A 1 410 ? 18.29700 16.56900 11.60300 1.000 73.67593 302 ALA A O 1
ATOM 2883 N N . ALA A 1 411 ? 18.75400 17.91000 9.85000 1.000 66.44457 303 ALA A N 1
ATOM 2884 C CA . ALA A 1 411 ? 18.43900 19.14700 10.56400 1.000 63.47680 303 ALA A CA 1
ATOM 2885 C C . ALA A 1 411 ? 17.19400 19.02600 11.43900 1.000 66.81207 303 ALA A C 1
ATOM 2886 O O . ALA A 1 411 ? 17.22800 19.37100 12.62200 1.000 76.33689 303 ALA A O 1
ATOM 2888 N N . ASN A 1 412 ? 16.07800 18.55900 10.87500 1.000 72.25775 304 ASN A N 1
ATOM 2889 C CA . ASN A 1 412 ? 14.83500 18.53700 11.64500 1.000 66.18272 304 ASN A CA 1
ATOM 2890 C C . ASN A 1 412 ? 14.92100 17.55200 12.80000 1.000 67.48821 304 ASN A C 1
ATOM 2891 O O . ASN A 1 412 ? 14.53300 17.87600 13.92700 1.000 70.41471 304 ASN A O 1
ATOM 2896 N N . LEU A 1 413 ? 15.43400 16.35000 12.53300 1.000 67.70017 305 LEU A N 1
ATOM 2897 C CA . LEU A 1 413 ? 15.65500 15.36700 13.58200 1.000 62.22718 305 LEU A CA 1
ATOM 2898 C C . LEU A 1 413 ? 16.53700 15.94000 14.68500 1.000 74.77213 305 LEU A C 1
ATOM 2899 O O . LEU A 1 413 ? 16.28000 15.72700 15.87400 1.000 76.14754 305 LEU A O 1
ATOM 2904 N N . MET A 1 414 ? 17.57600 16.68400 14.30300 1.000 76.29925 306 MET A N 1
ATOM 2905 C CA . MET A 1 414 ? 18.44700 17.32900 15.27700 1.000 76.52218 306 MET A CA 1
ATOM 2906 C C . MET A 1 414 ? 17.67900 18.31700 16.14800 1.000 72.91786 306 MET A C 1
ATOM 2907 O O . MET A 1 414 ? 18.01500 18.50000 17.32200 1.000 74.04886 306 MET A O 1
ATOM 2912 N N . ALA A 1 415 ? 16.63300 18.94300 15.60500 1.000 64.44630 307 ALA A N 1
ATOM 2913 C CA . ALA A 1 415 ? 15.85200 19.87900 16.40200 1.000 66.47101 307 ALA A CA 1
ATOM 2914 C C . ALA A 1 415 ? 14.95300 19.14800 17.39700 1.000 73.27292 307 ALA A C 1
ATOM 2915 O O . ALA A 1 415 ? 14.84300 19.56100 18.55700 1.000 79.09359 307 ALA A O 1
ATOM 2917 N N . LYS A 1 416 ? 14.28900 18.07400 16.95300 1.000 61.44923 308 LYS A N 1
ATOM 2918 C CA . LYS A 1 416 ? 13.44500 17.29200 17.84800 1.000 59.67664 308 LYS A CA 1
ATOM 2919 C C . LYS A 1 416 ? 14.26100 16.70000 18.99700 1.000 57.71850 308 LYS A C 1
ATOM 2920 O O . LYS A 1 416 ? 13.83900 16.73100 20.15100 1.000 63.84464 308 LYS A O 1
ATOM 2926 N N . LYS A 1 417 ? 15.42600 16.14100 18.69300 1.000 53.60987 309 LYS A N 1
ATOM 2927 C CA . LYS A 1 417 ? 16.26400 15.56800 19.73100 1.000 50.17671 309 LYS A CA 1
ATOM 2928 C C . LYS A 1 417 ? 16.66700 16.62900 20.75900 1.000 60.73070 309 LYS A C 1
ATOM 2929 O O . LYS A 1 417 ? 16.75300 16.34100 21.95800 1.000 66.71856 309 LYS A O 1
ATOM 2935 N N . ARG A 1 418 ? 16.91800 17.85800 20.30300 1.000 59.23954 310 ARG A N 1
ATOM 2936 C CA . ARG A 1 418 ? 17.32000 18.93800 21.19600 1.000 56.48857 310 ARG A CA 1
ATOM 2937 C C . ARG A 1 418 ? 16.20400 19.25300 22.19000 1.000 67.42999 310 ARG A C 1
ATOM 2938 O O . ARG A 1 418 ? 16.42500 19.32300 23.40800 1.000 72.22284 310 ARG A O 1
ATOM 2946 N N . VAL A 1 419 ? 14.99200 19.43800 21.67700 1.000 61.99360 311 VAL A N 1
ATOM 2947 C CA . VAL A 1 419 ? 13.84300 19.73200 22.52300 1.000 60.44358 311 VAL A CA 1
ATOM 2948 C C . VAL A 1 419 ? 13.61600 18.60700 23.52900 1.000 62.79021 311 VAL A C 1
ATOM 2949 O O . VAL A 1 419 ? 13.44700 18.84700 24.73000 1.000 64.96826 311 VAL A O 1
ATOM 2953 N N . ILE A 1 420 ? 13.63200 17.36100 23.05200 1.000 58.24958 312 ILE A N 1
ATOM 2954 C CA . ILE A 1 420 ? 13.38700 16.22800 23.93000 1.000 58.63027 312 ILE A CA 1
ATOM 2955 C C . ILE A 1 420 ? 14.40900 16.18800 25.06700 1.000 65.04735 312 ILE A C 1
ATOM 2956 O O . ILE A 1 420 ? 14.04500 15.98200 26.23300 1.000 61.81344 312 ILE A O 1
ATOM 2961 N N . ARG A 1 421 ? 15.69400 16.42700 24.76100 1.000 71.43065 313 ARG A N 1
ATOM 2962 C CA . ARG A 1 421 ? 16.70600 16.42800 25.82000 1.000 67.47088 313 ARG A CA 1
ATOM 2963 C C . ARG A 1 421 ? 16.49000 17.57900 26.80000 1.000 62.07906 313 ARG A C 1
ATOM 2964 O O . ARG A 1 421 ? 16.76800 17.44100 27.99100 1.000 72.65368 313 ARG A O 1
ATOM 2972 N N . MET A 1 422 ? 15.99900 18.72100 26.32600 1.000 63.10070 314 MET A N 1
ATOM 2973 C CA . MET A 1 422 ? 15.62600 19.79400 27.24400 1.000 67.90606 314 MET A CA 1
ATOM 2974 C C . MET A 1 422 ? 14.49700 19.35100 28.16600 1.000 74.80419 314 MET A C 1
ATOM 2975 O O . MET A 1 422 ? 14.54000 19.58300 29.37900 1.000 84.96872 314 MET A O 1
ATOM 2980 N N . LEU A 1 423 ? 13.47900 18.69500 27.61000 1.000 72.76087 315 LEU A N 1
ATOM 2981 C CA . LEU A 1 423 ? 12.34700 18.28300 28.43200 1.000 67.18196 315 LEU A CA 1
ATOM 2982 C C . LEU A 1 423 ? 12.76100 17.25200 29.48000 1.000 62.51367 315 LEU A C 1
ATOM 2983 O O . LEU A 1 423 ? 12.33700 17.33200 30.63400 1.000 65.99834 315 LEU A O 1
ATOM 2988 N N . ILE A 1 424 ? 13.59000 16.28300 29.10300 1.000 57.95832 316 ILE A N 1
ATOM 2989 C CA . ILE A 1 424 ? 14.04200 15.30900 30.08100 1.000 59.65890 316 ILE A CA 1
ATOM 2990 C C . ILE A 1 424 ? 14.88400 15.99400 31.15200 1.000 70.78143 316 ILE A C 1
ATOM 2991 O O . ILE A 1 424 ? 14.88400 15.57900 32.31600 1.000 64.81241 316 ILE A O 1
ATOM 2996 N N . VAL A 1 425 ? 15.58200 17.07200 30.80100 1.000 71.45906 317 VAL A N 1
ATOM 2997 C CA . VAL A 1 425 ? 16.37100 17.75900 31.80700 1.000 56.65475 317 VAL A CA 1
ATOM 2998 C C . VAL A 1 425 ? 15.46800 18.52000 32.76000 1.000 61.65373 317 VAL A C 1
ATOM 2999 O O . VAL A 1 425 ? 15.73900 18.60400 33.96600 1.000 67.14061 317 VAL A O 1
ATOM 3003 N N . ILE A 1 426 ? 14.37400 19.06700 32.24200 1.000 55.73183 318 ILE A N 1
ATOM 3004 C CA . ILE A 1 426 ? 13.45200 19.82600 33.07600 1.000 57.27989 318 ILE A CA 1
ATOM 3005 C C . ILE A 1 426 ? 12.74600 18.90100 34.07200 1.000 71.39698 318 ILE A C 1
ATOM 3006 O O . ILE A 1 426 ? 12.57000 19.23900 35.25500 1.000 70.69630 318 ILE A O 1
ATOM 3011 N N . VAL A 1 427 ? 12.36500 17.70700 33.61600 1.000 71.70244 319 VAL A N 1
ATOM 3012 C CA . VAL A 1 427 ? 11.67400 16.75000 34.46900 1.000 64.00866 319 VAL A CA 1
ATOM 3013 C C . VAL A 1 427 ? 12.59700 16.25200 35.58000 1.000 65.31506 319 VAL A C 1
ATOM 3014 O O . VAL A 1 427 ? 12.18800 16.14200 36.73900 1.000 71.58285 319 VAL A O 1
ATOM 3018 N N . VAL A 1 428 ? 13.85400 15.95900 35.25400 1.000 58.95666 320 VAL A N 1
ATOM 3019 C CA . VAL A 1 428 ? 14.78100 15.44500 36.25600 1.000 60.37509 320 VAL A CA 1
ATOM 3020 C C . VAL A 1 428 ? 15.14000 16.52300 37.28500 1.000 66.70722 320 VAL A C 1
ATOM 3021 O O . VAL A 1 428 ? 15.26500 16.23400 38.47700 1.000 66.98347 320 VAL A O 1
ATOM 3025 N N . LEU A 1 429 ? 15.31200 17.77900 36.85500 1.000 70.75658 321 LEU A N 1
ATOM 3026 C CA . LEU A 1 429 ? 15.57100 18.84300 37.82300 1.000 64.74195 321 LEU A CA 1
ATOM 3027 C C . LEU A 1 429 ? 14.33900 19.12700 38.67400 1.000 62.24108 321 LEU A C 1
ATOM 3028 O O . LEU A 1 429 ? 14.46200 19.62800 39.79700 1.000 68.01764 321 LEU A O 1
ATOM 3033 N N . PHE A 1 430 ? 13.15100 18.81700 38.15400 1.000 56.78198 322 PHE A N 1
ATOM 3034 C CA . PHE A 1 430 ? 11.91000 18.99600 38.91000 1.000 52.91503 322 PHE A CA 1
ATOM 3035 C C . PHE A 1 430 ? 11.83100 18.01800 40.07100 1.000 55.55918 322 PHE A C 1
ATOM 3036 O O . PHE A 1 430 ? 11.63900 18.42400 41.21800 1.000 53.27095 322 PHE A O 1
ATOM 3044 N N . PHE A 1 431 ? 11.98200 16.72100 39.77900 1.000 58.16535 323 PHE A N 1
ATOM 3045 C CA . PHE A 1 431 ? 11.94000 15.69100 40.80600 1.000 57.94073 323 PHE A CA 1
ATOM 3046 C C . PHE A 1 431 ? 13.05800 15.86800 41.82300 1.000 66.99468 323 PHE A C 1
ATOM 3047 O O . PHE A 1 431 ? 12.85100 15.65700 43.01800 1.000 84.33179 323 PHE A O 1
ATOM 3055 N N . LEU A 1 432 ? 14.24800 16.25400 41.37300 1.000 67.39783 324 LEU A N 1
ATOM 3056 C CA . LEU A 1 432 ? 15.35800 16.43200 42.30400 1.000 59.53198 324 LEU A CA 1
ATOM 3057 C C . LEU A 1 432 ? 15.13000 17.62500 43.22100 1.000 60.75006 324 LEU A C 1
ATOM 3058 O O . LEU A 1 432 ? 15.67600 17.66800 44.32600 1.000 63.53474 324 LEU A O 1
ATOM 3063 N N . CYS A 1 433 ? 14.34000 18.60000 42.78200 1.000 58.67471 325 CYS A N 1
ATOM 3064 C CA . CYS A 1 433 ? 14.05100 19.75900 43.61500 1.000 58.82314 325 CYS A CA 1
ATOM 3065 C C . CYS A 1 433 ? 12.89800 19.51900 44.58500 1.000 57.43733 325 CYS A C 1
ATOM 3066 O O . CYS A 1 433 ? 12.77200 20.26100 45.56500 1.000 73.07901 325 CYS A O 1
ATOM 3069 N N . TRP A 1 434 ? 12.06300 18.50500 44.33400 1.000 53.57028 326 TRP A N 1
ATOM 3070 C CA . TRP A 1 434 ? 10.83800 18.26700 45.08300 1.000 54.14867 326 TRP A CA 1
ATOM 3071 C C . TRP A 1 434 ? 10.86500 16.99500 45.90800 1.000 56.94174 326 TRP A C 1
ATOM 3072 O O . TRP A 1 434 ? 10.08700 16.88600 46.85700 1.000 58.72457 326 TRP A O 1
ATOM 3083 N N . MET A 1 435 ? 11.70300 16.02700 45.55200 1.000 61.24065 327 MET A N 1
ATOM 3084 C CA . MET A 1 435 ? 11.86300 14.85600 46.40100 1.000 59.65631 327 MET A CA 1
ATOM 3085 C C . MET A 1 435 ? 12.28200 15.22900 47.81700 1.000 66.31896 327 MET A C 1
ATOM 3086 O O . MET A 1 435 ? 11.70300 14.66900 48.76400 1.000 60.78623 327 MET A O 1
ATOM 3091 N N . PRO A 1 436 ? 13.24600 16.12700 48.04700 1.000 61.99983 328 PRO A N 1
ATOM 3092 C CA . PRO A 1 436 ? 13.71400 16.29700 49.42400 1.000 59.53768 328 PRO A CA 1
ATOM 3093 C C . PRO A 1 436 ? 12.61400 16.75700 50.36900 1.000 61.04088 328 PRO A C 1
ATOM 3094 O O . PRO A 1 436 ? 12.42600 16.13900 51.42400 1.000 62.19376 328 PRO A O 1
ATOM 3098 N N . ILE A 1 437 ? 11.84700 17.79100 50.00700 1.000 55.98688 329 ILE A N 1
ATOM 3099 C CA . ILE A 1 437 ? 10.85400 18.29800 50.94800 1.000 52.08315 329 ILE A CA 1
ATOM 3100 C C . ILE A 1 437 ? 9.71300 17.29700 51.12000 1.000 61.83329 329 ILE A C 1
ATOM 3101 O O . ILE A 1 437 ? 9.18500 17.13000 52.22800 1.000 71.55514 329 ILE A O 1
ATOM 3106 N N . PHE A 1 438 ? 9.32300 16.59500 50.05000 1.000 52.28132 330 PHE A N 1
ATOM 3107 C CA . PHE A 1 438 ? 8.28300 15.58900 50.22600 1.000 47.76381 330 PHE A CA 1
ATOM 3108 C C . PHE A 1 438 ? 8.78300 14.41600 51.06500 1.000 52.13687 330 PHE A C 1
ATOM 3109 O O . PHE A 1 438 ? 8.02500 13.83600 51.85200 1.000 64.63220 330 PHE A O 1
ATOM 3117 N N . SER A 1 439 ? 10.05200 14.07200 50.93800 1.000 48.19659 331 SER A N 1
ATOM 3118 C CA . SER A 1 439 ? 10.61900 13.01400 51.76600 1.000 55.65353 331 SER A CA 1
ATOM 3119 C C . SER A 1 439 ? 10.80000 13.45300 53.21200 1.000 62.55378 331 SER A C 1
ATOM 3120 O O . SER A 1 439 ? 10.80200 12.61000 54.11300 1.000 67.28972 331 SER A O 1
ATOM 3123 N N . ALA A 1 440 ? 10.98400 14.75000 53.45800 1.000 57.67978 332 ALA A N 1
ATOM 3124 C CA . ALA A 1 440 ? 11.10800 15.20900 54.83300 1.000 56.60939 332 ALA A CA 1
ATOM 3125 C C . ALA A 1 440 ? 9.74700 15.22200 55.52800 1.000 49.57577 332 ALA A C 1
ATOM 3126 O O . ALA A 1 440 ? 9.63900 14.81200 56.68200 1.000 58.57938 332 ALA A O 1
ATOM 3128 N N . ASN A 1 441 ? 8.69400 15.64100 54.83100 1.000 54.58636 333 ASN A N 1
ATOM 3129 C CA . ASN A 1 441 ? 7.35200 15.53300 55.39700 1.000 54.37776 333 ASN A CA 1
ATOM 3130 C C . ASN A 1 441 ? 6.94200 14.07800 55.62000 1.000 55.41760 333 ASN A C 1
ATOM 3131 O O . ASN A 1 441 ? 6.33500 13.75400 56.64100 1.000 67.32075 333 ASN A O 1
ATOM 3136 N N . ALA A 1 442 ? 7.26100 13.18000 54.69800 1.000 52.69229 334 ALA A N 1
ATOM 3137 C CA . ALA A 1 442 ? 6.86800 11.79300 54.90700 1.000 49.34789 334 ALA A CA 1
ATOM 3138 C C . ALA A 1 442 ? 7.60100 11.20200 56.10400 1.000 55.27615 334 ALA A C 1
ATOM 3139 O O . ALA A 1 442 ? 7.03400 10.41200 56.86500 1.000 61.14158 334 ALA A O 1
ATOM 3141 N N . TRP A 1 443 ? 8.86900 11.56800 56.28000 1.000 59.64000 335 TRP A N 1
ATOM 3142 C CA . TRP A 1 443 ? 9.64000 11.04300 57.39900 1.000 60.33748 335 TRP A CA 1
ATOM 3143 C C . TRP A 1 443 ? 9.11400 11.59700 58.72300 1.000 62.18621 335 TRP A C 1
ATOM 3144 O O . TRP A 1 443 ? 9.08400 10.88300 59.73600 1.000 60.89734 335 TRP A O 1
ATOM 3155 N N . ARG A 1 444 ? 8.66800 12.85400 58.72000 1.000 59.63240 336 ARG A N 1
ATOM 3156 C CA . ARG A 1 444 ? 8.04700 13.45100 59.89400 1.000 62.60538 336 ARG A CA 1
ATOM 3157 C C . ARG A 1 444 ? 6.77500 12.70100 60.28400 1.000 66.40412 336 ARG A C 1
ATOM 3158 O O . ARG A 1 444 ? 6.55000 12.41400 61.46100 1.000 77.45940 336 ARG A O 1
ATOM 3166 N N . ALA A 1 445 ? 5.94500 12.34300 59.31100 1.000 57.87877 337 ALA A N 1
ATOM 3167 C CA . ALA A 1 445 ? 4.72500 11.62900 59.64100 1.000 55.17611 337 ALA A CA 1
ATOM 3168 C C . ALA A 1 445 ? 4.97600 10.21000 60.12500 1.000 58.78339 337 ALA A C 1
ATOM 3169 O O . ALA A 1 445 ? 4.07600 9.61000 60.71200 1.000 64.93378 337 ALA A O 1
ATOM 3171 N N . TYR A 1 446 ? 6.14000 9.63700 59.86500 1.000 64.82230 338 TYR A N 1
ATOM 3172 C CA . TYR A 1 446 ? 6.37900 8.25600 60.26900 1.000 72.54757 338 TYR A CA 1
ATOM 3173 C C . TYR A 1 446 ? 7.22800 8.13800 61.53400 1.000 76.00800 338 TYR A C 1
ATOM 3174 O O . TYR A 1 446 ? 7.08500 7.16500 62.28000 1.000 84.58301 338 TYR A O 1
ATOM 3183 N N . ASP A 1 447 ? 8.09200 9.11200 61.78800 1.000 65.27660 339 ASP A N 1
ATOM 3184 C CA . ASP A 1 447 ? 9.04400 9.11300 62.86600 1.000 61.58196 339 ASP A CA 1
ATOM 3185 C C . ASP A 1 447 ? 9.39900 10.57800 63.11400 1.000 67.35796 339 ASP A C 1
ATOM 3186 O O . ASP A 1 447 ? 10.51800 11.03500 62.88300 1.000 71.10542 339 ASP A O 1
ATOM 3191 N N . THR A 1 448 ? 8.41700 11.32100 63.61400 1.000 54.05477 340 THR A N 1
ATOM 3192 C CA . THR A 1 448 ? 8.56200 12.76400 63.73800 1.000 56.44895 340 THR A CA 1
ATOM 3193 C C . THR A 1 448 ? 9.76400 13.14700 64.59100 1.000 63.48863 340 THR A C 1
ATOM 3194 O O . THR A 1 448 ? 10.50600 14.06900 64.23300 1.000 74.34129 340 THR A O 1
ATOM 3198 N N . ALA A 1 449 ? 10.00700 12.42600 65.69200 1.000 57.80019 341 ALA A N 1
ATOM 3199 C CA . ALA A 1 449 ? 11.12600 12.77800 66.56900 1.000 63.65537 341 ALA A CA 1
ATOM 3200 C C . ALA A 1 449 ? 12.47500 12.67200 65.84500 1.000 73.53134 341 ALA A C 1
ATOM 3201 O O . ALA A 1 449 ? 13.31500 13.57200 65.96300 1.000 77.32721 341 ALA A O 1
ATOM 3203 N N . SER A 1 450 ? 12.70900 11.58500 65.09300 1.000 67.34649 342 SER A N 1
ATOM 3204 C CA . SER A 1 450 ? 13.93700 11.50100 64.29000 1.000 69.75176 342 SER A CA 1
ATOM 3205 C C . SER A 1 450 ? 13.99600 12.62700 63.26900 1.000 73.25221 342 SER A C 1
ATOM 3206 O O . SER A 1 450 ? 14.95900 13.39500 63.23400 1.000 76.50361 342 SER A O 1
ATOM 3209 N N . ALA A 1 451 ? 12.95700 12.74000 62.43600 1.000 71.99490 343 ALA A N 1
ATOM 3210 C CA . ALA A 1 451 ? 12.92700 13.75100 61.38400 1.000 72.91647 343 ALA A CA 1
ATOM 3211 C C . ALA A 1 451 ? 13.22600 15.13800 61.92900 1.000 67.46157 343 ALA A C 1
ATOM 3212 O O . ALA A 1 451 ? 14.04200 15.87100 61.36500 1.000 68.81351 343 ALA A O 1
ATOM 3214 N N . GLU A 1 452 ? 12.58900 15.51700 63.03200 1.000 66.66440 344 GLU A N 1
ATOM 3215 C CA . GLU A 1 452 ? 12.80100 16.87300 63.52000 1.000 65.96430 344 GLU A CA 1
ATOM 3216 C C . GLU A 1 452 ? 14.21000 17.05400 64.08800 1.000 71.11732 344 GLU A C 1
ATOM 3217 O O . GLU A 1 452 ? 14.79300 18.13500 63.95300 1.000 71.78311 344 GLU A O 1
ATOM 3223 N N . ARG A 1 453 ? 14.80000 16.02700 64.70200 1.000 63.69830 345 ARG A N 1
ATOM 3224 C CA . ARG A 1 453 ? 16.10200 16.30200 65.28600 1.000 79.23504 345 ARG A CA 1
ATOM 3225 C C . ARG A 1 453 ? 17.18500 16.38700 64.22300 1.000 84.27975 345 ARG A C 1
ATOM 3226 O O . ARG A 1 453 ? 18.13200 17.16000 64.38300 1.000 89.89067 345 ARG A O 1
ATOM 3234 N N . ARG A 1 454 ? 17.04700 15.64700 63.12100 1.000 90.60653 346 ARG A N 1
ATOM 3235 C CA . ARG A 1 454 ? 18.02300 15.72500 62.03500 1.000 89.72692 346 ARG A CA 1
ATOM 3236 C C . ARG A 1 454 ? 17.81100 16.93600 61.13100 1.000 86.45669 346 ARG A C 1
ATOM 3237 O O . ARG A 1 454 ? 18.78500 17.45700 60.58400 1.000 100.14402 346 ARG A O 1
ATOM 3245 N N . LEU A 1 455 ? 16.57900 17.42600 60.97000 1.000 73.18495 347 LEU A N 1
ATOM 3246 C CA . LEU A 1 455 ? 16.31800 18.40700 59.92100 1.000 76.10317 347 LEU A CA 1
ATOM 3247 C C . LEU A 1 455 ? 15.91900 19.79400 60.41100 1.000 79.60585 347 LEU A C 1
ATOM 3248 O O . LEU A 1 455 ? 15.91800 20.72600 59.60500 1.000 93.66667 347 LEU A O 1
ATOM 3253 N N . SER A 1 456 ? 15.63200 19.97600 61.69700 1.000 72.15711 348 SER A N 1
ATOM 3254 C CA . SER A 1 456 ? 14.89300 21.16200 62.12900 1.000 72.56805 348 SER A CA 1
ATOM 3255 C C . SER A 1 456 ? 15.63300 22.46600 61.85100 1.000 76.26261 348 SER A C 1
ATOM 3256 O O . SER A 1 456 ? 15.01200 23.47200 61.49600 1.000 85.76654 348 SER A O 1
ATOM 3259 N N . GLY A 1 457 ? 16.93300 22.49500 62.02600 1.000 61.12544 349 GLY A N 1
ATOM 3260 C CA . GLY A 1 457 ? 17.57100 23.78800 61.90300 1.000 75.77628 349 GLY A CA 1
ATOM 3261 C C . GLY A 1 457 ? 17.80000 24.28700 60.48700 1.000 76.65802 349 GLY A C 1
ATOM 3262 O O . GLY A 1 457 ? 16.86600 24.68100 59.77100 1.000 73.68489 349 GLY A O 1
ATOM 3263 N N . THR A 1 458 ? 19.06100 24.31000 60.08900 1.000 84.15612 350 THR A N 1
ATOM 3264 C CA . THR A 1 458 ? 19.36700 24.76900 58.74800 1.000 88.61830 350 THR A CA 1
ATOM 3265 C C . THR A 1 458 ? 19.02000 23.74200 57.66700 1.000 78.36751 350 THR A C 1
ATOM 3266 O O . THR A 1 458 ? 18.71200 24.16800 56.55100 1.000 74.95250 350 THR A O 1
ATOM 3270 N N . PRO A 1 459 ? 19.02700 22.41500 57.92200 1.000 78.24944 351 PRO A N 1
ATOM 3271 C CA . PRO A 1 459 ? 18.78700 21.49100 56.79800 1.000 70.81148 351 PRO A CA 1
ATOM 3272 C C . PRO A 1 459 ? 17.42600 21.67100 56.14900 1.000 74.15336 351 PRO A C 1
ATOM 3273 O O . PRO A 1 459 ? 17.35100 21.76200 54.92500 1.000 72.54248 351 PRO A O 1
ATOM 3277 N N . ILE A 1 460 ? 16.34300 21.75200 56.92400 1.000 78.10873 352 ILE A N 1
ATOM 3278 C CA . ILE A 1 460 ? 15.05000 21.94900 56.28900 1.000 73.17804 352 ILE A CA 1
ATOM 3279 C C . ILE A 1 460 ? 14.93600 23.36000 55.74500 1.000 76.01947 352 ILE A C 1
ATOM 3280 O O . ILE A 1 460 ? 14.10600 23.61800 54.86600 1.000 76.84674 352 ILE A O 1
ATOM 3285 N N . SER A 1 461 ? 15.75300 24.28600 56.25000 1.000 75.87730 353 SER A N 1
ATOM 3286 C CA . SER A 1 461 ? 15.80700 25.61200 55.65300 1.000 78.69369 353 SER A CA 1
ATOM 3287 C C . SER A 1 461 ? 16.24500 25.52500 54.20000 1.000 78.36120 353 SER A C 1
ATOM 3288 O O . SER A 1 461 ? 15.60200 26.09500 53.31200 1.000 80.57935 353 SER A O 1
ATOM 3291 N N . PHE A 1 462 ? 17.33100 24.79100 53.94000 1.000 72.26901 354 PHE A N 1
ATOM 3292 C CA . PHE A 1 462 ? 17.87700 24.66600 52.59300 1.000 67.43480 354 PHE A CA 1
ATOM 3293 C C . PHE A 1 462 ? 17.09200 23.68900 51.72300 1.000 65.20062 354 PHE A C 1
ATOM 3294 O O . PHE A 1 462 ? 17.03200 23.87100 50.50400 1.000 68.99051 354 PHE A O 1
ATOM 3302 N N . ILE A 1 463 ? 16.51100 22.64900 52.33000 1.000 60.10852 355 ILE A N 1
ATOM 3303 C CA . ILE A 1 463 ? 15.61600 21.74100 51.62200 1.000 57.38866 355 ILE A CA 1
ATOM 3304 C C . ILE A 1 463 ? 14.39800 22.49800 51.10300 1.000 63.27795 355 ILE A C 1
ATOM 3305 O O . ILE A 1 463 ? 13.97100 22.30700 49.96300 1.000 59.71189 355 ILE A O 1
ATOM 3310 N N . LEU A 1 464 ? 13.82100 23.37300 51.92600 1.000 73.18442 356 LEU A N 1
ATOM 3311 C CA . LEU A 1 464 ? 12.74800 24.22900 51.43500 1.000 68.18040 356 LEU A CA 1
ATOM 3312 C C . LEU A 1 464 ? 13.24300 25.11700 50.31100 1.000 70.00992 356 LEU A C 1
ATOM 3313 O O . LEU A 1 464 ? 12.51600 25.38000 49.35000 1.000 74.91123 356 LEU A O 1
ATOM 3318 N N . LEU A 1 465 ? 14.47400 25.61000 50.43100 1.000 72.32043 357 LEU A N 1
ATOM 3319 C CA . LEU A 1 465 ? 15.02500 26.49700 49.41600 1.000 67.87067 357 LEU A CA 1
ATOM 3320 C C . LEU A 1 465 ? 15.13300 25.77900 48.08400 1.000 66.89636 357 LEU A C 1
ATOM 3321 O O . LEU A 1 465 ? 14.74100 26.31500 47.04600 1.000 64.36426 357 LEU A O 1
ATOM 3326 N N . LEU A 1 466 ? 15.65100 24.55200 48.11100 1.000 63.12107 358 LEU A N 1
ATOM 3327 C CA . LEU A 1 466 ? 15.75200 23.72100 46.92300 1.000 60.73984 358 LEU A CA 1
ATOM 3328 C C . LEU A 1 466 ? 14.41700 23.59800 46.21800 1.000 63.33588 358 LEU A C 1
ATOM 3329 O O . LEU A 1 466 ? 14.37400 23.57200 44.97700 1.000 64.78332 358 LEU A O 1
ATOM 3334 N N . SER A 1 467 ? 13.31900 23.54700 46.99100 1.000 58.95746 359 SER A N 1
ATOM 3335 C CA . SER A 1 467 ? 11.98800 23.44400 46.39900 1.000 59.97900 359 SER A CA 1
ATOM 3336 C C . SER A 1 467 ? 11.69600 24.64200 45.50700 1.000 67.63981 359 SER A C 1
ATOM 3337 O O . SER A 1 467 ? 11.40500 24.49000 44.31500 1.000 62.49064 359 SER A O 1
ATOM 3340 N N . TYR A 1 468 ? 11.80100 25.84800 46.06900 1.000 67.84067 360 TYR A N 1
ATOM 3341 C CA . TYR A 1 468 ? 11.56800 27.05800 45.29200 1.000 70.49945 360 TYR A CA 1
ATOM 3342 C C . TYR A 1 468 ? 12.51900 27.17100 44.10000 1.000 75.21525 360 TYR A C 1
ATOM 3343 O O . TYR A 1 468 ? 12.17800 27.80300 43.09200 1.000 84.23596 360 TYR A O 1
ATOM 3352 N N . THR A 1 469 ? 13.68300 26.52600 44.16600 1.000 68.41358 361 THR A N 1
ATOM 3353 C CA . THR A 1 469 ? 14.64700 26.66300 43.08500 1.000 72.82429 361 THR A CA 1
ATOM 3354 C C . THR A 1 469 ? 14.10900 26.07200 41.79600 1.000 79.42705 361 THR A C 1
ATOM 3355 O O . THR A 1 469 ? 14.47500 26.52400 40.70700 1.000 89.12587 361 THR A O 1
ATOM 3359 N N . SER A 1 470 ? 13.21400 25.08800 41.90100 1.000 80.56520 362 SER A N 1
ATOM 3360 C CA . SER A 1 470 ? 12.67300 24.44100 40.71300 1.000 75.47805 362 SER A CA 1
ATOM 3361 C C . SER A 1 470 ? 11.88700 25.42400 39.85900 1.000 76.58933 362 SER A C 1
ATOM 3362 O O . SER A 1 470 ? 11.78200 25.24200 38.63800 1.000 74.18002 362 SER A O 1
ATOM 3365 N N . SER A 1 471 ? 11.33200 26.47100 40.48100 1.000 71.19981 363 SER A N 1
ATOM 3366 C CA . SER A 1 471 ? 10.50200 27.41800 39.75600 1.000 71.23217 363 SER A CA 1
ATOM 3367 C C . SER A 1 471 ? 11.32700 28.43400 38.98100 1.000 76.54502 363 SER A C 1
ATOM 3368 O O . SER A 1 471 ? 10.77300 29.14000 38.12900 1.000 92.47858 363 SER A O 1
ATOM 3371 N N . CYS A 1 472 ? 12.62700 28.53200 39.24700 1.000 61.55282 364 CYS A N 1
ATOM 3372 C CA . CYS A 1 472 ? 13.49200 29.39300 38.46200 1.000 64.49650 364 CYS A CA 1
ATOM 3373 C C . CYS A 1 472 ? 14.42800 28.58000 37.56900 1.000 73.40263 364 CYS A C 1
ATOM 3374 O O . CYS A 1 472 ? 15.30200 29.14700 36.91100 1.000 77.67432 364 CYS A O 1
ATOM 3377 N N . VAL A 1 473 ? 14.20400 27.27200 37.47200 1.000 74.05990 365 VAL A N 1
ATOM 3378 C CA . VAL A 1 473 ? 15.06700 26.40700 36.68300 1.000 74.80086 365 VAL A CA 1
ATOM 3379 C C . VAL A 1 473 ? 14.72600 26.48700 35.19200 1.000 78.22719 365 VAL A C 1
ATOM 3380 O O . VAL A 1 473 ? 15.61600 26.65400 34.34900 1.000 75.76707 365 VAL A O 1
ATOM 3384 N N . ASN A 1 474 ? 13.45000 26.38500 34.83800 1.000 75.79803 366 ASN A N 1
ATOM 3385 C CA . ASN A 1 474 ? 13.09400 26.33100 33.42000 1.000 74.04825 366 ASN A CA 1
ATOM 3386 C C . ASN A 1 474 ? 13.41000 27.62400 32.65400 1.000 75.16545 366 ASN A C 1
ATOM 3387 O O . ASN A 1 474 ? 13.91000 27.52600 31.51600 1.000 59.84761 366 ASN A O 1
ATOM 3392 N N . PRO A 1 475 ? 13.16300 28.83800 33.17900 1.000 81.54715 367 PRO A N 1
ATOM 3393 C CA . PRO A 1 475 ? 13.58000 30.02100 32.41000 1.000 80.76588 367 PRO A CA 1
ATOM 3394 C C . PRO A 1 475 ? 15.07300 30.06100 32.16200 1.000 84.06999 367 PRO A C 1
ATOM 3395 O O . PRO A 1 475 ? 15.48900 30.40400 31.05100 1.000 92.53521 367 PRO A O 1
ATOM 3399 N N . ILE A 1 476 ? 15.89500 29.69500 33.15100 1.000 83.94188 368 ILE A N 1
ATOM 3400 C CA . ILE A 1 476 ? 17.34100 29.64700 32.93300 1.000 86.61309 368 ILE A CA 1
ATOM 3401 C C . ILE A 1 476 ? 17.69000 28.62900 31.84300 1.000 85.18974 368 ILE A C 1
ATOM 3402 O O . ILE A 1 476 ? 18.59700 28.85300 31.02900 1.000 82.81821 368 ILE A O 1
ATOM 3407 N N . ILE A 1 477 ? 16.97000 27.50500 31.80400 1.000 80.84280 369 ILE A N 1
ATOM 3408 C CA . ILE A 1 477 ? 17.16700 26.51300 30.75400 1.000 78.56498 369 ILE A CA 1
ATOM 3409 C C . ILE A 1 477 ? 16.77100 27.07700 29.39100 1.000 81.87430 369 ILE A C 1
ATOM 3410 O O . ILE A 1 477 ? 17.48700 26.89100 28.40100 1.000 83.79171 369 ILE A O 1
ATOM 3415 N N . TYR A 1 478 ? 15.62900 27.77000 29.31400 1.000 79.67068 370 TYR A N 1
ATOM 3416 C CA . TYR A 1 478 ? 15.21500 28.37600 28.05000 1.000 75.65013 370 TYR A CA 1
ATOM 3417 C C . TYR A 1 478 ? 16.26400 29.35000 27.53100 1.000 86.46824 370 TYR A C 1
ATOM 3418 O O . TYR A 1 478 ? 16.49700 29.44000 26.32100 1.000 92.04752 370 TYR A O 1
ATOM 3427 N N . CYS A 1 479 ? 16.88800 30.09900 28.43400 1.000 91.62536 371 CYS A N 1
ATOM 3428 C CA . CYS A 1 479 ? 17.92800 31.04000 28.03900 1.000 101.91759 371 CYS A CA 1
ATOM 3429 C C . CYS A 1 479 ? 19.10200 30.32100 27.38500 1.000 104.58105 371 CYS A C 1
ATOM 3430 O O . CYS A 1 479 ? 19.57600 30.73200 26.32000 1.000 112.44910 371 CYS A O 1
ATOM 3433 N N . PHE A 1 480 ? 19.58300 29.24100 28.00000 1.000 100.70911 372 PHE A N 1
ATOM 3434 C CA . PHE A 1 480 ? 20.74000 28.52800 27.46900 1.000 100.88378 372 PHE A CA 1
ATOM 3435 C C . PHE A 1 480 ? 20.40500 27.65000 26.27500 1.000 105.10839 372 PHE A C 1
ATOM 3436 O O . PHE A 1 480 ? 21.28300 26.91700 25.80600 1.000 107.31540 372 PHE A O 1
ATOM 3444 N N . MET A 1 481 ? 19.17000 27.69800 25.77900 1.000 104.71860 373 MET A N 1
ATOM 3445 C CA . MET A 1 481 ? 18.76900 26.85000 24.66400 1.000 108.58391 373 MET A CA 1
ATOM 3446 C C . ME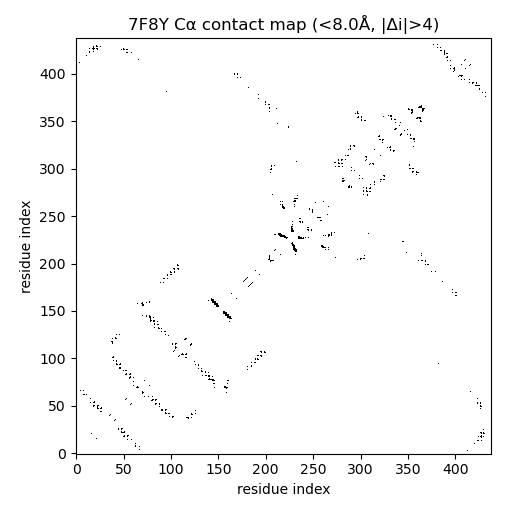T A 1 481 ? 18.97000 27.50300 23.30000 1.000 118.13518 373 MET A C 1
ATOM 3447 O O . MET A 1 481 ? 19.22700 26.79100 22.32300 1.000 118.28171 373 MET A O 1
ATOM 3452 N N . ASN A 1 482 ? 18.84900 28.82300 23.19800 1.000 124.54219 374 ASN A N 1
ATOM 3453 C CA . ASN A 1 482 ? 19.19400 29.52600 21.95900 1.000 132.87846 374 ASN A CA 1
ATOM 3454 C C . ASN A 1 482 ? 20.63300 30.03200 21.99800 1.000 140.91852 374 ASN A C 1
ATOM 3455 O O . ASN A 1 482 ? 20.91700 31.21000 21.78500 1.000 149.04850 374 ASN A O 1
ATOM 3460 N N . LYS A 1 483 ? 21.56400 29.12600 22.28600 1.000 134.94698 375 LYS A N 1
ATOM 3461 C CA . LYS A 1 483 ? 22.98400 29.45500 22.24200 1.000 126.82910 375 LYS A CA 1
ATOM 3462 C C . LYS A 1 483 ? 23.50600 29.23700 20.82400 1.000 120.99611 375 LYS A C 1
ATOM 3463 O O . LYS A 1 483 ? 22.74500 28.85700 19.93100 1.000 115.29319 375 LYS A O 1
#

Foldseek 3Di:
DPCLLVVLCVLLVVLLVLLQVLLVVLQVVCVPDPVPPFLLSVLVNLLSVLLNQLSPLASVQVSVCQSVVFNPDDFQSLLRNQLSLQLSLQLNLVSLLLNLVLLLCCQPVNVHNPPSRDVVVSVVSSVVRNVVSSVVSNLSSVAWGWDWDADDVRHIGTDIDGDDPDLVVLLVVLVVCCVSRDVPSPVSSVVSLVSSVVRLVVPDALVLLLCVVQPADQFWDADLLRFTAHGSGHGQDRDNDPVSSQVSVCVQLVHSQVRGDDNVSSVVVVVVLLVQLVVLQCVDPQNVLLLVLDDRLLVSLSSSVCSNQNSPVSSVVNVLSVCSSVVVLVVSLVSQCVDVVCVRPVLSSNQSSVCSNPVDNVSSCVVSVVSVLVSVLSVVLVVLQCVLPVQVSVLSSCCSVPVVVSCVVCVHCNVSVSVSSNSSSSSPSSVSVVVSVD

InterPro domains:
  IPR000276 G protein-coupled receptor, rhodopsin-like [PF00001] (58-370)
  IPR000276 G protein-coupled receptor, rhodopsin-like [PR00237] (43-67)
  IPR000276 G protein-coupled receptor, rhodopsin-like [PR00237] (76-97)
  IPR000276 G protein-coupled receptor, rhodopsin-like [PR00237] (121-143)
  IPR000276 G protein-coupled receptor, rhodopsin-like [PR00237] (157-178)
  IPR000276 G protein-coupled receptor, rhodopsin-like [PR00237] (210-233)
  IPR000276 G protein-coupled receptor, rhodopsin-like [PR00237] (311-335)
  IPR000276 G protein-coupled receptor, rhodopsin-like [PR00237] (352-378)
  IPR000276 G protein-coupled receptor, rhodopsin-like [PS00237] (127-143)
  IPR000276 G protein-coupled receptor, rhodopsin-like [SM01381] (52-385)
  IPR000596 Cholecystokinin receptor type A [PR00524] (20-40)
  IPR000596 Cholecystokinin receptor type A [PR00524] (180-198)
  IPR000596 Cholecystokinin receptor type A [PR00524] (240-259)
  IPR000596 Cholecystokinin receptor type A [PR00524] (270-286)
  IPR000596 Cholecystokinin receptor type A [PR00524] (292-308)
  IPR000596 Cholecystokinin receptor type A [PR00524] (389-402)
  IPR000596 Cholecystokinin receptor type A [PR00524] (403-414)
  IPR009126 Cholecystokinin receptor [PR01822] (94-110)
  IPR009126 Cholecystokinin receptor [PR01822] (144-158)
  IPR009126 Cholecystokinin receptor [PR01822] (229-243)

Solvent-accessible surface area: 22654 Å² total; per-residue (Å²): 186,92,133,34,49,59,48,20,89,102,54,6,49,92,19,62,104,76,0,38,114,6,1,48,105,13,21,75,52,14,121,192,36,67,192,73,108,62,13,15,34,14,0,9,48,5,3,5,57,0,9,31,27,3,0,71,92,0,5,36,56,31,31,65,14,61,51,78,129,30,12,104,50,38,50,70,42,0,56,57,9,31,39,39,29,6,0,2,0,3,0,3,1,78,0,1,5,4,0,0,57,10,39,52,2,39,13,26,91,85,88,134,24,85,104,59,62,48,98,85,36,0,104,129,25,23,54,42,13,44,84,111,4,59,81,52,0,52,30,25,32,110,76,0,70,48,36,105,67,87,54,154,136,121,110,111,5,40,69,37,40,28,90,19,87,80,97,109,79,21,40,64,27,18,69,71,4,93,72,37,0,16,88,69,0,17,102,49,5,144,94,6,13,33,73,0,48,109,87,11,180,139,25,20,54,23,70,68,0,0,80,73,22,37,30,54,133,74,141,32,36,111,52,83,85,35,70,27,5,0,0,2,13,34,72,15,27,129,47,123,48,85,120,34,0,88,72,64,0,38,158,40,23,71,96,138,5,119,10,78,4,70,124,114,34,0,40,118,9,1,71,104,25,7,63,62,9,37,150,7,0,79,194,22,92,95,0,85,60,3,21,69,37,9,55,80,32,19,75,6,0,0,9,0,4,6,28,52,55,32,46,108,39,0,11,57,37,67,80,7,8,110,28,2,75,79,108,111,48,102,88,0,13,90,42,1,40,154,26,178,15,53,112,66,20,56,117,21,0,135,66,1,15,26,0,0,110,51,19,52,46,109,32,5,17,82,95,23,73,45,92,73,107,61,7,133,19,0,61,66,2,17,75,64,17,30,101,9,3,80,39,12,30,63,8,54,29,99,75,14,134,65,66,66,22,2,66,192,153,25,70,51,44,40,34,3,73,34,21,11,69,0,0,34,9,1,5,24,12,15,75,22,46,80,144,74,118,199

Sequence (438 aa):
KEWQPAVQILLYSLIFLLSVLGNTLVITVLIRNKRMRTVTNIFLLSLAVSNLMLCLFCMPFNLIPNLLKDFIFGSAVCKTTTYFMGTSVSVSTWNLVAISLERYGAICKPLQSRVWQTKSHALKVIAATWCLSFTIMTPYPIYSNLVPFTKNNNQTANMCRFLLPNDVMQQSWHTFLLLILFLIPGIVMMVAYGLISLELYQGINIFEMLRIDEGLRLKIYKDTEGYYTIGIGHLLTKSPSLNAAKSELDKAIGRNTNGVITKDEAEKLFNQDVDAAVRGILRNAKLKPVYDSLDAVRRAALINMVFQMGETGVAGFTNSLRMLQQKRWDEAAVNLAKSRWYNQTPNRAKRVITTFRTGTWDAYAANLMAKKRVIRMLIVIVVLFFLCWMPIFSANAWRAYDTASAERRLSGTPISFILLLSYTSSCVNPIIYCFMNK

Radius of gyration: 30.61 Å; Cα contacts (8 Å, |Δi|>4): 533; chains: 1; bounding box: 48×44×99 Å

Organism: Homo sapiens (NCBI:txid9606)

B-factor: mean 80.06, std 20.92, range [44.68, 170.4]

Nearest PDB structures (foldseek):
  7f8y-assembly1_A  TM=1.002E+00  e=6.399E-62  Homo sapiens
  7f8x-assembly1_A  TM=9.944E-01  e=3.513E-54  Homo sapiens
  8jwz-assembly1_A  TM=6.992E-01  e=4.691E-31  Homo sapiens
  5t04-assembly1_A  TM=6.037E-01  e=4.897E-31  Rattus norvegicus
  4phu-assembly1_A  TM=6.339E-01  e=8.609E-28  Homo sapiens

GO terms:
  GO:0004951 cholecystokinin receptor activity (F, TAS)
  GO:0005886 plasma membrane (C, TAS)
  GO:0007200 phospholipase C-activating G protein-coupled receptor signaling pathway (P, TAS)
  GO:0005515 protein binding (F, IPI)
  GO:0005886 plasma membrane (C, IDA)
  GO:0004951 cholecystokinin receptor activity (F, IDA)
  GO:0038188 cholecystokinin signaling pathway (P, IDA)
  GO:0016020 membrane (C, IDA)
  GO:0017046 peptide hormone binding (F, IPI)

Secondary structure (P-SEA, 3-state):
cccaaaaaaaaaaaaaaaaaaaaaaaaaaaaaccccccaaaaaaaaaaaaaaaaacccaaaaaaaaaaccccccaaaaaaaaaaaaaaaaaaaaaaaaaaaaaaaaccccccccccccaaaaaaaaaaaaaaaaaaacccccccccccccccccbbbbbbbbbcccaaaaaaaaaaaaacccaaaaaaaaaaaaaaaaaaaacccaaaaaaaaccccccccccccccccccccccccccccaaaaaaaaaaaacccccccccaaaaaaaaaaaaaaaaaaaaacaaaaaaaaaccaaaaaaaaaaaaaccaaaaaaaaaaaaaaaacaaaaaaaaaaacccccccaaaaaaaaaaaaccccccccaaaaaaaaaaaaaaaaaaaaaaacaaaaaaaaaaaacaaaaaaacccaaaaaaaaaaacccccaaaaaaaccc